Protein 8B61 (pdb70)

Nearest PDB structures (foldseek):
  8b61-assembly2_B  TM=1.005E+00  e=6.169E-44  Bacteroides fragilis NCTC 9343
  8b61-assembly1_A  TM=1.003E+00  e=6.469E-40  Bacteroides fragilis NCTC 9343
  8b6a-assembly1_A  TM=8.327E-01  e=2.611E-13  Bacteroides fragilis NCTC 9343
  3h8t-assembly1_A  TM=7.457E-01  e=1.281E-08  Porphyromonas gingivalis
  8b61-assembly1_A  TM=1.005E+00  e=3.392E-43  Bacteroides fragilis NCTC 9343

InterPro domains:
  IPR025921 HmuY protein [PF14064] (48-231)
  IPR025921 HmuY protein [cd12105] (38-236)

B-factor: mean 29.48, std 11.37, range [9.68, 98.59]

Foldseek 3Di:
DPADKQLDQFAQVLVAHPFKWFAQPVPRDIACSVHGCRGHHQVRAAEDQSTAWIDRQQFIAGQFDPRYDFQKFKFWPFAACLVVFAAPVPDDPPTDTFHWDQAQKTFHHQNNQVVVCVVVVHDCVPRPQQDPFQGGDIGTGTGHPNSSQQWDWDDRVTDTDGSNIWMWMQGRNRPWIWTKHWHDDVMTGIHIGTHHD/DVVFDKQLDDFAQVLVAHPQKWFAQQVPRDIDCSPHGCPGAHQPSQAADQRTAWIDRFQFIAGQFDPRYPFQKFKFFPFAAPQVVFAAPVPQDPPTDTFHWDQADKTFHHQNVQVVVCVVVVHDCVPRPQQDPFAGGDIGTGTGHPNSSQQWDWDDRNTDTDGSQTWMWMQGRNRPWIKTKHWDDADPHMTTIHIGTHHD

Sequence (397 aa):
FDGKTLPRKSGYTTGVTNDWIYFNLRTGEIFNALGVNRDIKEGGQMNRTDWDLAFCGYVMRTNSGTSGIGRGGAADLGYGNYENWTSVAQLPSDLKWVEDNQEVYVTMSQNDWNHYLIENGLDFNSNPWFDPNNGPQKTTTNANPVLAQAMSFAGPPPVYTPSYHTYVVRTADGKKHYFKIQIISWGRLSYYCDELQPPFDGKTTLPRKSGYTTGVTNDWIYFNLRTGEEIFNALGVNRDIKEGGQMNRTDWDLAFCGYVMRTNSGTSGIGRGGAADLGYGNYENWTSVAQLPSDLKWVEDNQQEVYVTMSQNDWNHYLIENGLDFNSNPWFDPNNGPQKTTTNANPVLAQAMSFAGPPPVYTPSYHTYVVRTADGKHYFKIQIISWYDGRLSYYCDELQP

Structure (mmCIF, N/CA/C/O backbone):
data_8B61
#
_entry.id   8B61
#
_cell.length_a   52.075
_cell.length_b   89.840
_cell.length_c   99.056
_cell.angle_alpha   90.00
_cell.angle_beta   90.00
_cell.angle_gamma   90.00
#
_symmetry.space_group_name_H-M   'P 2 21 21'
#
loop_
_entity.id
_entity.type
_entity.pdbx_description
1 polymer 'Conserved hypothetical lipoprotein'
2 non-polymer GLYCEROL
3 non-polymer 'pentane-1,3,5-tricarboxylic acid'
4 water water
#
loop_
_atom_site.group_PDB
_atom_site.id
_atom_site.type_symbol
_atom_site.label_atom_id
_atom_site.label_alt_id
_atom_site.label_comp_id
_atom_site.label_asym_id
_atom_site.label_entity_id
_atom_site.label_seq_id
_atom_site.pdbx_PDB_ins_code
_atom_site.Cartn_x
_atom_site.Cartn_y
_atom_site.Cartn_z
_atom_site.occupancy
_atom_site.B_iso_or_equiv
_atom_site.auth_seq_id
_atom_site.auth_comp_id
_atom_site.auth_asym_id
_atom_site.auth_atom_id
_atom_site.pdbx_PDB_model_num
ATOM 1 N N . PHE A 1 31 ? 31.886 -14.953 33.130 1.000 70.764 31 PHE A N 1
ATOM 2 C CA . PHE A 1 31 ? 31.224 -14.440 31.892 1.000 66.154 31 PHE A CA 1
ATOM 3 C C . PHE A 1 31 ? 31.688 -15.246 30.663 1.000 64.349 31 PHE A C 1
ATOM 4 O O . PHE A 1 31 ? 32.889 -15.241 30.343 1.000 65.672 31 PHE A O 1
ATOM 21 N N . ASP A 1 32 ? 30.743 -15.867 29.952 1.000 61.315 32 ASP A N 1
ATOM 22 C CA . ASP A 1 32 ? 30.979 -16.843 28.848 1.000 60.832 32 ASP A CA 1
ATOM 23 C C . ASP A 1 32 ? 31.130 -16.165 27.467 1.000 55.854 32 ASP A C 1
ATOM 24 O O . ASP A 1 32 ? 30.985 -16.875 26.436 1.000 57.399 32 ASP A O 1
ATOM 33 N N . GLY A 1 33 ? 31.376 -14.851 27.411 1.000 50.178 33 GLY A N 1
ATOM 34 C CA . GLY A 1 33 ? 31.379 -14.072 26.154 1.000 44.771 33 GLY A CA 1
ATOM 35 C C . GLY A 1 33 ? 32.752 -13.493 25.847 1.000 41.639 33 GLY A C 1
ATOM 36 O O . GLY A 1 33 ? 33.728 -14.008 26.368 1.000 41.578 33 GLY A O 1
ATOM 40 N N . LYS A 1 34 ? 32.807 -12.428 25.044 1.000 35.662 34 LYS A N 1
ATOM 41 C CA . LYS A 1 34 ? 34.054 -11.780 24.570 1.000 33.975 34 LYS A CA 1
ATOM 42 C C . LYS A 1 34 ? 34.347 -10.530 25.399 1.000 32.451 34 LYS A C 1
ATOM 43 O O . LYS A 1 34 ? 33.412 -9.893 25.844 1.000 32.044 34 LYS A O 1
ATOM 62 N N . THR A 1 35 ? 35.625 -10.247 25.583 1.000 32.458 35 THR A N 1
ATOM 63 C CA . THR A 1 35 ? 36.196 -9.003 26.161 1.000 33.919 35 THR A CA 1
ATOM 64 C C . THR A 1 35 ? 37.261 -8.511 25.205 1.000 32.879 35 THR A C 1
ATOM 65 O O . THR A 1 35 ? 37.759 -9.335 24.419 1.000 34.306 35 THR A O 1
ATOM 76 N N . LEU A 1 36 ? 37.572 -7.224 25.249 1.000 31.915 36 LEU A N 1
ATOM 77 C CA . LEU A 1 36 ? 38.708 -6.660 24.488 1.000 31.619 36 LEU A CA 1
ATOM 78 C C . LEU A 1 36 ? 40.010 -7.178 25.092 1.000 32.716 36 LEU A C 1
ATOM 79 O O . LEU A 1 36 ? 40.095 -7.427 26.281 1.000 32.628 36 LEU A O 1
ATOM 95 N N . PRO A 1 37 ? 41.078 -7.286 24.280 1.000 33.647 37 PRO A N 1
ATOM 96 C CA . PRO A 1 37 ? 42.347 -7.843 24.741 1.000 36.186 37 PRO A CA 1
ATOM 97 C C . PRO A 1 37 ? 43.120 -6.927 25.706 1.000 36.865 37 PRO A C 1
ATOM 98 O O . PRO A 1 37 ? 44.115 -7.383 26.236 1.000 37.876 37 PRO A O 1
ATOM 109 N N . ARG A 1 38 ? 42.680 -5.664 25.874 1.000 33.893 38 ARG A N 1
ATOM 110 C CA . ARG A 1 38 ? 43.431 -4.678 26.682 1.000 34.722 38 ARG A CA 1
ATOM 111 C C . ARG A 1 38 ? 42.562 -3.462 27.018 1.000 33.835 38 ARG A C 1
ATOM 112 O O . ARG A 1 38 ? 41.455 -3.281 26.473 1.000 32.137 38 ARG A O 1
ATOM 133 N N . LYS A 1 39 ? 43.087 -2.679 27.949 1.000 36.112 39 LYS A N 1
ATOM 134 C CA . LYS A 1 39 ? 42.561 -1.336 28.344 1.000 36.527 39 LYS A CA 1
ATOM 135 C C . LYS A 1 39 ? 42.504 -0.449 27.080 1.000 32.092 39 LYS A C 1
ATOM 136 O O . LYS A 1 39 ? 43.555 -0.316 26.381 1.000 34.130 39 LYS A O 1
ATOM 155 N N . SER A 1 40 ? 41.321 0.017 26.723 1.000 29.117 40 SER A N 1
ATOM 156 C CA . SER A 1 40 ? 41.014 0.710 25.436 1.000 26.846 40 SER A CA 1
ATOM 157 C C . SER A 1 40 ? 40.531 2.148 25.718 1.000 25.211 40 SER A C 1
ATOM 158 O O . SER A 1 40 ? 39.800 2.350 26.722 1.000 25.657 40 SER A O 1
ATOM 166 N N . GLY A 1 41 ? 40.906 3.106 24.874 1.000 23.407 41 GLY A N 1
ATOM 167 C CA . GLY A 1 41 ? 40.390 4.497 24.919 1.000 22.536 41 GLY A CA 1
ATOM 168 C C . GLY A 1 41 ? 41.232 5.504 25.733 1.000 21.822 41 GLY A C 1
ATOM 169 O O . GLY A 1 41 ? 42.465 5.383 25.809 1.000 22.833 41 GLY A O 1
ATOM 173 N N . TYR A 1 42 ? 40.584 6.571 26.169 1.000 20.994 42 TYR A N 1
ATOM 174 C CA . TYR A 1 42 ? 41.245 7.851 26.564 1.000 21.060 42 TYR A CA 1
ATOM 175 C C . TYR A 1 42 ? 42.229 7.663 27.724 1.000 21.725 42 TYR A C 1
ATOM 176 O O . TYR A 1 42 ? 43.287 8.365 27.715 1.000 21.635 42 TYR A O 1
ATOM 194 N N . THR A 1 43 ? 41.961 6.688 28.608 1.000 22.491 43 THR A N 1
ATOM 195 C CA . THR A 1 43 ? 42.846 6.335 29.769 1.000 24.535 43 THR A CA 1
ATOM 196 C C . THR A 1 43 ? 44.222 5.851 29.293 1.000 24.804 43 THR A C 1
ATOM 197 O O . THR A 1 43 ? 45.136 5.827 30.105 1.000 26.007 43 THR A O 1
ATOM 208 N N . THR A 1 44 ? 44.380 5.525 28.017 1.000 23.793 44 THR A N 1
ATOM 209 C CA . THR A 1 44 ? 45.691 5.188 27.418 1.000 25.121 44 THR A CA 1
ATOM 210 C C . THR A 1 44 ? 46.511 6.450 27.192 1.000 25.606 44 THR A C 1
ATOM 211 O O . THR A 1 44 ? 47.720 6.296 26.909 1.000 26.682 44 THR A O 1
ATOM 222 N N . GLY A 1 45 ? 45.852 7.613 27.256 1.000 24.732 45 GLY A N 1
ATOM 223 C CA . GLY A 1 45 ? 46.448 8.908 26.900 1.000 26.007 45 GLY A CA 1
ATOM 224 C C . GLY A 1 45 ? 46.191 9.305 25.462 1.000 25.212 45 GLY A C 1
ATOM 225 O O . GLY A 1 45 ? 46.540 10.454 25.085 1.000 25.250 45 GLY A O 1
ATOM 229 N N . VAL A 1 46 ? 45.570 8.417 24.680 1.000 24.932 46 VAL A N 1
ATOM 230 C CA . VAL A 1 46 ? 45.249 8.697 23.251 1.000 24.782 46 VAL A CA 1
ATOM 231 C C . VAL A 1 46 ? 43.729 8.688 23.117 1.000 23.216 46 VAL A C 1
ATOM 232 O O . VAL A 1 46 ? 43.073 7.699 23.665 1.000 24.321 46 VAL A O 1
ATOM 245 N N . THR A 1 47 ? 43.169 9.729 22.506 1.000 21.617 47 THR A N 1
ATOM 246 C CA . THR A 1 47 ? 41.700 9.857 22.296 1.000 20.937 47 THR A CA 1
ATOM 247 C C . THR A 1 47 ? 41.190 8.756 21.338 1.000 20.965 47 THR A C 1
ATOM 248 O O . THR A 1 47 ? 40.237 7.996 21.705 1.000 19.832 47 THR A O 1
ATOM 259 N N . ASN A 1 48 ? 41.808 8.674 20.163 1.000 22.374 48 ASN A N 1
ATOM 260 C CA . ASN A 1 48 ? 41.362 7.763 19.074 1.000 23.041 48 ASN A CA 1
ATOM 261 C C . ASN A 1 48 ? 42.150 6.461 19.186 1.000 23.838 48 ASN A C 1
ATOM 262 O O . ASN A 1 48 ? 42.968 6.164 18.279 1.000 25.593 48 ASN A O 1
ATOM 273 N N . ASP A 1 49 ? 41.938 5.746 20.293 1.000 23.438 49 ASP A N 1
ATOM 274 C CA . ASP A 1 49 ? 42.596 4.447 20.560 1.000 24.488 49 ASP A CA 1
ATOM 275 C C . ASP A 1 49 ? 41.571 3.380 20.173 1.000 23.585 49 ASP A C 1
ATOM 276 O O . ASP A 1 49 ? 40.587 3.166 20.954 1.000 21.717 49 ASP A O 1
ATOM 285 N N . TRP A 1 50 ? 41.795 2.782 18.997 1.000 23.902 50 TRP A N 1
ATOM 286 C CA . TRP A 1 50 ? 40.841 1.858 18.343 1.000 22.698 50 TRP A CA 1
ATOM 287 C C . TRP A 1 50 ? 41.479 0.473 18.313 1.000 23.267 50 TRP A C 1
ATOM 288 O O . TRP A 1 50 ? 42.695 0.400 17.926 1.000 23.086 50 TRP A O 1
ATOM 309 N N . ILE A 1 51 ? 40.719 -0.547 18.770 1.000 22.581 51 ILE A N 1
ATOM 310 C CA . ILE A 1 51 ? 41.069 -1.991 18.530 1.000 23.482 51 ILE A CA 1
ATOM 311 C C . ILE A 1 51 ? 40.177 -2.478 17.393 1.000 22.872 51 ILE A C 1
ATOM 312 O O . ILE A 1 51 ? 38.962 -2.374 17.537 1.000 22.100 51 ILE A O 1
ATOM 328 N N . TYR A 1 52 ? 40.796 -2.921 16.299 1.000 23.507 52 TYR A N 1
ATOM 329 C CA . TYR A 1 52 ? 40.167 -3.283 15.021 1.000 23.388 52 TYR A CA 1
ATOM 330 C C . TYR A 1 52 ? 40.030 -4.807 14.935 1.000 24.112 52 TYR A C 1
ATOM 331 O O . TYR A 1 52 ? 41.003 -5.517 15.236 1.000 25.875 52 TYR A O 1
ATOM 349 N N . PHE A 1 53 ? 38.826 -5.265 14.588 1.000 22.988 53 PHE A N 1
ATOM 350 C CA . PHE A 1 53 ? 38.514 -6.692 14.376 1.000 21.905 53 PHE A CA 1
ATOM 351 C C . PHE A 1 53 ? 38.159 -6.918 12.912 1.000 21.965 53 PHE A C 1
ATOM 352 O O . PHE A 1 53 ? 37.288 -6.262 12.395 1.000 21.514 53 PHE A O 1
ATOM 369 N N . ASN A 1 54 ? 38.856 -7.876 12.310 1.000 23.199 54 ASN A N 1
ATOM 370 C CA . ASN A 1 54 ? 38.423 -8.566 11.066 1.000 23.530 54 ASN A CA 1
ATOM 371 C C . ASN A 1 54 ? 37.547 -9.743 11.484 1.000 22.888 54 ASN A C 1
ATOM 372 O O . ASN A 1 54 ? 38.070 -10.778 11.845 1.000 24.213 54 ASN A O 1
ATOM 383 N N . LEU A 1 55 ? 36.239 -9.538 11.433 1.000 22.139 55 LEU A N 1
ATOM 384 C CA . LEU A 1 55 ? 35.238 -10.463 11.991 1.000 22.375 55 LEU A CA 1
ATOM 385 C C . LEU A 1 55 ? 35.253 -11.764 11.181 1.000 23.372 55 LEU A C 1
ATOM 386 O O . LEU A 1 55 ? 34.907 -12.777 11.747 1.000 23.045 55 LEU A O 1
ATOM 402 N N . ARG A 1 56 ? 35.673 -11.726 9.936 1.000 25.065 56 ARG A N 1
ATOM 403 C CA . ARG A 1 56 ? 35.644 -12.938 9.081 1.000 27.139 56 ARG A CA 1
ATOM 404 C C . ARG A 1 56 ? 36.931 -13.749 9.305 1.000 28.178 56 ARG A C 1
ATOM 405 O O . ARG A 1 56 ? 36.833 -15.017 9.270 1.000 29.036 56 ARG A O 1
ATOM 426 N N . THR A 1 57 ? 38.084 -13.102 9.503 1.000 27.951 57 THR A N 1
ATOM 427 C CA . THR A 1 57 ? 39.397 -13.789 9.538 1.000 29.431 57 THR A CA 1
ATOM 428 C C . THR A 1 57 ? 39.890 -14.011 10.966 1.000 29.524 57 THR A C 1
ATOM 429 O O . THR A 1 57 ? 40.892 -14.737 11.068 1.000 31.561 57 THR A O 1
ATOM 440 N N . GLY A 1 58 ? 39.316 -13.318 11.951 1.000 27.852 58 GLY A N 1
ATOM 441 C CA . GLY A 1 58 ? 39.693 -13.387 13.376 1.000 28.388 58 GLY A CA 1
ATOM 442 C C . GLY A 1 58 ? 40.870 -12.489 13.739 1.000 29.288 58 GLY A C 1
ATOM 443 O O . GLY A 1 58 ? 41.241 -12.464 14.941 1.000 28.977 58 GLY A O 1
ATOM 447 N N . GLU A 1 59 ? 41.417 -11.746 12.764 1.000 29.491 59 GLU A N 1
ATOM 448 C CA . GLU A 1 59 ? 42.585 -10.870 13.002 1.000 30.237 59 GLU A CA 1
ATOM 449 C C . GLU A 1 59 ? 42.137 -9.711 13.895 1.000 28.907 59 GLU A C 1
ATOM 450 O O . GLU A 1 59 ? 40.994 -9.188 13.722 1.000 24.962 59 GLU A O 1
ATOM 462 N N . ILE A 1 60 ? 43.040 -9.297 14.791 1.000 31.163 60 ILE A N 1
ATOM 463 C CA . ILE A 1 60 ? 42.839 -8.129 15.701 1.000 31.369 60 ILE A CA 1
ATOM 464 C C . ILE A 1 60 ? 44.047 -7.201 15.538 1.000 33.938 60 ILE A C 1
ATOM 465 O O . ILE A 1 60 ? 45.196 -7.707 15.620 1.000 36.963 60 ILE A O 1
ATOM 481 N N . PHE A 1 61 ? 43.825 -5.903 15.349 1.000 34.000 61 PHE A N 1
ATOM 482 C CA . PHE A 1 61 ? 44.911 -4.905 15.157 1.000 35.373 61 PHE A CA 1
ATOM 483 C C . PHE A 1 61 ? 44.905 -3.897 16.309 1.000 33.956 61 PHE A C 1
ATOM 484 O O . PHE A 1 61 ? 43.787 -3.569 16.734 1.000 31.216 61 PHE A O 1
ATOM 501 N N . ASN A 1 62 ? 46.096 -3.572 16.834 1.000 34.733 62 ASN A N 1
ATOM 502 C CA . ASN A 1 62 ? 46.327 -2.696 18.018 1.000 35.268 62 ASN A CA 1
ATOM 503 C C . ASN A 1 62 ? 45.893 -3.433 19.277 1.000 35.662 62 ASN A C 1
ATOM 504 O O . ASN A 1 62 ? 45.527 -2.767 20.235 1.000 35.676 62 ASN A O 1
ATOM 515 N N . ALA A 1 63 ? 45.899 -4.764 19.246 1.000 36.974 63 ALA A N 1
ATOM 516 C CA . ALA A 1 63 ? 45.498 -5.631 20.379 1.000 38.605 63 ALA A CA 1
ATOM 517 C C . ALA A 1 63 ? 46.522 -5.497 21.518 1.000 40.925 63 ALA A C 1
ATOM 518 O O . ALA A 1 63 ? 46.123 -5.560 22.720 1.000 43.019 63 ALA A O 1
ATOM 525 N N . LEU A 1 64 ? 47.781 -5.265 21.169 1.000 43.082 64 LEU A N 1
ATOM 526 C CA . LEU A 1 64 ? 48.910 -5.286 22.137 1.000 46.184 64 LEU A CA 1
ATOM 527 C C . LEU A 1 64 ? 48.991 -3.950 22.855 1.000 45.764 64 LEU A C 1
ATOM 528 O O . LEU A 1 64 ? 49.184 -3.990 24.103 1.000 46.823 64 LEU A O 1
ATOM 544 N N . GLY A 1 65 ? 48.811 -2.854 22.102 1.000 44.746 65 GLY A N 1
ATOM 545 C CA . GLY A 1 65 ? 48.810 -1.466 22.618 1.000 43.417 65 GLY A CA 1
ATOM 546 C C . GLY A 1 65 ? 48.363 -0.475 21.553 1.000 41.161 65 GLY A C 1
ATOM 547 O O . GLY A 1 65 ? 48.145 -0.858 20.377 1.000 38.092 65 GLY A O 1
ATOM 551 N N . VAL A 1 66 ? 48.275 0.799 21.948 1.000 38.895 66 VAL A N 1
ATOM 552 C CA . VAL A 1 66 ? 47.755 1.898 21.104 1.000 37.166 66 VAL A CA 1
ATOM 553 C C . VAL A 1 66 ? 48.624 2.104 19.874 1.000 38.986 66 VAL A C 1
ATOM 554 O O . VAL A 1 66 ? 49.845 2.043 19.977 1.000 40.768 66 VAL A O 1
ATOM 567 N N . ASN A 1 67 ? 47.978 2.328 18.742 1.000 41.334 67 ASN A N 1
ATOM 568 C CA . ASN A 1 67 ? 48.603 2.742 17.464 1.000 46.255 67 ASN A CA 1
ATOM 569 C C . ASN A 1 67 ? 49.767 1.789 17.145 1.000 50.198 67 ASN A C 1
ATOM 570 O O . ASN A 1 67 ? 50.601 2.116 16.303 1.000 56.083 67 ASN A O 1
ATOM 581 N N . ARG A 1 68 ? 49.770 0.606 17.756 1.000 49.445 68 ARG A N 1
ATOM 582 C CA . ARG A 1 68 ? 50.825 -0.416 17.624 1.000 52.392 68 ARG A CA 1
ATOM 583 C C . ARG A 1 68 ? 50.815 -1.027 16.211 1.000 51.520 68 ARG A C 1
ATOM 584 O O . ARG A 1 68 ? 51.908 -1.331 15.731 1.000 52.539 68 ARG A O 1
ATOM 605 N N . ASP A 1 69 ? 49.634 -1.198 15.580 1.000 49.041 69 ASP A N 1
ATOM 606 C CA . ASP A 1 69 ? 49.460 -1.760 14.200 1.000 47.591 69 ASP A CA 1
ATOM 607 C C . ASP A 1 69 ? 48.837 -0.703 13.267 1.000 44.892 69 ASP A C 1
ATOM 608 O O . ASP A 1 69 ? 49.112 -0.723 12.068 1.000 44.405 69 ASP A O 1
ATOM 617 N N . ILE A 1 70 ? 47.942 0.146 13.769 1.000 42.812 70 ILE A N 1
ATOM 618 C CA . ILE A 1 70 ? 47.143 1.095 12.933 1.000 40.292 70 ILE A CA 1
ATOM 619 C C . ILE A 1 70 ? 46.902 2.362 13.765 1.000 39.331 70 ILE A C 1
ATOM 620 O O . ILE A 1 70 ? 46.232 2.259 14.841 1.000 35.956 70 ILE A O 1
ATOM 636 N N . LYS A 1 71 ? 47.346 3.517 13.248 1.000 41.590 71 LYS A N 1
ATOM 637 C CA . LYS A 1 71 ? 47.161 4.820 13.945 1.000 39.518 71 LYS A CA 1
ATOM 638 C C . LYS A 1 71 ? 45.911 5.481 13.347 1.000 37.582 71 LYS A C 1
ATOM 639 O O . LYS A 1 71 ? 45.542 5.148 12.167 1.000 37.954 71 LYS A O 1
ATOM 658 N N . GLU A 1 72 ? 45.247 6.337 14.126 1.000 33.364 72 GLU A N 1
ATOM 659 C CA . GLU A 1 72 ? 44.011 7.023 13.687 1.000 31.787 72 GLU A CA 1
ATOM 660 C C . GLU A 1 72 ? 44.227 7.546 12.270 1.000 33.785 72 GLU A C 1
ATOM 661 O O . GLU A 1 72 ? 45.269 8.148 12.020 1.000 34.388 72 GLU A O 1
ATOM 673 N N . GLY A 1 73 ? 43.252 7.333 11.388 1.000 34.485 73 GLY A N 1
ATOM 674 C CA . GLY A 1 73 ? 43.327 7.782 9.984 1.000 38.271 73 GLY A CA 1
ATOM 675 C C . GLY A 1 73 ? 43.960 6.726 9.079 1.000 39.817 73 GLY A C 1
ATOM 676 O O . GLY A 1 73 ? 43.718 6.775 7.874 1.000 40.970 73 GLY A O 1
ATOM 680 N N . GLY A 1 74 ? 44.715 5.788 9.662 1.000 40.820 74 GLY A N 1
ATOM 681 C CA . GLY A 1 74 ? 45.419 4.697 8.951 1.000 41.585 74 GLY A CA 1
ATOM 682 C C . GLY A 1 74 ? 44.506 3.515 8.641 1.000 40.419 74 GLY A C 1
ATOM 683 O O . GLY A 1 74 ? 44.962 2.579 7.933 1.000 40.809 74 GLY A O 1
ATOM 687 N N . GLN A 1 75 ? 43.249 3.589 9.076 1.000 36.818 75 GLN A N 1
ATOM 688 C CA . GLN A 1 75 ? 42.230 2.562 8.821 1.000 36.480 75 GLN A CA 1
ATOM 689 C C . GLN A 1 75 ? 41.377 2.927 7.601 1.000 38.261 75 GLN A C 1
ATOM 690 O O . GLN A 1 75 ? 40.649 2.038 7.140 1.000 37.562 75 GLN A O 1
ATOM 704 N N . MET A 1 76 ? 41.415 4.157 7.102 1.000 39.687 76 MET A N 1
ATOM 705 C CA . MET A 1 76 ? 40.348 4.626 6.189 1.000 42.342 76 MET A CA 1
ATOM 706 C C . MET A 1 76 ? 40.428 3.833 4.880 1.000 45.410 76 MET A C 1
ATOM 707 O O . MET A 1 76 ? 39.348 3.644 4.296 1.000 46.058 76 MET A O 1
ATOM 721 N N . ASN A 1 77 ? 41.627 3.393 4.446 1.000 45.011 77 ASN A N 1
ATOM 722 C CA . ASN A 1 77 ? 41.823 2.801 3.101 1.000 47.715 77 ASN A CA 1
ATOM 723 C C . ASN A 1 77 ? 42.188 1.306 3.179 1.000 46.065 77 ASN A C 1
ATOM 724 O O . ASN A 1 77 ? 42.637 0.791 2.185 1.000 45.652 77 ASN A O 1
ATOM 735 N N . ARG A 1 78 ? 41.964 0.630 4.309 1.000 43.580 78 ARG A N 1
ATOM 736 C CA . ARG A 1 78 ? 42.089 -0.855 4.469 1.000 42.677 78 ARG A CA 1
ATOM 737 C C . ARG A 1 78 ? 40.682 -1.501 4.535 1.000 38.508 78 ARG A C 1
ATOM 738 O O . ARG A 1 78 ? 39.814 -0.925 5.234 1.000 35.201 78 ARG A O 1
ATOM 759 N N . THR A 1 79 ? 40.436 -2.659 3.902 1.000 38.925 79 THR A N 1
ATOM 760 C CA . THR A 1 79 ? 39.157 -3.410 4.069 1.000 37.625 79 THR A CA 1
ATOM 761 C C . THR A 1 79 ? 39.329 -4.700 4.887 1.000 35.621 79 THR A C 1
ATOM 762 O O . THR A 1 79 ? 38.357 -5.491 4.953 1.000 34.582 79 THR A O 1
ATOM 773 N N . ASP A 1 80 ? 40.487 -4.899 5.526 1.000 34.477 80 ASP A N 1
ATOM 774 C CA . ASP A 1 80 ? 40.829 -6.101 6.346 1.000 33.234 80 ASP A CA 1
ATOM 775 C C . ASP A 1 80 ? 40.355 -5.926 7.810 1.000 29.134 80 ASP A C 1
ATOM 776 O O . ASP A 1 80 ? 40.872 -6.574 8.719 1.000 28.478 80 ASP A O 1
ATOM 785 N N . TRP A 1 81 ? 39.403 -5.032 8.025 1.000 25.974 81 TRP A N 1
ATOM 786 C CA . TRP A 1 81 ? 38.730 -4.837 9.332 1.000 23.836 81 TRP A CA 1
ATOM 787 C C . TRP A 1 81 ? 37.241 -4.515 9.111 1.000 21.838 81 TRP A C 1
ATOM 788 O O . TRP A 1 81 ? 36.911 -3.998 8.013 1.000 22.749 81 TRP A O 1
ATOM 809 N N . ASP A 1 82 ? 36.409 -4.849 10.093 1.000 20.179 82 ASP A N 1
ATOM 810 C CA . ASP A 1 82 ? 34.930 -4.733 10.055 1.000 19.489 82 ASP A CA 1
ATOM 811 C C . ASP A 1 82 ? 34.422 -3.918 11.239 1.000 18.316 82 ASP A C 1
ATOM 812 O O . ASP A 1 82 ? 33.391 -3.267 11.101 1.000 18.900 82 ASP A O 1
ATOM 821 N N . LEU A 1 83 ? 35.071 -3.979 12.390 1.000 18.042 83 LEU A N 1
ATOM 822 C CA . LEU A 1 83 ? 34.486 -3.434 13.636 1.000 16.731 83 LEU A CA 1
ATOM 823 C C . LEU A 1 83 ? 35.650 -2.980 14.483 1.000 16.605 83 LEU A C 1
ATOM 824 O O . LEU A 1 83 ? 36.609 -3.684 14.519 1.000 17.560 83 LEU A O 1
ATOM 840 N N . ALA A 1 84 ? 35.586 -1.796 15.062 1.000 16.619 84 ALA A N 1
ATOM 841 C CA . ALA A 1 84 ? 36.641 -1.316 15.975 1.000 16.909 84 ALA A CA 1
ATOM 842 C C . ALA A 1 84 ? 35.979 -0.732 17.229 1.000 16.503 84 ALA A C 1
ATOM 843 O O . ALA A 1 84 ? 34.791 -0.300 17.158 1.000 15.559 84 ALA A O 1
ATOM 850 N N . PHE A 1 85 ? 36.672 -0.820 18.361 1.000 17.858 85 PHE A N 1
ATOM 851 C CA . PHE A 1 85 ? 36.203 -0.387 19.687 1.000 17.403 85 PHE A CA 1
ATOM 852 C C . PHE A 1 85 ? 37.194 0.600 20.276 1.000 19.041 85 PHE A C 1
ATOM 853 O O . PHE A 1 85 ? 38.445 0.374 20.236 1.000 19.907 85 PHE A O 1
ATOM 870 N N . CYS A 1 86 ? 36.640 1.693 20.796 1.000 18.504 86 CYS A N 1
ATOM 871 C CA . CYS A 1 86 ? 37.389 2.724 21.548 1.000 20.711 86 CYS A CA 1
ATOM 872 C C . CYS A 1 86 ? 36.609 2.883 22.832 1.000 20.762 86 CYS A C 1
ATOM 873 O O . CYS A 1 86 ? 35.547 3.503 22.814 1.000 19.970 86 CYS A O 1
ATOM 881 N N . GLY A 1 87 ? 37.046 2.149 23.852 1.000 22.800 87 GLY A N 1
ATOM 882 C CA . GLY A 1 87 ? 36.211 1.764 25.012 1.000 23.844 87 GLY A CA 1
ATOM 883 C C . GLY A 1 87 ? 35.009 1.014 24.515 1.000 22.938 87 GLY A C 1
ATOM 884 O O . GLY A 1 87 ? 35.205 0.064 23.712 1.000 24.937 87 GLY A O 1
ATOM 888 N N . TYR A 1 88 ? 33.807 1.505 24.791 1.000 21.921 88 TYR A N 1
ATOM 889 C CA . TYR A 1 88 ? 32.556 0.881 24.297 1.000 21.981 88 TYR A CA 1
ATOM 890 C C . TYR A 1 88 ? 32.129 1.492 22.968 1.000 19.313 88 TYR A C 1
ATOM 891 O O . TYR A 1 88 ? 31.144 1.005 22.369 1.000 18.955 88 TYR A O 1
ATOM 909 N N . VAL A 1 89 ? 32.792 2.551 22.520 1.000 17.758 89 VAL A N 1
ATOM 910 C CA . VAL A 1 89 ? 32.329 3.243 21.303 1.000 16.831 89 VAL A CA 1
ATOM 911 C C . VAL A 1 89 ? 32.800 2.441 20.080 1.000 16.514 89 VAL A C 1
ATOM 912 O O . VAL A 1 89 ? 33.966 2.014 20.047 1.000 16.764 89 VAL A O 1
ATOM 925 N N . MET A 1 90 ? 31.914 2.249 19.105 1.000 16.210 90 MET A N 1
ATOM 926 C CA . MET A 1 90 ? 32.206 1.378 17.967 1.000 15.508 90 MET A CA 1
ATOM 927 C C . MET A 1 90 ? 32.203 2.104 16.604 1.000 15.518 90 MET A C 1
ATOM 928 O O . MET A 1 90 ? 31.421 3.011 16.350 1.000 15.381 90 MET A O 1
ATOM 942 N N . ARG A 1 91 ? 33.064 1.611 15.743 1.000 16.014 91 ARG A N 1
ATOM 943 C CA . ARG A 1 91 ? 33.388 2.095 14.385 1.000 16.449 91 ARG A CA 1
ATOM 944 C C . ARG A 1 91 ? 33.220 0.898 13.437 1.000 17.046 91 ARG A C 1
ATOM 945 O O . ARG A 1 91 ? 33.643 -0.215 13.805 1.000 16.505 91 ARG A O 1
ATOM 966 N N . THR A 1 92 ? 32.636 1.132 12.273 1.000 17.430 92 THR A N 1
ATOM 967 C CA . THR A 1 92 ? 32.472 0.135 11.197 1.000 17.905 92 THR A CA 1
ATOM 968 C C . THR A 1 92 ? 33.191 0.609 9.943 1.000 19.673 92 THR A C 1
ATOM 969 O O . THR A 1 92 ? 33.490 1.818 9.885 1.000 19.293 92 THR A O 1
ATOM 980 N N . ASN A 1 93 ? 33.428 -0.309 8.991 1.000 19.906 93 ASN A N 1
ATOM 981 C CA . ASN A 1 93 ? 34.167 0.007 7.765 1.000 21.861 93 ASN A CA 1
ATOM 982 C C . ASN A 1 93 ? 33.157 0.604 6.811 1.000 22.615 93 ASN A C 1
ATOM 983 O O . ASN A 1 93 ? 32.650 -0.137 5.942 1.000 22.778 93 ASN A O 1
ATOM 994 N N . SER A 1 94 ? 32.829 1.876 6.982 1.000 21.629 94 SER A N 1
ATOM 995 C CA . SER A 1 94 ? 31.711 2.507 6.256 1.000 21.938 94 SER A CA 1
ATOM 996 C C . SER A 1 94 ? 31.821 4.023 6.432 1.000 22.613 94 SER A C 1
ATOM 997 O O . SER A 1 94 ? 32.624 4.465 7.309 1.000 21.687 94 SER A O 1
ATOM 1005 N N . GLY A 1 95 ? 31.031 4.748 5.651 1.000 24.149 95 GLY A N 1
ATOM 1006 C CA . GLY A 1 95 ? 30.810 6.202 5.804 1.000 25.094 95 GLY A CA 1
ATOM 1007 C C . GLY A 1 95 ? 32.123 6.890 5.953 1.000 25.615 95 GLY A C 1
ATOM 1008 O O . GLY A 1 95 ? 32.912 6.744 5.047 1.000 27.558 95 GLY A O 1
ATOM 1012 N N . THR A 1 96 ? 32.328 7.646 7.032 1.000 25.489 96 THR A N 1
ATOM 1013 C CA . THR A 1 96 ? 33.514 8.484 7.196 1.000 26.233 96 THR A CA 1
ATOM 1014 C C . THR A 1 96 ? 34.624 7.680 7.852 1.000 25.220 96 THR A C 1
ATOM 1015 O O . THR A 1 96 ? 35.711 8.266 7.990 1.000 26.226 96 THR A O 1
ATOM 1026 N N . SER A 1 97 ? 34.405 6.448 8.295 1.000 23.297 97 SER A N 1
ATOM 1027 C CA . SER A 1 97 ? 35.443 5.721 9.061 1.000 23.428 97 SER A CA 1
ATOM 1028 C C . SER A 1 97 ? 36.324 4.922 8.096 1.000 24.920 97 SER A C 1
ATOM 1029 O O . SER A 1 97 ? 37.461 4.520 8.471 1.000 25.820 97 SER A O 1
ATOM 1037 N N . GLY A 1 98 ? 35.777 4.595 6.939 1.000 26.730 98 GLY A N 1
ATOM 1038 C CA . GLY A 1 98 ? 36.470 3.734 5.981 1.000 27.681 98 GLY A CA 1
ATOM 1039 C C . GLY A 1 98 ? 35.696 3.571 4.695 1.000 28.625 98 GLY A C 1
ATOM 1040 O O . GLY A 1 98 ? 34.467 3.847 4.634 1.000 29.940 98 GLY A O 1
ATOM 1044 N N . ILE A 1 99 ? 36.435 3.013 3.729 1.000 29.544 99 ILE A N 1
ATOM 1045 C CA . ILE A 1 99 ? 36.097 2.896 2.283 1.000 31.463 99 ILE A CA 1
ATOM 1046 C C . ILE A 1 99 ? 35.134 1.732 2.008 1.000 30.359 99 ILE A C 1
ATOM 1047 O O . ILE A 1 99 ? 34.638 1.625 0.870 1.000 32.371 99 ILE A O 1
ATOM 1063 N N . GLY A 1 100 ? 34.903 0.857 2.985 1.000 27.475 100 GLY A N 1
ATOM 1064 C CA . GLY A 1 100 ? 34.197 -0.420 2.783 1.000 26.531 100 GLY A CA 1
ATOM 1065 C C . GLY A 1 100 ? 32.702 -0.206 2.725 1.000 25.815 100 GLY A C 1
ATOM 1066 O O . GLY A 1 100 ? 32.292 0.939 2.803 1.000 26.092 100 GLY A O 1
ATOM 1070 N N . ARG A 1 101 ? 31.951 -1.292 2.616 1.000 25.371 101 ARG A N 1
ATOM 1071 C CA . ARG A 1 101 ? 30.470 -1.418 2.398 1.000 25.711 101 ARG A CA 1
ATOM 1072 C C . ARG A 1 101 ? 29.783 -1.851 3.686 1.000 23.435 101 ARG A C 1
ATOM 1073 O O . ARG A 1 101 ? 28.784 -2.479 3.624 1.000 24.164 101 ARG A O 1
ATOM 1094 N N . GLY A 1 102 ? 30.327 -1.479 4.820 1.000 22.364 102 GLY A N 1
ATOM 1095 C CA . GLY A 1 102 ? 29.787 -1.948 6.103 1.000 20.835 102 GLY A CA 1
ATOM 1096 C C . GLY A 1 102 ? 28.621 -1.103 6.535 1.000 20.709 102 GLY A C 1
ATOM 1097 O O . GLY A 1 102 ? 28.038 -0.384 5.693 1.000 20.955 102 GLY A O 1
ATOM 1101 N N . GLY A 1 103 ? 28.377 -1.160 7.839 1.000 19.235 103 GLY A N 1
ATOM 1102 C CA . GLY A 1 103 ? 27.309 -0.402 8.505 1.000 18.906 103 GLY A CA 1
ATOM 1103 C C . GLY A 1 103 ? 26.782 -1.136 9.714 1.000 17.660 103 GLY A C 1
ATOM 1104 O O . GLY A 1 103 ? 27.261 -2.229 10.013 1.000 16.967 103 GLY A O 1
ATOM 1108 N N . ALA A 1 104 ? 25.773 -0.559 10.348 1.000 17.602 104 ALA A N 1
ATOM 1109 C CA . ALA A 1 104 ? 25.161 -1.097 11.580 1.000 16.507 104 ALA A CA 1
ATOM 1110 C C . ALA A 1 104 ? 23.670 -0.831 11.503 1.000 16.710 104 ALA A C 1
ATOM 1111 O O . ALA A 1 104 ? 23.259 0.144 10.830 1.000 16.963 104 ALA A O 1
ATOM 1118 N N . ALA A 1 105 ? 22.905 -1.670 12.147 1.000 15.836 105 ALA A N 1
ATOM 1119 C CA . ALA A 1 105 ? 21.454 -1.513 12.301 1.000 16.816 105 ALA A CA 1
ATOM 1120 C C . ALA A 1 105 ? 21.034 -2.058 13.664 1.000 16.648 105 ALA A C 1
ATOM 1121 O O . ALA A 1 105 ? 21.788 -2.871 14.274 1.000 15.854 105 ALA A O 1
ATOM 1128 N N . ASP A 1 106 ? 19.868 -1.615 14.127 1.000 18.229 106 ASP A N 1
ATOM 1129 C CA . ASP A 1 106 ? 19.378 -1.868 15.507 1.000 18.747 106 ASP A CA 1
ATOM 1130 C C . ASP A 1 106 ? 18.290 -2.938 15.436 1.000 19.727 106 ASP A C 1
ATOM 1131 O O . ASP A 1 106 ? 17.298 -2.697 14.791 1.000 20.790 106 ASP A O 1
ATOM 1140 N N . LEU A 1 107 ? 18.484 -4.102 16.053 1.000 19.829 107 LEU A N 1
ATOM 1141 C CA . LEU A 1 107 ? 17.457 -5.185 16.009 1.000 20.527 107 LEU A CA 1
ATOM 1142 C C . LEU A 1 107 ? 16.609 -5.145 17.275 1.000 21.451 107 LEU A C 1
ATOM 1143 O O . LEU A 1 107 ? 15.896 -6.128 17.523 1.000 23.020 107 LEU A O 1
ATOM 1159 N N . GLY A 1 108 ? 16.648 -4.061 18.040 1.000 21.584 108 GLY A N 1
ATOM 1160 C CA . GLY A 1 108 ? 15.756 -3.928 19.202 1.000 22.921 108 GLY A CA 1
ATOM 1161 C C . GLY A 1 108 ? 16.248 -4.627 20.463 1.000 22.808 108 GLY A C 1
ATOM 1162 O O . GLY A 1 108 ? 17.273 -5.287 20.414 1.000 22.677 108 GLY A O 1
ATOM 1166 N N . TYR A 1 109 ? 15.555 -4.415 21.578 1.000 24.393 109 TYR A N 1
ATOM 1167 C CA . TYR A 1 109 ? 15.982 -4.823 22.948 1.000 25.327 109 TYR A CA 1
ATOM 1168 C C . TYR A 1 109 ? 16.156 -6.354 23.010 1.000 25.435 109 TYR A C 1
ATOM 1169 O O . TYR A 1 109 ? 15.308 -7.058 22.530 1.000 26.060 109 TYR A O 1
ATOM 1187 N N . GLY A 1 110 ? 17.310 -6.814 23.492 1.000 24.845 110 GLY A N 1
ATOM 1188 C CA . GLY A 1 110 ? 17.495 -8.214 23.926 1.000 26.151 110 GLY A CA 1
ATOM 1189 C C . GLY A 1 110 ? 17.396 -9.231 22.809 1.000 26.161 110 GLY A C 1
ATOM 1190 O O . GLY A 1 110 ? 17.574 -8.903 21.639 1.000 24.465 110 GLY A O 1
ATOM 1194 N N . ASN A 1 111 ? 17.097 -10.484 23.169 1.000 28.876 111 ASN A N 1
ATOM 1195 C CA . ASN A 1 111 ? 16.842 -11.567 22.190 1.000 29.560 111 ASN A CA 1
ATOM 1196 C C . ASN A 1 111 ? 18.093 -11.832 21.359 1.000 27.477 111 ASN A C 1
ATOM 1197 O O . ASN A 1 111 ? 17.943 -12.200 20.191 1.000 27.209 111 ASN A O 1
ATOM 1208 N N . TYR A 1 112 ? 19.282 -11.653 21.934 1.000 25.631 112 TYR A N 1
ATOM 1209 C CA . TYR A 1 112 ? 20.566 -11.835 21.219 1.000 24.453 112 TYR A CA 1
ATOM 1210 C C . TYR A 1 112 ? 20.677 -13.262 20.666 1.000 25.732 112 TYR A C 1
ATOM 1211 O O . TYR A 1 112 ? 20.889 -13.418 19.461 1.000 23.415 112 TYR A O 1
ATOM 1229 N N . GLU A 1 113 ? 20.488 -14.263 21.543 1.000 27.663 113 GLU A N 1
ATOM 1230 C CA . GLU A 1 113 ? 20.611 -15.705 21.172 1.000 29.959 113 GLU A CA 1
ATOM 1231 C C . GLU A 1 113 ? 19.565 -16.065 20.104 1.000 29.806 113 GLU A C 1
ATOM 1232 O O . GLU A 1 113 ? 19.776 -17.032 19.360 1.000 31.434 113 GLU A O 1
ATOM 1244 N N . ASN A 1 114 ? 18.509 -15.273 19.978 1.000 30.307 114 ASN A N 1
ATOM 1245 C CA . ASN A 1 114 ? 17.347 -15.589 19.103 1.000 31.142 114 ASN A CA 1
ATOM 1246 C C . ASN A 1 114 ? 17.624 -15.188 17.641 1.000 30.133 114 ASN A C 1
ATOM 1247 O O . ASN A 1 114 ? 16.977 -15.763 16.736 1.000 31.146 114 ASN A O 1
ATOM 1258 N N . TRP A 1 115 ? 18.582 -14.293 17.386 1.000 27.248 115 TRP A N 1
ATOM 1259 C CA . TRP A 1 115 ? 18.961 -13.903 15.996 1.000 25.815 115 TRP A CA 1
ATOM 1260 C C . TRP A 1 115 ? 20.002 -14.876 15.463 1.000 25.816 115 TRP A C 1
ATOM 1261 O O . TRP A 1 115 ? 21.145 -14.934 16.011 1.000 25.449 115 TRP A O 1
ATOM 1282 N N . THR A 1 116 ? 19.647 -15.649 14.439 1.000 27.128 116 THR A N 1
ATOM 1283 C CA . THR A 1 116 ? 20.563 -16.696 13.915 1.000 27.608 116 THR A CA 1
ATOM 1284 C C . THR A 1 116 ? 20.775 -16.497 12.421 1.000 27.553 116 THR A C 1
ATOM 1285 O O . THR A 1 116 ? 21.821 -16.987 11.913 1.000 29.388 116 THR A O 1
ATOM 1296 N N . SER A 1 117 ? 19.835 -15.861 11.738 1.000 27.085 117 SER A N 1
ATOM 1297 C CA . SER A 1 117 ? 19.801 -15.897 10.261 1.000 28.312 117 SER A CA 1
ATOM 1298 C C . SER A 1 117 ? 19.500 -14.533 9.656 1.000 28.465 117 SER A C 1
ATOM 1299 O O . SER A 1 117 ? 18.643 -13.826 10.173 1.000 28.244 117 SER A O 1
ATOM 1307 N N . VAL A 1 118 ? 20.189 -14.210 8.553 1.000 28.580 118 VAL A N 1
ATOM 1308 C CA . VAL A 1 118 ? 19.954 -13.000 7.718 1.000 29.841 118 VAL A CA 1
ATOM 1309 C C . VAL A 1 118 ? 18.499 -12.966 7.214 1.000 31.404 118 VAL A C 1
ATOM 1310 O O . VAL A 1 118 ? 17.940 -11.861 7.048 1.000 33.779 118 VAL A O 1
ATOM 1323 N N . ALA A 1 119 ? 17.881 -14.129 7.024 1.000 33.147 119 ALA A N 1
ATOM 1324 C CA . ALA A 1 119 ? 16.464 -14.261 6.613 1.000 34.091 119 ALA A CA 1
ATOM 1325 C C . ALA A 1 119 ? 15.546 -13.670 7.696 1.000 34.328 119 ALA A C 1
ATOM 1326 O O . ALA A 1 119 ? 14.429 -13.228 7.373 1.000 34.827 119 ALA A O 1
ATOM 1333 N N . GLN A 1 120 ? 15.985 -13.629 8.946 1.000 33.749 120 GLN A N 1
ATOM 1334 C CA . GLN A 1 120 ? 15.154 -13.106 10.056 1.000 34.825 120 GLN A CA 1
ATOM 1335 C C . GLN A 1 120 ? 15.130 -11.577 10.030 1.000 36.002 120 GLN A C 1
ATOM 1336 O O . GLN A 1 120 ? 14.227 -11.005 10.613 1.000 36.186 120 GLN A O 1
ATOM 1350 N N . LEU A 1 121 ? 16.104 -10.933 9.374 1.000 36.525 121 LEU A N 1
ATOM 1351 C CA . LEU A 1 121 ? 16.243 -9.463 9.429 1.000 34.970 121 LEU A CA 1
ATOM 1352 C C . LEU A 1 121 ? 14.992 -8.886 8.799 1.000 37.412 121 LEU A C 1
ATOM 1353 O O . LEU A 1 121 ? 14.516 -9.403 7.793 1.000 40.744 121 LEU A O 1
ATOM 1369 N N . PRO A 1 122 ? 14.419 -7.833 9.407 1.000 38.157 122 PRO A N 1
ATOM 1370 C CA . PRO A 1 122 ? 13.310 -7.110 8.804 1.000 39.796 122 PRO A CA 1
ATOM 1371 C C . PRO A 1 122 ? 13.696 -6.646 7.408 1.000 40.182 122 PRO A C 1
ATOM 1372 O O . PRO A 1 122 ? 14.761 -6.145 7.233 1.000 39.450 122 PRO A O 1
ATOM 1383 N N . SER A 1 123 ? 12.747 -6.763 6.502 1.000 44.437 123 SER A N 1
ATOM 1384 C CA . SER A 1 123 ? 12.784 -6.249 5.114 1.000 46.787 123 SER A CA 1
ATOM 1385 C C . SER A 1 123 ? 13.192 -4.774 5.082 1.000 45.864 123 SER A C 1
ATOM 1386 O O . SER A 1 123 ? 14.005 -4.415 4.229 1.000 47.045 123 SER A O 1
ATOM 1394 N N . ASP A 1 124 ? 12.609 -3.957 5.960 1.000 44.706 124 ASP A N 1
ATOM 1395 C CA . ASP A 1 124 ? 12.769 -2.476 5.991 1.000 44.584 124 ASP A CA 1
ATOM 1396 C C . ASP A 1 124 ? 13.870 -2.051 6.967 1.000 40.089 124 ASP A C 1
ATOM 1397 O O . ASP A 1 124 ? 13.854 -0.908 7.403 1.000 39.815 124 ASP A O 1
ATOM 1406 N N . LEU A 1 125 ? 14.806 -2.926 7.316 1.000 36.624 125 LEU A N 1
ATOM 1407 C CA . LEU A 1 125 ? 15.858 -2.586 8.317 1.000 32.657 125 LEU A CA 1
ATOM 1408 C C . LEU A 1 125 ? 16.659 -1.354 7.849 1.000 32.255 125 LEU A C 1
ATOM 1409 O O . LEU A 1 125 ? 17.187 -1.330 6.719 1.000 31.997 125 LEU A O 1
ATOM 1425 N N . LYS A 1 126 ? 16.790 -0.368 8.733 1.000 30.819 126 LYS A N 1
ATOM 1426 C CA . LYS A 1 126 ? 17.551 0.877 8.517 1.000 30.765 126 LYS A CA 1
ATOM 1427 C C . LYS A 1 126 ? 19.045 0.623 8.749 1.000 27.509 126 LYS A C 1
ATOM 1428 O O . LYS A 1 126 ? 19.460 0.417 9.903 1.000 25.475 126 LYS A O 1
ATOM 1447 N N . TRP A 1 127 ? 19.833 0.662 7.676 1.000 26.554 127 TRP A N 1
ATOM 1448 C CA . TRP A 1 127 ? 21.310 0.514 7.740 1.000 24.955 127 TRP A CA 1
ATOM 1449 C C . TRP A 1 127 ? 21.945 1.890 7.880 1.000 24.228 127 TRP A C 1
ATOM 1450 O O . TRP A 1 127 ? 21.571 2.776 7.107 1.000 25.841 127 TRP A O 1
ATOM 1471 N N . VAL A 1 128 ? 22.870 2.066 8.826 1.000 22.098 128 VAL A N 1
ATOM 1472 C CA . VAL A 1 128 ? 23.492 3.401 9.064 1.000 22.401 128 VAL A CA 1
ATOM 1473 C C . VAL A 1 128 ? 25.000 3.240 8.986 1.000 20.820 128 VAL A C 1
ATOM 1474 O O . VAL A 1 128 ? 25.579 2.335 9.664 1.000 19.489 128 VAL A O 1
ATOM 1487 N N . GLU A 1 129 ? 25.612 4.071 8.147 1.000 21.023 129 GLU A N 1
ATOM 1488 C CA . GLU A 1 129 ? 27.081 4.127 8.002 1.000 21.141 129 GLU A CA 1
ATOM 1489 C C . GLU A 1 129 ? 27.668 5.112 9.009 1.000 19.777 129 GLU A C 1
ATOM 1490 O O . GLU A 1 129 ? 26.942 5.870 9.577 1.000 19.589 129 GLU A O 1
ATOM 1502 N N . ASP A 1 130 ? 28.948 4.989 9.262 1.000 19.665 130 ASP A N 1
ATOM 1503 C CA . ASP A 1 130 ? 29.679 5.812 10.250 1.000 19.073 130 ASP A CA 1
ATOM 1504 C C . ASP A 1 130 ? 29.668 7.263 9.761 1.000 20.654 130 ASP A C 1
ATOM 1505 O O . ASP A 1 130 ? 29.654 7.494 8.508 1.000 21.398 130 ASP A O 1
ATOM 1514 N N . ASN A 1 131 ? 29.600 8.175 10.722 1.000 21.399 131 ASN A N 1
ATOM 1515 C CA . ASN A 1 131 ? 29.687 9.630 10.457 1.000 23.650 131 ASN A CA 1
ATOM 1516 C C . ASN A 1 131 ? 30.658 10.224 11.474 1.000 23.555 131 ASN A C 1
ATOM 1517 O O . ASN A 1 131 ? 31.270 9.485 12.228 1.000 20.858 131 ASN A O 1
ATOM 1528 N N . GLN A 1 132 ? 30.868 11.550 11.418 1.000 26.869 132 GLN A N 1
ATOM 1529 C CA . GLN A 1 132 ? 31.867 12.231 12.277 1.000 28.689 132 GLN A CA 1
ATOM 1530 C C . GLN A 1 132 ? 31.132 12.967 13.395 1.000 29.883 132 GLN A C 1
ATOM 1531 O O . GLN A 1 132 ? 31.696 13.929 13.921 1.000 31.068 132 GLN A O 1
ATOM 1545 N N . GLU A 1 133 ? 29.942 12.510 13.791 1.000 30.051 133 GLU A N 1
ATOM 1546 C CA . GLU A 1 133 ? 29.122 13.187 14.827 1.000 32.650 133 GLU A CA 1
ATOM 1547 C C 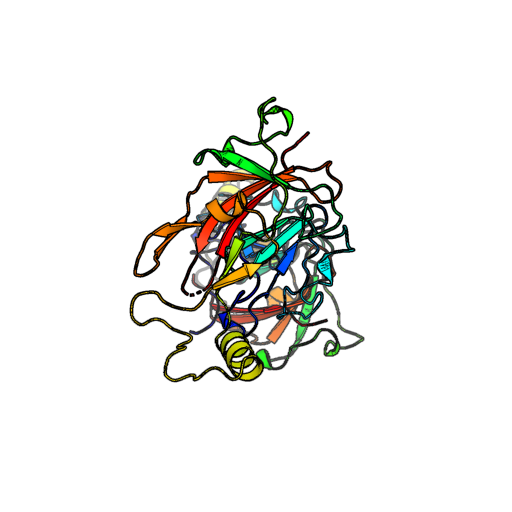. GLU A 1 133 ? 29.125 12.404 16.151 1.000 29.029 133 GLU A C 1
ATOM 1548 O O . GLU A 1 133 ? 28.420 12.821 17.058 1.000 30.643 133 GLU A O 1
ATOM 1560 N N . VAL A 1 134 ? 29.840 11.275 16.258 1.000 25.848 134 VAL A N 1
ATOM 1561 C CA . VAL A 1 134 ? 29.815 10.460 17.509 1.000 22.849 134 VAL A CA 1
ATOM 1562 C C . VAL A 1 134 ? 30.888 10.987 18.447 1.000 21.124 134 VAL A C 1
ATOM 1563 O O . VAL A 1 134 ? 32.009 11.240 17.965 1.000 21.363 134 VAL A O 1
ATOM 1576 N N . TYR A 1 135 ? 30.569 11.099 19.728 1.000 20.972 135 TYR A N 1
ATOM 1577 C CA . TYR A 1 135 ? 31.541 11.577 20.742 1.000 21.804 135 TYR A CA 1
ATOM 1578 C C . TYR A 1 135 ? 32.308 10.438 21.413 1.000 20.933 135 TYR A C 1
ATOM 1579 O O . TYR A 1 135 ? 31.707 9.413 21.829 1.000 20.702 135 TYR A O 1
ATOM 1597 N N . VAL A 1 136 ? 33.619 10.681 21.558 1.000 19.415 136 VAL A N 1
ATOM 1598 C CA . VAL A 1 136 ? 34.546 9.964 22.462 1.000 18.611 136 VAL A CA 1
ATOM 1599 C C . VAL A 1 136 ? 35.153 10.958 23.444 1.000 19.092 136 VAL A C 1
ATOM 1600 O O . VAL A 1 136 ? 35.214 12.178 23.139 1.000 19.771 136 VAL A O 1
ATOM 1613 N N . THR A 1 137 ? 35.519 10.449 24.605 1.000 18.107 137 THR A N 1
ATOM 1614 C CA . THR A 1 137 ? 36.219 11.182 25.673 1.000 19.363 137 THR A CA 1
ATOM 1615 C C . THR A 1 137 ? 37.618 11.517 25.163 1.000 19.128 137 THR A C 1
ATOM 1616 O O . THR A 1 137 ? 38.323 10.617 24.637 1.000 17.885 137 THR A O 1
ATOM 1627 N N . MET A 1 138 ? 38.019 12.780 25.275 1.000 19.044 138 MET A N 1
ATOM 1628 C CA . MET A 1 138 ? 39.396 13.227 24.929 1.000 19.702 138 MET A CA 1
ATOM 1629 C C . MET A 1 138 ? 40.335 12.823 26.069 1.000 18.765 138 MET A C 1
ATOM 1630 O O . MET A 1 138 ? 39.950 12.966 27.243 1.000 18.818 138 MET A O 1
ATOM 1644 N N . SER A 1 139 ? 41.512 12.314 25.714 1.000 18.004 139 SER A N 1
ATOM 1645 C CA . SER A 1 139 ? 42.559 12.040 26.725 1.000 18.879 139 SER A CA 1
ATOM 1646 C C . SER A 1 139 ? 42.944 13.404 27.313 1.000 18.735 139 SER A C 1
ATOM 1647 O O . SER A 1 139 ? 42.830 14.438 26.603 1.000 17.961 139 SER A O 1
ATOM 1655 N N . GLN A 1 140 ? 43.372 13.413 28.564 1.000 19.236 140 GLN A N 1
ATOM 1656 C CA . GLN A 1 140 ? 43.867 14.632 29.249 1.000 19.763 140 GLN A CA 1
ATOM 1657 C C . GLN A 1 140 ? 45.030 15.207 28.457 1.000 20.638 140 GLN A C 1
ATOM 1658 O O . GLN A 1 140 ? 45.072 16.428 28.275 1.000 20.703 140 GLN A O 1
ATOM 1672 N N . ASN A 1 141 ? 45.887 14.341 27.896 1.000 21.284 141 ASN A N 1
ATOM 1673 C CA . ASN A 1 141 ? 47.082 14.754 27.134 1.000 22.583 141 ASN A CA 1
ATOM 1674 C C . ASN A 1 141 ? 46.651 15.393 25.804 1.000 22.175 141 ASN A C 1
ATOM 1675 O O . ASN A 1 141 ? 47.208 16.451 25.462 1.000 22.771 141 ASN A O 1
ATOM 1686 N N . ASP A 1 142 ? 45.641 14.857 25.119 1.000 21.351 142 ASP A N 1
ATOM 1687 C CA . ASP A 1 142 ? 45.195 15.473 23.836 1.000 21.479 142 ASP A CA 1
ATOM 1688 C C . ASP A 1 142 ? 44.528 16.831 24.119 1.000 21.388 142 ASP A C 1
ATOM 1689 O O . ASP A 1 142 ? 44.714 17.749 23.344 1.000 21.591 142 ASP A O 1
ATOM 1698 N N . TRP A 1 143 ? 43.814 16.944 25.218 1.000 21.229 143 TRP A N 1
ATOM 1699 C CA . TRP A 1 143 ? 43.153 18.208 25.599 1.000 21.786 143 TRP A CA 1
ATOM 1700 C C . TRP A 1 143 ? 44.223 19.257 25.786 1.000 22.729 143 TRP A C 1
ATOM 1701 O O . TRP A 1 143 ? 44.090 20.371 25.283 1.000 23.110 143 TRP A O 1
ATOM 1722 N N . ASN A 1 144 ? 45.256 18.909 26.531 1.000 23.767 144 ASN A N 1
ATOM 1723 C CA . ASN A 1 144 ? 46.365 19.830 26.835 1.000 25.689 144 ASN A CA 1
ATOM 1724 C C . ASN A 1 144 ? 47.018 20.271 25.521 1.000 27.095 144 ASN A C 1
ATOM 1725 O O . ASN A 1 144 ? 47.267 21.501 25.384 1.000 26.618 144 ASN A O 1
ATOM 1736 N N . HIS A 1 145 ? 47.308 19.341 24.603 1.000 27.699 145 HIS A N 1
ATOM 1737 C CA . HIS A 1 145 ? 47.948 19.723 23.317 1.000 30.506 145 HIS A CA 1
ATOM 1738 C C . HIS A 1 145 ? 47.026 20.688 22.562 1.000 29.306 145 HIS A C 1
ATOM 1739 O O . HIS A 1 145 ? 47.527 21.664 21.979 1.000 30.884 145 HIS A O 1
ATOM 1754 N N . TYR A 1 146 ? 45.732 20.440 22.624 1.000 27.515 146 TYR A N 1
ATOM 1755 C CA . TYR A 1 146 ? 44.700 21.249 21.943 1.000 27.185 146 TYR A CA 1
ATOM 1756 C C . TYR A 1 146 ? 44.752 22.681 22.495 1.000 27.587 146 TYR A C 1
ATOM 1757 O O . TYR A 1 146 ? 44.696 23.631 21.713 1.000 28.335 146 TYR A O 1
ATOM 1775 N N . LEU A 1 147 ? 44.940 22.852 23.805 1.000 26.238 147 LEU A N 1
ATOM 1776 C CA . LEU A 1 147 ? 45.110 24.196 24.391 1.000 27.092 147 LEU A CA 1
ATOM 1777 C C . LEU A 1 147 ? 46.399 24.827 23.874 1.000 28.855 147 LEU A C 1
ATOM 1778 O O . LEU A 1 147 ? 46.403 26.058 23.552 1.000 29.431 147 LEU A O 1
ATOM 1794 N N . ILE A 1 148 ? 47.506 24.093 23.947 1.000 29.734 148 ILE A N 1
ATOM 1795 C CA . ILE A 1 148 ? 48.819 24.657 23.544 1.000 32.849 148 ILE A CA 1
ATOM 1796 C C . ILE A 1 148 ? 48.689 25.102 22.078 1.000 34.409 148 ILE A C 1
ATOM 1797 O O . ILE A 1 148 ? 48.987 26.242 21.800 1.000 35.654 148 ILE A O 1
ATOM 1813 N N . GLU A 1 149 ? 48.198 24.226 21.208 1.000 35.133 149 GLU A N 1
ATOM 1814 C CA . GLU A 1 149 ? 48.086 24.475 19.742 1.000 38.001 149 GLU A CA 1
ATOM 1815 C C . GLU A 1 149 ? 47.227 25.706 19.405 1.000 37.794 149 GLU A C 1
ATOM 1816 O O . GLU A 1 149 ? 47.484 26.304 18.366 1.000 39.041 149 GLU A O 1
ATOM 1828 N N . ASN A 1 150 ? 46.282 26.078 20.265 1.000 35.839 150 ASN A N 1
ATOM 1829 C CA . ASN A 1 150 ? 45.302 27.177 20.066 1.000 35.655 150 ASN A CA 1
ATOM 1830 C C . ASN A 1 150 ? 45.566 28.346 21.009 1.000 35.589 150 ASN A C 1
ATOM 1831 O O . ASN A 1 150 ? 44.718 29.247 21.062 1.000 36.231 150 ASN A O 1
ATOM 1842 N N . GLY A 1 151 ? 46.728 28.377 21.664 1.000 34.544 151 GLY A N 1
ATOM 1843 C CA . GLY A 1 151 ? 47.094 29.419 22.628 1.000 35.436 151 GLY A CA 1
ATOM 1844 C C . GLY A 1 151 ? 45.999 29.659 23.651 1.000 33.750 151 GLY A C 1
ATOM 1845 O O . GLY A 1 151 ? 45.800 30.788 23.943 1.000 34.300 151 GLY A O 1
ATOM 1849 N N . LEU A 1 152 ? 45.305 28.620 24.130 1.000 31.827 152 LEU A N 1
ATOM 1850 C CA . LEU A 1 152 ? 44.211 28.774 25.119 1.000 31.688 152 LEU A CA 1
ATOM 1851 C C . LEU A 1 152 ? 44.775 28.596 26.535 1.000 32.074 152 LEU A C 1
ATOM 1852 O O . LEU A 1 152 ? 45.648 27.743 26.716 1.000 31.915 152 LEU A O 1
ATOM 1868 N N . ASP A 1 153 ? 44.294 29.396 27.472 1.000 32.840 153 ASP A N 1
ATOM 1869 C CA . ASP A 1 153 ? 44.721 29.434 28.902 1.000 33.675 153 ASP A CA 1
ATOM 1870 C C . ASP A 1 153 ? 44.134 28.179 29.554 1.000 31.869 153 ASP A C 1
ATOM 1871 O O . ASP A 1 153 ? 42.880 27.922 29.421 1.000 32.023 153 ASP A O 1
ATOM 1880 N N . PHE A 1 154 ? 45.017 27.392 30.193 1.000 31.236 154 PHE A N 1
ATOM 1881 C CA . PHE A 1 154 ? 44.597 26.190 30.962 1.000 30.402 154 PHE A CA 1
ATOM 1882 C C . PHE A 1 154 ? 43.683 26.644 32.106 1.000 30.738 154 PHE A C 1
ATOM 1883 O O . PHE A 1 154 ? 42.721 25.973 32.442 1.000 29.663 154 PHE A O 1
ATOM 1900 N N . ASN A 1 155 ? 43.923 27.812 32.711 1.000 32.598 155 ASN A N 1
ATOM 1901 C CA . ASN A 1 155 ? 43.164 28.224 33.924 1.000 33.631 155 ASN A CA 1
ATOM 1902 C C . ASN A 1 155 ? 41.646 28.291 33.645 1.000 33.074 155 ASN A C 1
ATOM 1903 O O . ASN A 1 155 ? 40.847 28.055 34.574 1.000 33.729 155 ASN A O 1
ATOM 1914 N N . SER A 1 156 ? 41.247 28.625 32.414 1.000 32.943 156 SER A N 1
ATOM 1915 C CA . SER A 1 156 ? 39.829 28.785 31.967 1.000 32.843 156 SER A CA 1
ATOM 1916 C C . SER A 1 156 ? 39.413 27.636 31.027 1.000 30.089 156 SER A C 1
ATOM 1917 O O . SER A 1 156 ? 38.308 27.677 30.498 1.000 30.748 156 SER A O 1
ATOM 1925 N N . ASN A 1 157 ? 40.216 26.591 30.929 1.000 28.156 157 ASN A N 1
ATOM 1926 C CA . ASN A 1 157 ? 39.948 25.423 30.056 1.000 26.324 157 ASN A CA 1
ATOM 1927 C C . ASN A 1 157 ? 40.300 24.110 30.743 1.000 24.866 157 ASN A C 1
ATOM 1928 O O . ASN A 1 157 ? 40.991 23.266 30.175 1.000 23.778 157 ASN A O 1
ATOM 1939 N N . PRO A 1 158 ? 39.639 23.803 31.869 1.000 24.640 158 PRO A N 1
ATOM 1940 C CA . PRO A 1 158 ? 39.833 22.502 32.518 1.000 24.052 158 PRO A CA 1
ATOM 1941 C C . PRO A 1 158 ? 39.428 21.302 31.652 1.000 22.675 158 PRO A C 1
ATOM 1942 O O . PRO A 1 158 ? 38.429 21.338 30.894 1.000 21.502 158 PRO A O 1
ATOM 1953 N N . TRP A 1 159 ? 40.227 20.234 31.762 1.000 22.872 159 TRP A N 1
ATOM 1954 C CA . TRP A 1 159 ? 39.958 18.963 31.041 1.000 22.049 159 TRP A CA 1
ATOM 1955 C C . TRP A 1 159 ? 38.711 18.317 31.649 1.000 22.861 159 TRP A C 1
ATOM 1956 O O . TRP A 1 159 ? 37.832 17.887 30.931 1.000 21.423 159 TRP A O 1
ATOM 1977 N N . PHE A 1 160 ? 38.674 18.284 32.972 1.000 25.427 160 PHE A N 1
ATOM 1978 C CA . PHE A 1 160 ? 37.707 17.522 33.782 1.000 27.330 160 PHE A CA 1
ATOM 1979 C C . PHE A 1 160 ? 36.785 18.501 34.495 1.000 29.613 160 PHE A C 1
ATOM 1980 O O . PHE A 1 160 ? 37.299 19.365 35.268 1.000 28.606 160 PHE A O 1
ATOM 1997 N N . ASP A 1 161 ? 35.492 18.423 34.181 1.000 31.553 161 ASP A N 1
ATOM 1998 C CA . ASP A 1 161 ? 34.450 19.166 34.945 1.000 36.409 161 ASP A CA 1
ATOM 1999 C C . ASP A 1 161 ? 34.123 18.366 36.207 1.000 39.556 161 ASP A C 1
ATOM 2000 O O . ASP A 1 161 ? 33.705 17.202 36.110 1.000 38.546 161 ASP A O 1
ATOM 2009 N N . PRO A 1 162 ? 34.276 18.939 37.424 1.000 45.263 162 PRO A N 1
ATOM 2010 C CA . PRO A 1 162 ? 34.002 18.199 38.660 1.000 49.031 162 PRO A CA 1
ATOM 2011 C C . PRO A 1 162 ? 32.593 17.579 38.735 1.000 51.154 162 PRO A C 1
ATOM 2012 O O . PRO A 1 162 ? 32.476 16.596 39.441 1.000 54.950 162 PRO A O 1
ATOM 2023 N N . ASN A 1 163 ? 31.603 18.104 37.998 1.000 49.505 163 ASN A N 1
ATOM 2024 C CA . ASN A 1 163 ? 30.202 17.592 38.019 1.000 50.509 163 ASN A CA 1
ATOM 2025 C C . ASN A 1 163 ? 29.784 17.054 36.652 1.000 50.120 163 ASN A C 1
ATOM 2026 O O . ASN A 1 163 ? 28.616 16.642 36.514 1.000 55.551 163 ASN A O 1
ATOM 2037 N N . ASN A 1 164 ? 30.636 17.128 35.634 1.000 47.550 164 ASN A N 1
ATOM 2038 C CA . ASN A 1 164 ? 30.263 16.732 34.246 1.000 43.334 164 ASN A CA 1
ATOM 2039 C C . ASN A 1 164 ? 31.336 15.823 33.613 1.000 39.064 164 ASN A C 1
ATOM 2040 O O . ASN A 1 164 ? 31.093 15.299 32.487 1.000 35.824 164 ASN A O 1
ATOM 2051 N N . GLY A 1 165 ? 32.471 15.619 34.290 1.000 36.283 165 GLY A N 1
ATOM 2052 C CA . GLY A 1 165 ? 33.526 14.697 33.818 1.000 33.520 165 GLY A CA 1
ATOM 2053 C C . GLY A 1 165 ? 34.280 15.235 32.604 1.000 30.499 165 GLY A C 1
ATOM 2054 O O . GLY A 1 165 ? 34.130 16.375 32.205 1.000 28.180 165 GLY A O 1
ATOM 2058 N N . PRO A 1 166 ? 35.110 14.399 31.964 1.000 28.652 166 PRO A N 1
ATOM 2059 C CA . PRO A 1 166 ? 36.085 14.885 31.014 1.000 26.582 166 PRO A CA 1
ATOM 2060 C C . PRO A 1 166 ? 35.486 15.411 29.702 1.000 24.938 166 PRO A C 1
ATOM 2061 O O . PRO A 1 166 ? 34.422 15.009 29.297 1.000 24.348 166 PRO A O 1
ATOM 2072 N N . GLN A 1 167 ? 36.228 16.295 29.055 1.000 24.239 167 GLN A N 1
ATOM 2073 C CA . GLN A 1 167 ? 35.908 16.861 27.726 1.000 23.838 167 GLN A CA 1
ATOM 2074 C C . GLN A 1 167 ? 35.743 15.712 26.712 1.000 24.203 167 GLN A C 1
ATOM 2075 O O . GLN A 1 167 ? 36.435 14.689 26.798 1.000 22.273 167 GLN A O 1
ATOM 2089 N N . LYS A 1 168 ? 34.833 15.885 25.779 1.000 24.673 168 LYS A N 1
ATOM 2090 C CA . LYS A 1 168 ? 34.589 14.928 24.691 1.000 25.041 168 LYS A CA 1
ATOM 2091 C C . LYS A 1 168 ? 34.854 15.647 23.374 1.000 24.306 168 LYS A C 1
ATOM 2092 O O . LYS A 1 168 ? 34.819 16.892 23.345 1.000 24.179 168 LYS A O 1
ATOM 2111 N N . THR A 1 169 ? 35.026 14.890 22.305 1.000 21.789 169 THR A N 1
ATOM 2112 C CA . THR A 1 169 ? 35.186 15.425 20.949 1.000 22.814 169 THR A CA 1
ATOM 2113 C C . THR A 1 169 ? 34.567 14.437 19.968 1.000 21.827 169 THR A C 1
ATOM 2114 O O . THR A 1 169 ? 34.382 13.271 20.353 1.000 21.502 169 THR A O 1
ATOM 2125 N N . THR A 1 170 ? 34.276 14.898 18.775 1.000 22.281 170 THR A N 1
ATOM 2126 C CA . THR A 1 170 ? 33.647 14.020 17.754 1.000 22.085 170 THR A CA 1
ATOM 2127 C C . THR A 1 170 ? 34.746 13.183 17.116 1.000 21.073 170 THR A C 1
ATOM 2128 O O . THR A 1 170 ? 35.921 13.626 17.041 1.000 21.263 170 THR A O 1
ATOM 2139 N N . THR A 1 171 ? 34.355 12.027 16.576 1.000 19.757 171 THR A N 1
ATOM 2140 C CA . THR A 1 171 ? 35.259 11.193 15.751 1.000 19.251 171 THR A CA 1
ATOM 2141 C C . THR A 1 171 ? 34.395 10.432 14.759 1.000 18.425 171 THR A C 1
ATOM 2142 O O . THR A 1 171 ? 33.160 10.563 14.815 1.000 17.678 171 THR A O 1
ATOM 2153 N N . ASN A 1 172 ? 35.070 9.702 13.886 1.000 18.020 172 ASN A N 1
ATOM 2154 C CA . ASN A 1 172 ? 34.454 8.799 12.875 1.000 18.135 172 ASN A CA 1
ATOM 2155 C C . ASN A 1 172 ? 34.037 7.546 13.641 1.000 16.915 172 ASN A C 1
ATOM 2156 O O . ASN A 1 172 ? 34.947 6.859 14.196 1.000 16.984 172 ASN A O 1
ATOM 2167 N N . ALA A 1 173 ? 32.742 7.323 13.750 1.000 16.038 173 ALA A N 1
ATOM 2168 C CA . ALA A 1 173 ? 32.198 6.150 14.466 1.000 15.749 173 ALA A CA 1
ATOM 2169 C C . ALA A 1 173 ? 30.748 5.963 14.039 1.000 16.161 173 ALA A C 1
ATOM 2170 O O . ALA A 1 173 ? 30.259 6.775 13.229 1.000 17.478 173 ALA A O 1
ATOM 2177 N N . ASN A 1 174 ? 30.103 4.912 14.559 1.000 15.847 174 ASN A N 1
ATOM 2178 C CA . ASN A 1 174 ? 28.745 4.531 14.123 1.000 16.208 174 ASN A CA 1
ATOM 2179 C C . ASN A 1 174 ? 27.700 5.040 15.106 1.000 16.521 174 ASN A C 1
ATOM 2180 O O . ASN A 1 174 ? 27.700 4.602 16.265 1.000 16.055 174 ASN A O 1
ATOM 2191 N N . PRO A 1 175 ? 26.819 5.974 14.685 1.000 18.134 175 PRO A N 1
ATOM 2192 C CA . PRO A 1 175 ? 25.813 6.547 15.580 1.000 18.789 175 PRO A CA 1
ATOM 2193 C C . PRO A 1 175 ? 24.760 5.552 16.102 1.000 18.139 175 PRO A C 1
ATOM 2194 O O . PRO A 1 175 ? 24.198 5.769 17.158 1.000 18.133 175 PRO A O 1
ATOM 2205 N N . VAL A 1 176 ? 24.535 4.467 15.389 1.000 17.510 176 VAL A N 1
ATOM 2206 C CA . VAL A 1 176 ? 23.598 3.389 15.817 1.000 17.831 176 VAL A CA 1
ATOM 2207 C C . VAL A 1 176 ? 24.282 2.590 16.912 1.000 16.506 176 VAL A C 1
ATOM 2208 O O . VAL A 1 176 ? 23.667 2.459 17.938 1.000 15.538 176 VAL A O 1
ATOM 2221 N N . LEU A 1 177 ? 25.524 2.125 16.697 1.000 16.309 177 LEU A N 1
ATOM 2222 C CA . LEU A 1 177 ? 26.253 1.314 17.715 1.000 15.686 177 LEU A CA 1
ATOM 2223 C C . LEU A 1 177 ? 26.584 2.182 18.934 1.000 15.691 177 LEU A C 1
ATOM 2224 O O . LEU A 1 177 ? 26.719 1.600 20.018 1.000 14.846 177 LEU A O 1
ATOM 2240 N N . ALA A 1 178 ? 26.630 3.531 18.789 1.000 15.808 178 ALA A N 1
ATOM 2241 C CA . ALA A 1 178 ? 26.907 4.417 19.945 1.000 15.669 178 ALA A CA 1
ATOM 2242 C C . ALA A 1 178 ? 25.775 4.271 20.952 1.000 16.186 178 ALA A C 1
ATOM 2243 O O . ALA A 1 178 ? 26.002 4.564 22.144 1.000 16.890 178 ALA A O 1
ATOM 2250 N N . GLN A 1 179 ? 24.579 3.882 20.512 1.000 16.579 179 GLN A N 1
ATOM 2251 C CA . GLN A 1 179 ? 23.414 3.684 21.423 1.000 17.892 179 GLN A CA 1
ATOM 2252 C C . GLN A 1 179 ? 23.586 2.467 22.355 1.000 17.440 179 GLN A C 1
ATOM 2253 O O . GLN A 1 179 ? 22.740 2.282 23.240 1.000 18.466 179 GLN A O 1
ATOM 2267 N N . ALA A 1 180 ? 24.619 1.650 22.167 1.000 16.999 180 ALA A N 1
ATOM 2268 C CA . ALA A 1 180 ? 24.814 0.374 22.922 1.000 17.357 180 ALA A CA 1
ATOM 2269 C C . ALA A 1 180 ? 25.021 0.720 24.398 1.000 18.345 180 ALA A C 1
ATOM 2270 O O . ALA A 1 180 ? 24.728 -0.138 25.244 1.000 18.144 180 ALA A O 1
ATOM 2277 N N . MET A 1 181 ? 25.481 1.962 24.666 1.000 19.410 181 MET A N 1
ATOM 2278 C CA . MET A 1 181 ? 25.642 2.500 26.041 1.000 20.589 181 MET A CA 1
ATOM 2279 C C . MET A 1 181 ? 24.867 3.813 26.105 1.000 21.398 181 MET A C 1
ATOM 2280 O O . MET A 1 181 ? 25.256 4.735 25.379 1.000 20.357 181 MET A O 1
ATOM 2294 N N . SER A 1 182 ? 23.759 3.849 26.859 1.000 22.568 182 SER A N 1
ATOM 2295 C CA . SER A 1 182 ? 22.862 5.014 27.023 1.000 24.373 182 SER A CA 1
ATOM 2296 C C . SER A 1 182 ? 23.510 5.998 27.977 1.000 26.314 182 SER A C 1
ATOM 2297 O O . SER A 1 182 ? 23.949 5.556 29.046 1.000 27.072 182 SER A O 1
ATOM 2305 N N . PHE A 1 183 ? 23.416 7.287 27.660 1.000 27.208 183 PHE A N 1
ATOM 2306 C CA . PHE A 1 183 ? 23.950 8.399 28.474 1.000 29.034 183 PHE A CA 1
ATOM 2307 C C . PHE A 1 183 ? 22.789 8.940 29.275 1.000 28.822 183 PHE A C 1
ATOM 2308 O O . PHE A 1 183 ? 21.717 9.027 28.764 1.000 31.087 183 PHE A O 1
ATOM 2325 N N . ALA A 1 184 ? 23.018 9.227 30.537 1.000 28.989 184 ALA A N 1
ATOM 2326 C CA . ALA A 1 184 ? 22.160 10.062 31.397 1.000 30.945 184 ALA A CA 1
ATOM 2327 C C . ALA A 1 184 ? 23.082 10.944 32.235 1.000 31.147 184 ALA A C 1
ATOM 2328 O O . ALA A 1 184 ? 24.237 10.526 32.536 1.000 30.241 184 ALA A O 1
ATOM 2335 N N . GLY A 1 185 ? 22.638 12.146 32.554 1.000 32.326 185 GLY A N 1
ATOM 2336 C CA . GLY A 1 185 ? 23.471 13.089 33.321 1.000 34.093 185 GLY A CA 1
ATOM 2337 C C . GLY A 1 185 ? 22.897 14.488 33.201 1.000 36.256 185 GLY A C 1
ATOM 2338 O O . GLY A 1 185 ? 21.757 14.615 32.777 1.000 38.036 185 GLY A O 1
ATOM 2342 N N . PRO A 1 186 ? 23.624 15.527 33.653 1.000 36.696 186 PRO A N 1
ATOM 2343 C CA . PRO A 1 186 ? 24.870 15.341 34.397 1.000 35.348 186 PRO A CA 1
ATOM 2344 C C . PRO A 1 186 ? 24.579 14.956 35.840 1.000 35.951 186 PRO A C 1
ATOM 2345 O O . PRO A 1 186 ? 23.449 15.073 36.287 1.000 38.222 186 PRO A O 1
ATOM 2356 N N . PRO A 1 187 ? 25.547 14.411 36.600 1.000 35.319 187 PRO A N 1
ATOM 2357 C CA . PRO A 1 187 ? 26.824 13.943 36.043 1.000 33.449 187 PRO A CA 1
ATOM 2358 C C . PRO A 1 187 ? 26.649 12.702 35.153 1.000 32.168 187 PRO A C 1
ATOM 2359 O O . PRO A 1 187 ? 25.704 11.958 35.344 1.000 31.834 187 PRO A O 1
ATOM 2370 N N . PRO A 1 188 ? 27.492 12.487 34.125 1.000 30.444 188 PRO A N 1
ATOM 2371 C CA . PRO A 1 188 ? 27.277 11.413 33.162 1.000 29.101 188 PRO A CA 1
ATOM 2372 C C . PRO A 1 188 ? 27.263 10.037 33.828 1.000 29.540 188 PRO A C 1
ATOM 2373 O O . PRO A 1 188 ? 28.094 9.769 34.665 1.000 29.864 188 PRO A O 1
ATOM 2384 N N . VAL A 1 189 ? 26.275 9.229 33.488 1.000 29.283 189 VAL A N 1
ATOM 2385 C CA . VAL A 1 189 ? 26.244 7.785 33.851 1.000 29.828 189 VAL A CA 1
ATOM 2386 C C . VAL A 1 189 ? 25.804 7.040 32.598 1.000 27.682 189 VAL A C 1
ATOM 2387 O O . VAL A 1 189 ? 24.922 7.549 31.891 1.000 26.307 189 VAL A O 1
ATOM 2400 N N . TYR A 1 190 ? 26.445 5.895 32.377 1.000 26.776 190 TYR A N 1
ATOM 2401 C CA . TYR A 1 190 ? 26.341 5.051 31.164 1.000 25.296 190 TYR A CA 1
ATOM 2402 C C . TYR A 1 190 ? 25.772 3.698 31.568 1.000 24.967 190 TYR A C 1
ATOM 2403 O O . TYR A 1 190 ? 26.191 3.123 32.601 1.000 25.444 190 TYR A O 1
ATOM 2421 N N . THR A 1 191 ? 24.781 3.255 30.812 1.000 22.806 191 THR A N 1
ATOM 2422 C CA . THR A 1 191 ? 24.046 2.010 31.103 1.000 22.929 191 THR A CA 1
ATOM 2423 C C . THR A 1 191 ? 23.848 1.281 29.795 1.000 20.925 191 THR A C 1
ATOM 2424 O O . THR A 1 191 ? 23.458 1.900 28.821 1.000 19.152 191 THR A O 1
ATOM 2435 N N . PRO A 1 192 ? 24.079 -0.040 29.733 1.000 20.358 192 PRO A N 1
ATOM 2436 C CA . PRO A 1 192 ? 23.806 -0.759 28.497 1.000 19.325 192 PRO A CA 1
ATOM 2437 C C . PRO A 1 192 ? 22.351 -0.597 28.039 1.000 19.610 192 PRO A C 1
ATOM 2438 O O . PRO A 1 192 ? 21.432 -0.726 28.839 1.000 21.340 192 PRO A O 1
ATOM 2449 N N . SER A 1 193 ? 22.138 -0.368 26.745 1.000 18.556 193 SER A N 1
ATOM 2450 C CA . SER A 1 193 ? 20.773 -0.442 26.169 1.000 19.226 193 SER A CA 1
ATOM 2451 C C . SER A 1 193 ? 20.317 -1.911 26.174 1.000 19.935 193 SER A C 1
ATOM 2452 O O . SER A 1 193 ? 19.130 -2.149 26.233 1.000 21.358 193 SER A O 1
ATOM 2460 N N . TYR A 1 194 ? 21.269 -2.842 26.080 1.000 19.110 194 TYR A N 1
ATOM 2461 C CA . TYR A 1 194 ? 21.085 -4.312 25.891 1.000 19.892 194 TYR A CA 1
ATOM 2462 C C . TYR A 1 194 ? 20.406 -4.672 24.558 1.000 19.285 194 TYR A C 1
ATOM 2463 O O . TYR A 1 194 ? 19.943 -5.843 24.422 1.000 19.515 194 TYR A O 1
ATOM 2481 N N . HIS A 1 195 ? 20.400 -3.760 23.599 1.000 18.407 195 HIS A N 1
ATOM 2482 C CA . HIS A 1 195 ? 19.907 -4.012 22.225 1.000 18.198 195 HIS A CA 1
ATOM 2483 C C . HIS A 1 195 ? 20.820 -5.044 21.556 1.000 17.481 195 HIS A C 1
ATOM 2484 O O . HIS A 1 195 ? 21.999 -5.149 21.867 1.000 16.468 195 HIS A O 1
ATOM 2499 N N . THR A 1 196 ? 20.243 -5.830 20.657 1.000 17.739 196 THR A N 1
ATOM 2500 C CA . THR A 1 196 ? 21.042 -6.527 19.660 1.000 17.146 196 THR A CA 1
ATOM 2501 C C . THR A 1 196 ? 21.207 -5.598 18.447 1.000 16.328 196 THR A C 1
ATOM 2502 O O . THR A 1 196 ? 20.205 -5.088 17.917 1.000 16.275 196 THR A O 1
ATOM 2513 N N . TYR A 1 197 ? 22.442 -5.374 18.055 1.000 15.820 197 TYR A N 1
ATOM 2514 C CA . TYR A 1 197 ? 22.785 -4.625 16.826 1.000 16.173 197 TYR A CA 1
ATOM 2515 C C . TYR A 1 197 ? 23.333 -5.650 15.851 1.000 16.393 197 TYR A C 1
ATOM 2516 O O . TYR A 1 197 ? 23.624 -6.818 16.249 1.000 16.671 197 TYR A O 1
ATOM 2534 N N . VAL A 1 198 ? 23.420 -5.240 14.597 1.000 16.285 198 VAL A N 1
ATOM 2535 C CA . VAL A 1 198 ? 23.973 -6.074 13.522 1.000 16.823 198 VAL A CA 1
ATOM 2536 C C . VAL A 1 198 ? 24.920 -5.199 12.720 1.000 17.227 198 VAL A C 1
ATOM 2537 O O . VAL A 1 198 ? 24.583 -4.006 12.448 1.000 16.924 198 VAL A O 1
ATOM 2550 N N . VAL A 1 199 ? 26.113 -5.737 12.512 1.000 16.732 199 VAL A N 1
ATOM 2551 C CA . VAL A 1 199 ? 27.237 -5.070 11.835 1.000 16.077 199 VAL A CA 1
ATOM 2552 C C . VAL A 1 199 ? 27.389 -5.766 10.491 1.000 16.962 199 VAL A C 1
ATOM 2553 O O . VAL A 1 199 ? 27.526 -7.006 10.484 1.000 16.733 199 VAL A O 1
ATOM 2566 N N . ARG A 1 200 ? 27.371 -5.001 9.421 1.000 16.523 200 ARG A N 1
ATOM 2567 C CA . ARG A 1 200 ? 27.672 -5.509 8.067 1.000 17.381 200 ARG A CA 1
ATOM 2568 C C . ARG A 1 200 ? 29.183 -5.353 7.864 1.000 17.281 200 ARG A C 1
ATOM 2569 O O . ARG A 1 200 ? 29.730 -4.265 8.199 1.000 16.675 200 ARG A O 1
ATOM 2590 N N . THR A 1 201 ? 29.871 -6.403 7.412 1.000 17.603 201 THR A N 1
ATOM 2591 C CA . THR A 1 201 ? 31.340 -6.380 7.207 1.000 18.877 201 THR A CA 1
ATOM 2592 C C . THR A 1 201 ? 31.715 -5.499 5.986 1.000 20.116 201 THR A C 1
ATOM 2593 O O . THR A 1 201 ? 30.874 -5.298 5.092 1.000 21.126 201 THR A O 1
ATOM 2604 N N . ALA A 1 202 ? 32.994 -5.153 5.903 1.000 20.930 202 ALA A N 1
ATOM 2605 C CA . ALA A 1 202 ? 33.627 -4.246 4.926 1.000 22.567 202 ALA A CA 1
ATOM 2606 C C . ALA A 1 202 ? 33.289 -4.709 3.512 1.000 24.824 202 ALA A C 1
ATOM 2607 O O . ALA A 1 202 ? 33.283 -3.881 2.613 1.000 26.355 202 ALA A O 1
ATOM 2614 N N . ASP A 1 203 ? 33.096 -6.007 3.274 1.000 25.357 203 ASP A N 1
ATOM 2615 C CA . ASP A 1 203 ? 32.822 -6.515 1.912 1.000 27.306 203 ASP A CA 1
ATOM 2616 C C . ASP A 1 203 ? 31.318 -6.400 1.632 1.000 26.985 203 ASP A C 1
ATOM 2617 O O . ASP A 1 203 ? 30.879 -6.728 0.442 1.000 28.079 203 ASP A O 1
ATOM 2626 N N . GLY A 1 204 ? 30.534 -6.084 2.663 1.000 25.699 204 GLY A N 1
ATOM 2627 C CA . GLY A 1 204 ? 29.081 -5.827 2.550 1.000 26.217 204 GLY A CA 1
ATOM 2628 C C . GLY A 1 204 ? 28.205 -7.104 2.454 1.000 26.955 204 GLY A C 1
ATOM 2629 O O . GLY A 1 204 ? 26.952 -6.974 2.150 1.000 27.765 204 GLY A O 1
ATOM 2633 N N . LYS A 1 205 ? 28.776 -8.301 2.622 1.000 27.519 205 LYS A N 1
ATOM 2634 C CA A LYS A 1 205 ? 28.054 -9.585 2.364 0.500 28.399 205 LYS A CA 1
ATOM 2635 C CA B LYS A 1 205 ? 28.060 -9.584 2.355 0.500 28.409 205 LYS A CA 1
ATOM 2636 C C . LYS A 1 205 ? 28.033 -10.480 3.616 1.000 27.165 205 LYS A C 1
ATOM 2637 O O . LYS A 1 205 ? 27.503 -11.610 3.517 1.000 26.319 205 LYS A O 1
ATOM 2673 N N . HIS A 1 206 ? 28.546 -10.009 4.759 1.000 25.016 206 HIS A N 1
ATOM 2674 C CA . HIS A 1 206 ? 28.508 -10.791 6.028 1.000 24.345 206 HIS A CA 1
ATOM 2675 C C . HIS A 1 206 ? 27.872 -9.950 7.116 1.000 22.428 206 HIS A C 1
ATOM 2676 O O . HIS A 1 206 ? 28.096 -8.701 7.102 1.000 20.664 206 HIS A O 1
ATOM 2691 N N . TYR A 1 207 ? 27.158 -10.620 8.036 1.000 21.067 207 TYR A N 1
ATOM 2692 C CA . TYR A 1 207 ? 26.300 -9.983 9.051 1.000 20.781 207 TYR A CA 1
ATOM 2693 C C . TYR A 1 207 ? 26.624 -10.560 10.441 1.000 20.207 207 TYR A C 1
ATOM 2694 O O . TYR A 1 207 ? 26.472 -11.768 10.629 1.000 22.012 207 TYR A O 1
ATOM 2712 N N . PHE A 1 208 ? 27.084 -9.719 11.360 1.000 18.964 208 PHE A N 1
ATOM 2713 C CA . PHE A 1 208 ? 27.480 -10.111 12.741 1.000 18.276 208 PHE A CA 1
ATOM 2714 C C . PHE A 1 208 ? 26.570 -9.415 13.732 1.000 18.046 208 PHE A C 1
ATOM 2715 O O . PHE A 1 208 ? 26.542 -8.162 13.749 1.000 17.673 208 PHE A O 1
ATOM 2732 N N . LYS A 1 209 ? 25.819 -10.210 14.525 1.000 17.880 209 LYS A N 1
ATOM 2733 C CA . LYS A 1 209 ? 25.007 -9.634 15.620 1.000 17.885 209 LYS A CA 1
ATOM 2734 C C . LYS A 1 209 ? 26.002 -9.258 16.703 1.000 17.000 209 LYS A C 1
ATOM 2735 O O . LYS A 1 209 ? 27.042 -9.917 16.787 1.000 16.673 209 LYS A O 1
ATOM 2754 N N . ILE A 1 210 ? 25.686 -8.220 17.465 1.000 16.545 210 ILE A N 1
ATOM 2755 C CA . ILE A 1 210 ? 26.573 -7.759 18.545 1.000 17.303 210 ILE A CA 1
ATOM 2756 C C . ILE A 1 210 ? 25.695 -7.233 19.686 1.000 16.919 210 ILE A C 1
ATOM 2757 O O . ILE A 1 210 ? 24.661 -6.566 19.435 1.000 16.429 210 ILE A O 1
ATOM 2773 N N . GLN A 1 211 ? 26.152 -7.455 20.903 1.000 17.185 211 GLN A N 1
ATOM 2774 C CA . GLN A 1 211 ? 25.427 -6.959 22.084 1.000 18.233 211 GLN A CA 1
ATOM 2775 C C . GLN A 1 211 ? 26.477 -6.612 23.131 1.000 18.648 211 GLN A C 1
ATOM 2776 O O . GLN A 1 211 ? 27.303 -7.471 23.431 1.000 18.716 211 GLN A O 1
ATOM 2790 N N . ILE A 1 212 ? 26.405 -5.401 23.683 1.000 18.631 212 ILE A N 1
ATOM 2791 C CA . ILE A 1 212 ? 27.372 -4.923 24.702 1.000 19.391 212 ILE A CA 1
ATOM 2792 C C . ILE A 1 212 ? 26.693 -5.223 26.034 1.000 20.713 212 ILE A C 1
ATOM 2793 O O . ILE A 1 212 ? 25.564 -4.752 26.237 1.000 20.755 212 ILE A O 1
ATOM 2809 N N . ILE A 1 213 ? 27.315 -6.052 26.885 1.000 22.944 213 ILE A N 1
ATOM 2810 C CA . ILE A 1 213 ? 26.725 -6.500 28.183 1.000 25.151 213 ILE A CA 1
ATOM 2811 C C . ILE A 1 213 ? 27.161 -5.567 29.314 1.000 25.675 213 ILE A C 1
ATOM 2812 O O . ILE A 1 213 ? 26.332 -5.275 30.184 1.000 25.974 213 ILE A O 1
ATOM 2828 N N . SER A 1 214 ? 28.404 -5.104 29.324 1.000 26.338 214 SER A N 1
ATOM 2829 C CA . SER A 1 214 ? 28.910 -4.246 30.419 1.000 28.660 214 SER A CA 1
ATOM 2830 C C . SER A 1 214 ? 30.191 -3.520 30.009 1.000 29.376 214 SER A C 1
ATOM 2831 O O . SER A 1 214 ? 30.934 -4.049 29.138 1.000 27.810 214 SER A O 1
ATOM 2839 N N . TRP A 1 215 ? 30.453 -2.367 30.621 1.000 31.516 215 TRP A N 1
ATOM 2840 C CA . TRP A 1 215 ? 31.727 -1.607 30.492 1.000 36.226 215 TRP A CA 1
ATOM 2841 C C . TRP A 1 215 ? 32.171 -1.092 31.868 1.000 38.163 215 TRP A C 1
ATOM 2842 O O . TRP A 1 215 ? 31.473 -0.186 32.316 1.000 42.273 215 TRP A O 1
ATOM 2863 N N . GLY A 1 227 ? 38.874 -0.091 32.677 1.000 65.472 227 GLY A N 1
ATOM 2864 C CA . GLY A 1 227 ? 38.174 0.037 31.388 1.000 63.327 227 GLY A CA 1
ATOM 2865 C C . GLY A 1 227 ? 38.114 -1.291 30.644 1.000 62.794 227 GLY A C 1
ATOM 2866 O O . GLY A 1 227 ? 38.868 -1.429 29.623 1.000 62.473 227 GLY A O 1
ATOM 2870 N N . ARG A 1 228 ? 37.228 -2.192 31.109 1.000 60.437 228 ARG A N 1
ATOM 2871 C CA . ARG A 1 228 ? 36.995 -3.566 30.575 1.000 58.219 228 ARG A CA 1
ATOM 2872 C C . ARG A 1 228 ? 35.578 -3.673 29.995 1.000 49.582 228 ARG A C 1
ATOM 2873 O O . ARG A 1 228 ? 34.580 -3.343 30.712 1.000 46.672 228 ARG A O 1
ATOM 2894 N N . LEU A 1 229 ? 35.482 -4.226 28.786 1.000 40.208 229 LEU A N 1
ATOM 2895 C CA . LEU A 1 229 ? 34.237 -4.334 27.976 1.000 34.543 229 LEU A CA 1
ATOM 2896 C C . LEU A 1 229 ? 33.896 -5.807 27.771 1.000 31.920 229 LEU A C 1
ATOM 2897 O O . LEU A 1 229 ? 34.762 -6.517 27.285 1.000 32.307 229 LEU A O 1
ATOM 2913 N N . SER A 1 230 ? 32.654 -6.189 28.060 1.000 29.299 230 SER A N 1
ATOM 2914 C CA . SER A 1 230 ? 32.085 -7.540 27.895 1.000 28.880 230 SER A CA 1
ATOM 2915 C C . SER A 1 230 ? 30.954 -7.499 26.868 1.000 26.414 230 SER A C 1
ATOM 2916 O O . SER A 1 230 ? 30.054 -6.649 27.007 1.000 24.047 230 SER A O 1
ATOM 2924 N N . TYR A 1 231 ? 30.996 -8.388 25.874 1.000 24.170 231 TYR A N 1
ATOM 2925 C CA . TYR A 1 231 ? 30.029 -8.385 24.765 1.000 23.124 231 TYR A CA 1
ATOM 2926 C C . TYR A 1 231 ? 29.936 -9.728 24.052 1.000 23.580 231 TYR A C 1
ATOM 2927 O O . TYR A 1 231 ? 30.784 -10.633 24.265 1.000 23.007 231 TYR A O 1
ATOM 2945 N N . TYR A 1 232 ? 28.921 -9.831 23.212 1.000 22.428 232 TYR A N 1
ATOM 2946 C CA . TYR A 1 232 ? 28.686 -11.015 22.363 1.000 23.482 232 TYR A CA 1
ATOM 2947 C C . TYR A 1 232 ? 28.779 -10.569 20.912 1.000 21.806 232 TYR A C 1
ATOM 2948 O O . TYR A 1 232 ? 28.228 -9.501 20.607 1.000 20.380 232 TYR A O 1
ATOM 2966 N N . CYS A 1 233 ? 29.397 -11.381 20.058 1.000 21.734 233 CYS A N 1
ATOM 2967 C CA . CYS A 1 233 ? 29.469 -11.071 18.624 1.000 20.763 233 CYS A CA 1
ATOM 2968 C C . CYS A 1 233 ? 29.542 -12.380 17.840 1.000 21.672 233 CYS A C 1
ATOM 2969 O O . CYS A 1 233 ? 30.497 -13.106 18.047 1.000 23.403 233 CYS A O 1
ATOM 2977 N N . ASP A 1 234 ? 28.592 -12.639 16.956 1.000 20.935 234 ASP A N 1
ATOM 2978 C CA . ASP A 1 234 ? 28.515 -13.967 16.257 1.000 22.602 234 ASP A CA 1
ATOM 2979 C C . ASP A 1 234 ? 27.963 -13.740 14.863 1.000 21.990 234 ASP A C 1
ATOM 2980 O O . ASP A 1 234 ? 27.141 -12.813 14.685 1.000 19.253 234 ASP A O 1
ATOM 2989 N N . GLU A 1 235 ? 28.363 -14.584 13.903 1.000 22.940 235 GLU A N 1
ATOM 2990 C CA . GLU A 1 235 ? 27.875 -14.392 12.513 1.000 23.284 235 GLU A CA 1
ATOM 2991 C C . GLU A 1 235 ? 26.456 -14.947 12.384 1.000 23.925 235 GLU A C 1
ATOM 2992 O O . GLU A 1 235 ? 26.178 -15.986 12.935 1.000 24.623 235 GLU A O 1
ATOM 3004 N N . LEU A 1 236 ? 25.598 -14.237 11.659 1.000 24.710 236 LEU A N 1
ATOM 3005 C CA . LEU A 1 236 ? 24.253 -14.706 11.234 1.000 26.158 236 LEU A CA 1
ATOM 3006 C C . LEU A 1 236 ? 24.419 -15.630 10.012 1.000 28.777 236 LEU A C 1
ATOM 3007 O O . LEU A 1 236 ? 25.307 -15.338 9.161 1.000 27.656 236 LEU A O 1
ATOM 3023 N N . GLN A 1 237 ? 23.550 -16.634 9.868 1.000 31.665 237 GLN A N 1
ATOM 3024 C CA . GLN A 1 237 ? 23.547 -17.544 8.701 1.000 36.936 237 GLN A CA 1
ATOM 3025 C C . GLN A 1 237 ? 22.873 -16.790 7.549 1.000 41.324 237 GLN A C 1
ATOM 3026 O O . GLN A 1 237 ? 21.933 -16.049 7.781 1.000 40.267 237 GLN A O 1
ATOM 3040 N N . PRO A 1 238 ? 23.323 -16.901 6.270 1.000 47.523 238 PRO A N 1
ATOM 3041 C CA . PRO A 1 238 ? 22.486 -16.497 5.127 1.000 49.535 238 PRO A CA 1
ATOM 3042 C C . PRO A 1 238 ? 21.234 -17.381 5.002 1.000 49.621 238 PRO A C 1
ATOM 3043 O O . PRO A 1 238 ? 20.398 -17.376 5.940 1.000 51.361 238 PRO A O 1
ATOM 3054 N N . PRO B 1 30 ? 48.474 -15.873 19.345 1.000 51.663 30 PRO B N 1
ATOM 3055 C CA . PRO B 1 30 ? 48.594 -14.403 19.171 1.000 51.625 30 PRO B CA 1
ATOM 3056 C C . PRO B 1 30 ? 47.310 -13.802 18.598 1.000 48.057 30 PRO B C 1
ATOM 3057 O O . PRO B 1 30 ? 46.800 -14.352 17.627 1.000 47.555 30 PRO B O 1
ATOM 3069 N N . PHE B 1 31 ? 46.922 -12.646 19.124 1.000 46.647 31 PHE B N 1
ATOM 3070 C CA . PHE B 1 31 ? 45.668 -11.938 18.793 1.000 45.154 31 PHE B CA 1
ATOM 3071 C C . PHE B 1 31 ? 45.735 -11.515 17.326 1.000 42.293 31 PHE B C 1
ATOM 3072 O O . PHE B 1 31 ? 44.737 -11.576 16.567 1.000 43.900 31 PHE B O 1
ATOM 3089 N N . ASP B 1 32 ? 46.905 -11.137 16.863 1.000 38.796 32 ASP B N 1
ATOM 3090 C CA . ASP B 1 32 ? 46.927 -10.337 15.622 1.000 39.749 32 ASP B CA 1
ATOM 3091 C C . ASP B 1 32 ? 46.528 -11.260 14.484 1.000 36.828 32 ASP B C 1
ATOM 3092 O O . ASP B 1 32 ? 46.002 -10.718 13.495 1.000 44.092 32 ASP B O 1
ATOM 3101 N N . GLY B 1 33 ? 46.787 -12.570 14.634 1.000 30.274 33 GLY B N 1
ATOM 3102 C CA . GLY B 1 33 ? 46.764 -13.533 13.541 1.000 27.956 33 GLY B CA 1
ATOM 3103 C C . GLY B 1 33 ? 45.358 -13.919 13.102 1.000 24.762 33 GLY B C 1
ATOM 3104 O O . GLY B 1 33 ? 44.356 -13.524 13.721 1.000 24.452 33 GLY B O 1
ATOM 3108 N N . LYS B 1 34 ? 45.319 -14.589 11.960 1.000 21.686 34 LYS B N 1
ATOM 3109 C CA . LYS B 1 34 ? 44.108 -15.254 11.459 1.000 21.140 34 LYS B CA 1
ATOM 3110 C C . LYS B 1 34 ? 43.819 -16.493 12.323 1.000 20.910 34 LYS B C 1
ATOM 3111 O O . LYS B 1 34 ? 44.744 -17.134 12.818 1.000 20.818 34 LYS B O 1
ATOM 3130 N N . THR B 1 35 ? 42.538 -16.778 12.445 1.000 21.283 35 THR B N 1
ATOM 3131 C CA A THR B 1 35 ? 41.997 -18.000 13.068 0.500 21.527 35 THR B CA 1
ATOM 3132 C CA B THR B 1 35 ? 42.026 -18.034 13.045 0.500 21.790 35 THR B CA 1
ATOM 3133 C C . THR B 1 35 ? 40.993 -18.636 12.097 1.000 21.108 35 THR B C 1
ATOM 3134 O O . THR B 1 35 ? 40.507 -17.933 11.212 1.000 21.103 35 THR B O 1
ATOM 3154 N N . LEU B 1 36 ? 40.663 -19.880 12.330 1.000 21.648 36 LEU B N 1
ATOM 3155 C CA . LEU B 1 36 ? 39.508 -20.526 11.659 1.000 21.970 36 LEU B CA 1
ATOM 3156 C C . LEU B 1 36 ? 38.233 -20.007 12.328 1.000 22.287 36 LEU B C 1
ATOM 3157 O O . LEU B 1 36 ? 38.174 -19.819 13.526 1.000 21.563 36 LEU B O 1
ATOM 3173 N N . PRO B 1 37 ? 37.147 -19.805 11.555 1.000 22.533 37 PRO B N 1
ATOM 3174 C CA . PRO B 1 37 ? 35.908 -19.233 12.080 1.000 24.368 37 PRO B CA 1
ATOM 3175 C C . PRO B 1 37 ? 35.124 -20.093 13.071 1.000 25.164 37 PRO B C 1
ATOM 3176 O O . PRO B 1 37 ? 34.219 -19.620 13.660 1.000 26.425 37 PRO B O 1
ATOM 3187 N N . ARG B 1 38 ? 35.454 -21.368 13.172 1.000 24.523 38 ARG B N 1
ATOM 3188 C CA . ARG B 1 38 ? 34.666 -22.304 13.994 1.000 25.515 38 ARG B CA 1
ATOM 3189 C C . ARG B 1 38 ? 35.554 -23.482 14.376 1.000 24.737 38 ARG B C 1
ATOM 3190 O O . ARG B 1 38 ? 36.595 -23.675 13.778 1.000 23.943 38 ARG B O 1
ATOM 3211 N N . LYS B 1 39 ? 35.068 -24.252 15.310 1.000 27.778 39 LYS B N 1
ATOM 3212 C CA . LYS B 1 39 ? 35.607 -25.608 15.587 1.000 29.102 39 LYS B CA 1
ATOM 3213 C C . LYS B 1 39 ? 35.547 -26.404 14.280 1.000 25.123 39 LYS B C 1
ATOM 3214 O O . LYS B 1 39 ? 34.482 -26.474 13.705 1.000 24.415 39 LYS B O 1
ATOM 3233 N N . SER B 1 40 ? 36.669 -27.014 13.938 1.000 23.865 40 SER B N 1
ATOM 3234 C CA . SER B 1 40 ? 37.076 -27.635 12.663 1.000 22.659 40 SER B CA 1
ATOM 3235 C C . SER B 1 40 ? 37.600 -29.053 12.952 1.000 22.808 40 SER B C 1
ATOM 3236 O O . SER B 1 40 ? 38.219 -29.228 14.018 1.000 22.068 40 SER B O 1
ATOM 3244 N N . GLY B 1 41 ? 37.364 -29.988 12.035 1.000 21.289 41 GLY B N 1
ATOM 3245 C CA . GLY B 1 41 ? 37.893 -31.361 12.050 1.000 21.802 41 GLY B CA 1
ATOM 3246 C C . GLY B 1 41 ? 37.030 -32.404 12.758 1.000 21.860 41 GLY B C 1
ATOM 3247 O O . GLY B 1 41 ? 35.810 -32.281 12.812 1.000 23.090 41 GLY B O 1
ATOM 3251 N N . TYR B 1 42 ? 37.677 -33.455 13.237 1.000 21.171 42 TYR B N 1
ATOM 3252 C CA . TYR B 1 42 ? 37.025 -34.746 13.560 1.000 20.903 42 TYR B CA 1
ATOM 3253 C C . TYR B 1 42 ? 36.046 -34.557 14.721 1.000 21.066 42 TYR B C 1
ATOM 3254 O O . TYR B 1 42 ? 35.075 -35.322 14.750 1.000 21.162 42 TYR B O 1
ATOM 3272 N N . THR B 1 43 ? 36.233 -33.547 15.590 1.000 21.225 43 THR B N 1
ATOM 3273 C CA . THR B 1 43 ? 35.326 -33.313 16.741 1.000 22.820 43 THR B CA 1
ATOM 3274 C C . THR B 1 43 ? 33.952 -32.799 16.294 1.000 22.584 43 THR B C 1
ATOM 3275 O O . THR B 1 43 ? 33.021 -32.822 17.116 1.000 23.303 43 THR B O 1
ATOM 3286 N N . THR B 1 44 ? 33.761 -32.502 15.007 1.000 21.664 44 THR B N 1
ATOM 3287 C CA . THR B 1 44 ? 32.428 -32.131 14.457 1.000 22.013 44 THR B CA 1
ATOM 3288 C C . THR B 1 44 ? 31.619 -33.365 14.104 1.000 22.340 44 THR B C 1
ATOM 3289 O O . THR B 1 44 ? 30.436 -33.200 13.702 1.000 22.422 44 THR B O 1
ATOM 3300 N N . GLY B 1 45 ? 32.274 -34.530 14.157 1.000 21.781 45 GLY B N 1
ATOM 3301 C CA . GLY B 1 45 ? 31.663 -35.812 13.767 1.000 22.848 45 GLY B CA 1
ATOM 3302 C C . GLY B 1 45 ? 31.942 -36.145 12.331 1.000 21.765 45 GLY B C 1
ATOM 3303 O O . GLY B 1 45 ? 31.616 -37.253 11.919 1.000 21.829 45 GLY B O 1
ATOM 3307 N N . VAL B 1 46 ? 32.582 -35.243 11.595 1.000 22.082 46 VAL B N 1
ATOM 3308 C CA . VAL B 1 46 ? 32.937 -35.506 10.169 1.000 22.161 46 VAL B CA 1
ATOM 3309 C C . VAL B 1 46 ? 34.461 -35.515 10.060 1.000 21.624 46 VAL B C 1
ATOM 3310 O O . VAL B 1 46 ? 35.100 -34.500 10.507 1.000 20.951 46 VAL B O 1
ATOM 3323 N N . THR B 1 47 ? 35.018 -36.562 9.435 1.000 20.796 47 THR B N 1
ATOM 3324 C CA . THR B 1 47 ? 36.483 -36.704 9.191 1.000 20.016 47 THR B CA 1
ATOM 3325 C C . THR B 1 47 ? 36.991 -35.603 8.237 1.000 20.109 47 THR B C 1
ATOM 3326 O O . THR B 1 47 ? 37.976 -34.859 8.592 1.000 19.886 47 THR B O 1
ATOM 3337 N N . ASN B 1 48 ? 36.360 -35.515 7.072 1.000 19.758 48 ASN B N 1
ATOM 3338 C CA . ASN B 1 48 ? 36.802 -34.605 5.990 1.000 20.041 48 ASN B CA 1
ATOM 3339 C C . ASN B 1 48 ? 36.008 -33.311 6.142 1.000 20.250 48 ASN B C 1
ATOM 3340 O O . ASN B 1 48 ? 35.206 -32.998 5.277 1.000 22.026 48 ASN B O 1
ATOM 3351 N N . ASP B 1 49 ? 36.213 -32.635 7.269 1.000 20.509 49 ASP B N 1
ATOM 3352 C CA . ASP B 1 49 ? 35.571 -31.338 7.586 1.000 20.345 49 ASP B CA 1
ATOM 3353 C C . ASP B 1 49 ? 36.541 -30.239 7.121 1.000 19.254 49 ASP B C 1
ATOM 3354 O O . ASP B 1 49 ? 37.512 -29.968 7.838 1.000 19.046 49 ASP B O 1
ATOM 3363 N N . TRP B 1 50 ? 36.338 -29.685 5.916 1.000 18.366 50 TRP B N 1
ATOM 3364 C CA . TRP B 1 50 ? 37.302 -28.755 5.300 1.000 17.085 50 TRP B CA 1
ATOM 3365 C C . TRP B 1 50 ? 36.708 -27.358 5.254 1.000 16.613 50 TRP B C 1
ATOM 3366 O O . TRP B 1 50 ? 35.572 -27.229 4.782 1.000 17.591 50 TRP B O 1
ATOM 3387 N N . ILE B 1 51 ? 37.480 -26.346 5.653 1.000 15.960 51 ILE B N 1
ATOM 3388 C CA . ILE B 1 51 ? 37.067 -24.921 5.515 1.000 16.366 51 ILE B CA 1
ATOM 3389 C C . ILE B 1 51 ? 37.941 -24.367 4.403 1.000 16.062 51 ILE B C 1
ATOM 3390 O O . ILE B 1 51 ? 39.154 -24.466 4.540 1.000 15.424 51 ILE B O 1
ATOM 3406 N N . TYR B 1 52 ? 37.300 -23.884 3.348 1.000 17.406 52 TYR B N 1
ATOM 3407 C CA . TYR B 1 52 ? 37.906 -23.440 2.060 1.000 17.759 52 TYR B CA 1
ATOM 3408 C C . TYR B 1 52 ? 38.037 -21.908 2.043 1.000 17.647 52 TYR B C 1
ATOM 3409 O O . TYR B 1 52 ? 37.118 -21.193 2.376 1.000 18.931 52 TYR B O 1
ATOM 3427 N N . PHE B 1 53 ? 39.200 -21.433 1.677 1.000 17.730 53 PHE B N 1
ATOM 3428 C CA . PHE B 1 53 ? 39.483 -20.010 1.449 1.000 18.415 53 PHE B CA 1
ATOM 3429 C C . PHE B 1 53 ? 39.870 -19.776 -0.001 1.000 18.621 53 PHE B C 1
ATOM 3430 O O . PHE B 1 53 ? 40.757 -20.422 -0.490 1.000 17.803 53 PHE B O 1
ATOM 3447 N N . ASN B 1 54 ? 39.298 -18.725 -0.580 1.000 19.954 54 ASN B N 1
ATOM 3448 C CA . ASN B 1 54 ? 39.843 -18.078 -1.800 1.000 20.455 54 ASN B CA 1
ATOM 3449 C C . ASN B 1 54 ? 40.773 -16.988 -1.278 1.000 20.119 54 ASN B C 1
ATOM 3450 O O . ASN B 1 54 ? 40.270 -16.043 -0.657 1.000 20.464 54 ASN B O 1
ATOM 3461 N N . LEU B 1 55 ? 42.071 -17.113 -1.514 1.000 19.417 55 LEU B N 1
ATOM 3462 C CA . LEU B 1 55 ? 43.082 -16.243 -0.879 1.000 19.946 55 LEU B CA 1
ATOM 3463 C C . LEU B 1 55 ? 43.088 -14.868 -1.538 1.000 22.110 55 LEU B C 1
ATOM 3464 O O . LEU B 1 55 ? 43.387 -13.903 -0.844 1.000 21.554 55 LEU B O 1
ATOM 3480 N N . ARG B 1 56 ? 42.649 -14.819 -2.787 1.000 25.039 56 ARG B N 1
ATOM 3481 C CA . ARG B 1 56 ? 42.659 -13.618 -3.639 1.000 27.748 56 ARG B CA 1
ATOM 3482 C C . ARG B 1 56 ? 41.421 -12.776 -3.288 1.000 28.780 56 ARG B C 1
ATOM 3483 O O . ARG B 1 56 ? 41.576 -11.545 -3.155 1.000 30.918 56 ARG B O 1
ATOM 3504 N N . THR B 1 57 ? 40.245 -13.396 -3.146 1.000 28.397 57 THR B N 1
ATOM 3505 C CA . THR B 1 57 ? 38.931 -12.715 -3.078 1.000 30.077 57 THR B CA 1
ATOM 3506 C C . THR B 1 57 ? 38.433 -12.567 -1.627 1.000 30.063 57 THR B C 1
ATOM 3507 O O . THR B 1 57 ? 37.449 -11.810 -1.425 1.000 30.921 57 THR B O 1
ATOM 3518 N N . GLY B 1 58 ? 38.957 -13.360 -0.700 1.000 28.655 58 GLY B N 1
ATOM 3519 C CA . GLY B 1 58 ? 38.480 -13.396 0.708 1.000 28.363 58 GLY B CA 1
ATOM 3520 C C . GLY B 1 58 ? 37.198 -14.207 0.872 1.000 28.574 58 GLY B C 1
ATOM 3521 O O . GLY B 1 58 ? 36.590 -14.160 1.992 1.000 28.625 58 GLY B O 1
ATOM 3525 N N . GLU B 1 59 ? 36.765 -14.945 -0.169 1.000 27.360 59 GLU B N 1
ATOM 3526 C CA A GLU B 1 59 ? 35.614 -15.879 -0.047 0.500 26.902 59 GLU B CA 1
ATOM 3527 C CA B GLU B 1 59 ? 35.606 -15.867 -0.038 0.500 26.750 59 GLU B CA 1
ATOM 3528 C C . GLU B 1 59 ? 36.026 -17.032 0.880 1.000 24.336 59 GLU B C 1
ATOM 3529 O O . GLU B 1 59 ? 37.172 -17.534 0.724 1.000 22.250 59 GLU B O 1
ATOM 3551 N N . ILE B 1 60 ? 35.127 -17.457 1.756 1.000 24.587 60 ILE B N 1
ATOM 3552 C CA . ILE B 1 60 ? 35.259 -18.656 2.642 1.000 23.307 60 ILE B CA 1
ATOM 3553 C C . ILE B 1 60 ? 34.063 -19.569 2.423 1.000 23.781 60 ILE B C 1
ATOM 3554 O O . ILE B 1 60 ? 32.915 -19.061 2.369 1.000 25.968 60 ILE B O 1
ATOM 3570 N N . PHE B 1 61 ? 34.325 -20.876 2.280 1.000 22.316 61 PHE B N 1
ATOM 3571 C CA . PHE B 1 61 ? 33.284 -21.917 2.128 1.000 22.575 61 PHE B CA 1
ATOM 3572 C C . PHE B 1 61 ? 33.323 -22.849 3.354 1.000 20.773 61 PHE B C 1
ATOM 3573 O O . PHE B 1 61 ? 34.435 -23.269 3.724 1.000 19.178 61 PHE B O 1
ATOM 3590 N N . ASN B 1 62 ? 32.150 -23.143 3.911 1.000 21.352 62 ASN B N 1
ATOM 3591 C CA . ASN B 1 62 ? 31.892 -24.005 5.115 1.000 21.186 62 ASN B CA 1
ATOM 3592 C C . ASN B 1 62 ? 32.340 -23.268 6.382 1.000 21.330 62 ASN B C 1
ATOM 3593 O O 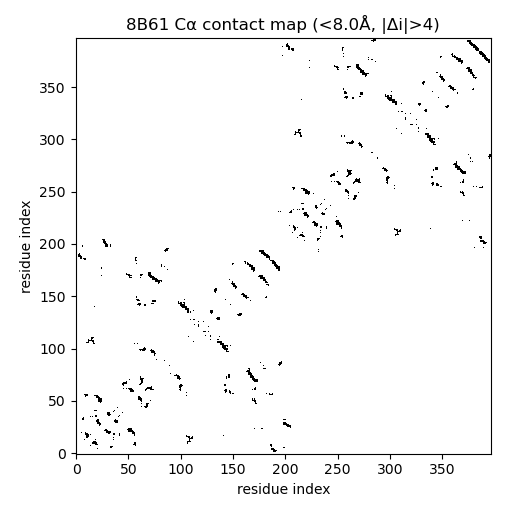. ASN B 1 62 ? 32.697 -23.932 7.374 1.000 19.857 62 ASN B O 1
ATOM 3604 N N . ALA B 1 63 ? 32.395 -21.930 6.328 1.000 21.816 63 ALA B N 1
ATOM 3605 C CA . ALA B 1 63 ? 32.810 -21.116 7.497 1.000 22.316 63 ALA B CA 1
ATOM 3606 C C . ALA B 1 63 ? 31.902 -21.439 8.686 1.000 23.361 63 ALA B C 1
ATOM 3607 O O . ALA B 1 63 ? 32.423 -21.472 9.776 1.000 22.855 63 ALA B O 1
ATOM 3614 N N . LEU B 1 64 ? 30.595 -21.560 8.451 1.000 25.082 64 LEU B N 1
ATOM 3615 C CA . LEU B 1 64 ? 29.548 -21.527 9.504 1.000 28.136 64 LEU B CA 1
ATOM 3616 C C . LEU B 1 64 ? 29.174 -22.929 10.001 1.000 28.449 64 LEU B C 1
ATOM 3617 O O . LEU B 1 64 ? 28.613 -23.019 11.065 1.000 28.932 64 LEU B O 1
ATOM 3633 N N . GLY B 1 65 ? 29.452 -23.949 9.214 1.000 27.947 65 GLY B N 1
ATOM 3634 C CA . GLY B 1 65 ? 29.088 -25.342 9.545 1.000 28.930 65 GLY B CA 1
ATOM 3635 C C . GLY B 1 65 ? 29.725 -26.344 8.576 1.000 28.040 65 GLY B C 1
ATOM 3636 O O . GLY B 1 65 ? 29.947 -26.047 7.357 1.000 25.750 65 GLY B O 1
ATOM 3640 N N . VAL B 1 66 ? 30.026 -27.525 9.107 1.000 27.936 66 VAL B N 1
ATOM 3641 C CA . VAL B 1 66 ? 30.539 -28.665 8.303 1.000 27.411 66 VAL B CA 1
ATOM 3642 C C . VAL B 1 66 ? 29.653 -28.834 7.080 1.000 29.756 66 VAL B C 1
ATOM 3643 O O . VAL B 1 66 ? 28.404 -28.911 7.255 1.000 32.165 66 VAL B O 1
ATOM 3656 N N . ASN B 1 67 ? 30.279 -28.902 5.906 1.000 29.941 67 ASN B N 1
ATOM 3657 C CA . ASN B 1 67 ? 29.626 -29.247 4.619 1.000 32.537 67 ASN B CA 1
ATOM 3658 C C . ASN B 1 67 ? 28.450 -28.291 4.338 1.000 34.048 67 ASN B C 1
ATOM 3659 O O . ASN B 1 67 ? 27.589 -28.620 3.508 1.000 37.890 67 ASN B O 1
ATOM 3670 N N . ARG B 1 68 ? 28.426 -27.095 4.927 1.000 33.304 68 ARG B N 1
ATOM 3671 C CA . ARG B 1 68 ? 27.358 -26.098 4.668 1.000 34.559 68 ARG B 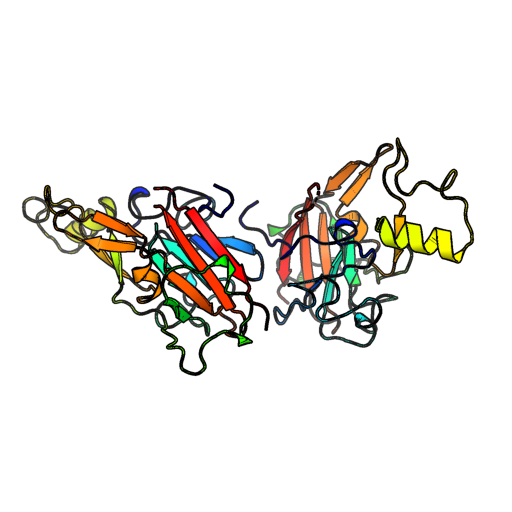CA 1
ATOM 3672 C C . ARG B 1 68 ? 27.407 -25.641 3.199 1.000 34.715 68 ARG B C 1
ATOM 3673 O O . ARG B 1 68 ? 26.308 -25.459 2.651 1.000 35.162 68 ARG B O 1
ATOM 3694 N N . ASP B 1 69 ? 28.601 -25.511 2.578 1.000 31.402 69 ASP B N 1
ATOM 3695 C CA . ASP B 1 69 ? 28.747 -25.014 1.182 1.000 32.310 69 ASP B CA 1
ATOM 3696 C C . ASP B 1 69 ? 29.338 -26.099 0.280 1.000 32.269 69 ASP B C 1
ATOM 3697 O O . ASP B 1 69 ? 28.827 -26.250 -0.895 1.000 34.330 69 ASP B O 1
ATOM 3706 N N . ILE B 1 70 ? 30.335 -26.831 0.759 1.000 30.061 70 ILE B N 1
ATOM 3707 C CA . ILE B 1 70 ? 31.090 -27.807 -0.094 1.000 29.931 70 ILE B CA 1
ATOM 3708 C C . ILE B 1 70 ? 31.278 -29.072 0.738 1.000 30.253 70 ILE B C 1
ATOM 3709 O O . ILE B 1 70 ? 31.928 -28.969 1.803 1.000 29.124 70 ILE B O 1
ATOM 3725 N N . LYS B 1 71 ? 30.740 -30.216 0.301 1.000 31.843 71 LYS B N 1
ATOM 3726 C CA . LYS B 1 71 ? 31.017 -31.533 0.965 1.000 32.775 71 LYS B CA 1
ATOM 3727 C C . LYS B 1 71 ? 32.276 -32.147 0.343 1.000 29.977 71 LYS B C 1
ATOM 3728 O O . LYS B 1 71 ? 32.708 -31.654 -0.725 1.000 30.516 71 LYS B O 1
ATOM 3747 N N . GLU B 1 72 ? 32.882 -33.134 0.988 1.000 26.946 72 GLU B N 1
ATOM 3748 C CA . GLU B 1 72 ? 34.135 -33.754 0.501 1.000 24.939 72 GLU B CA 1
ATOM 3749 C C . GLU B 1 72 ? 33.945 -34.231 -0.945 1.000 26.333 72 GLU B C 1
ATOM 3750 O O . GLU B 1 72 ? 32.963 -34.908 -1.212 1.000 24.944 72 GLU B O 1
ATOM 3762 N N . GLY B 1 73 ? 34.868 -33.891 -1.832 1.000 26.227 73 GLY B N 1
ATOM 3763 C CA . GLY B 1 73 ? 34.763 -34.246 -3.257 1.000 28.023 73 GLY B CA 1
ATOM 3764 C C . GLY B 1 73 ? 34.157 -33.150 -4.133 1.000 29.195 73 GLY B C 1
ATOM 3765 O O . GLY B 1 73 ? 34.482 -33.129 -5.331 1.000 31.940 73 GLY B O 1
ATOM 3769 N N . GLY B 1 74 ? 33.199 -32.392 -3.611 1.000 29.131 74 GLY B N 1
ATOM 3770 C CA . GLY B 1 74 ? 32.609 -31.196 -4.249 1.000 30.700 74 GLY B CA 1
ATOM 3771 C C . GLY B 1 74 ? 33.603 -30.049 -4.492 1.000 29.833 74 GLY B C 1
ATOM 3772 O O . GLY B 1 74 ? 33.237 -29.084 -5.219 1.000 31.972 74 GLY B O 1
ATOM 3776 N N . GLN B 1 75 ? 34.792 -30.093 -3.883 1.000 28.296 75 GLN B N 1
ATOM 3777 C CA . GLN B 1 75 ? 35.899 -29.098 -4.097 1.000 27.351 75 GLN B CA 1
ATOM 3778 C C . GLN B 1 75 ? 36.618 -29.342 -5.431 1.000 28.383 75 GLN B C 1
ATOM 3779 O O . GLN B 1 75 ? 37.285 -28.458 -5.941 1.000 27.754 75 GLN B O 1
ATOM 3793 N N . MET B 1 76 ? 36.566 -30.561 -5.933 1.000 28.838 76 MET B N 1
ATOM 3794 C CA . MET B 1 76 ? 37.618 -31.063 -6.844 1.000 30.126 76 MET B CA 1
ATOM 3795 C C . MET B 1 76 ? 37.502 -30.393 -8.230 1.000 31.171 76 MET B C 1
ATOM 3796 O O . MET B 1 76 ? 38.555 -30.074 -8.824 1.000 31.946 76 MET B O 1
ATOM 3810 N N . ASN B 1 77 ? 36.295 -30.071 -8.682 1.000 31.714 77 ASN B N 1
ATOM 3811 C CA . ASN B 1 77 ? 36.093 -29.460 -10.027 1.000 34.560 77 ASN B CA 1
ATOM 3812 C C . ASN B 1 77 ? 35.881 -27.928 -9.974 1.000 33.939 77 ASN B C 1
ATOM 3813 O O . ASN B 1 77 ? 35.224 -27.437 -10.839 1.000 34.227 77 ASN B O 1
ATOM 3824 N N . ARG B 1 78 ? 36.409 -27.242 -8.967 1.000 32.080 78 ARG B N 1
ATOM 3825 C CA . ARG B 1 78 ? 36.278 -25.783 -8.710 1.000 32.027 78 ARG B CA 1
ATOM 3826 C C . ARG B 1 78 ? 37.679 -25.157 -8.654 1.000 30.073 78 ARG B C 1
ATOM 3827 O O . ARG B 1 78 ? 38.576 -25.759 -8.025 1.000 28.389 78 ARG B O 1
ATOM 3848 N N . THR B 1 79 ? 37.813 -23.920 -9.143 1.000 30.160 79 THR B N 1
ATOM 3849 C CA . THR B 1 79 ? 39.076 -23.152 -9.133 1.000 29.205 79 THR B CA 1
ATOM 3850 C C . THR B 1 79 ? 38.888 -21.888 -8.287 1.000 28.006 79 THR B C 1
ATOM 3851 O O . THR B 1 79 ? 39.772 -21.079 -8.336 1.000 26.032 79 THR B O 1
ATOM 3862 N N . ASP B 1 80 ? 37.791 -21.802 -7.524 1.000 27.270 80 ASP B N 1
ATOM 3863 C CA . ASP B 1 80 ? 37.422 -20.619 -6.708 1.000 27.058 80 ASP B CA 1
ATOM 3864 C C . ASP B 1 80 ? 37.864 -20.815 -5.246 1.000 24.590 80 ASP B C 1
ATOM 3865 O O . ASP B 1 80 ? 37.381 -20.067 -4.408 1.000 24.607 80 ASP B O 1
ATOM 3874 N N . TRP B 1 81 ? 38.761 -21.738 -4.953 1.000 22.820 81 TRP B N 1
ATOM 3875 C CA . TRP B 1 81 ? 39.383 -21.883 -3.609 1.000 21.633 81 TRP B CA 1
ATOM 3876 C C . TRP B 1 81 ? 40.876 -22.177 -3.782 1.000 20.655 81 TRP B C 1
ATOM 3877 O O . TRP B 1 81 ? 41.221 -22.685 -4.896 1.000 21.131 81 TRP B O 1
ATOM 3898 N N . ASP B 1 82 ? 41.735 -21.747 -2.844 1.000 18.671 82 ASP B N 1
ATOM 3899 C CA . ASP B 1 82 ? 43.194 -21.999 -2.954 1.000 18.911 82 ASP B CA 1
ATOM 3900 C C . ASP B 1 82 ? 43.729 -22.858 -1.792 1.000 17.844 82 ASP B C 1
ATOM 3901 O O . ASP B 1 82 ? 44.756 -23.545 -1.952 1.000 18.219 82 ASP B O 1
ATOM 3910 N N . LEU B 1 83 ? 43.111 -22.761 -0.632 1.000 18.093 83 LEU B N 1
ATOM 3911 C CA . LEU B 1 83 ? 43.661 -23.331 0.600 1.000 17.595 83 LEU B CA 1
ATOM 3912 C C . LEU B 1 83 ? 42.501 -23.732 1.474 1.000 17.417 83 LEU B C 1
ATOM 3913 O O . LEU B 1 83 ? 41.531 -22.985 1.566 1.000 17.549 83 LEU B O 1
ATOM 3929 N N . ALA B 1 84 ? 42.589 -24.935 2.055 1.000 16.873 84 ALA B N 1
ATOM 3930 C CA . ALA B 1 84 ? 41.551 -25.474 2.925 1.000 16.385 84 ALA B CA 1
ATOM 3931 C C . ALA B 1 84 ? 42.234 -26.090 4.154 1.000 15.345 84 ALA B C 1
ATOM 3932 O O . ALA B 1 84 ? 43.350 -26.591 4.057 1.000 14.139 84 ALA B O 1
ATOM 3939 N N . PHE B 1 85 ? 41.502 -26.005 5.259 1.000 15.907 85 PHE B N 1
ATOM 3940 C CA . PHE B 1 85 ? 41.942 -26.479 6.585 1.000 15.706 85 PHE B CA 1
ATOM 3941 C C . PHE B 1 85 ? 40.957 -27.525 7.082 1.000 15.909 85 PHE B C 1
ATOM 3942 O O . PHE B 1 85 ? 39.732 -27.335 7.070 1.000 16.778 85 PHE B O 1
ATOM 3959 N N . CYS B 1 86 ? 41.536 -28.532 7.683 1.000 16.409 86 CYS B N 1
ATOM 3960 C CA . CYS B 1 86 ? 40.792 -29.534 8.471 1.000 17.128 86 CYS B CA 1
ATOM 3961 C C . CYS B 1 86 ? 41.550 -29.668 9.778 1.000 17.271 86 CYS B C 1
ATOM 3962 O O . CYS B 1 86 ? 42.617 -30.339 9.797 1.000 17.445 86 CYS B O 1
ATOM 3970 N N . GLY B 1 87 ? 41.132 -28.917 10.780 1.000 18.255 87 GLY B N 1
ATOM 3971 C CA . GLY B 1 87 ? 42.037 -28.522 11.881 1.000 18.980 87 GLY B CA 1
ATOM 3972 C C . GLY B 1 87 ? 43.283 -27.893 11.332 1.000 18.153 87 GLY B C 1
ATOM 3973 O O . GLY B 1 87 ? 43.195 -26.940 10.493 1.000 19.372 87 GLY B O 1
ATOM 3977 N N . TYR B 1 88 ? 44.443 -28.427 11.674 1.000 17.990 88 TYR B N 1
ATOM 3978 C CA . TYR B 1 88 ? 45.694 -27.805 11.232 1.000 17.881 88 TYR B CA 1
ATOM 3979 C C . TYR B 1 88 ? 46.112 -28.406 9.891 1.000 17.952 88 TYR B C 1
ATOM 3980 O O . TYR B 1 88 ? 47.140 -27.888 9.375 1.000 18.204 88 TYR B O 1
ATOM 3998 N N . VAL B 1 89 ? 45.427 -29.470 9.395 1.000 16.834 89 VAL B N 1
ATOM 3999 C CA . VAL B 1 89 ? 45.869 -30.131 8.146 1.000 16.148 89 VAL B CA 1
ATOM 4000 C C . VAL B 1 89 ? 45.411 -29.251 6.985 1.000 16.262 89 VAL B C 1
ATOM 4001 O O . VAL B 1 89 ? 44.261 -28.765 6.991 1.000 16.969 89 VAL B O 1
ATOM 4014 N N . MET B 1 90 ? 46.259 -29.105 5.965 1.000 16.153 90 MET B N 1
ATOM 4015 C CA . MET B 1 90 ? 45.980 -28.153 4.878 1.000 15.176 90 MET B CA 1
ATOM 4016 C C . MET B 1 90 ? 45.912 -28.866 3.542 1.000 15.141 90 MET B C 1
ATOM 4017 O O . MET B 1 90 ? 46.732 -29.747 3.296 1.000 15.362 90 MET B O 1
ATOM 4031 N N . ARG B 1 91 ? 45.017 -28.398 2.711 1.000 15.393 91 ARG B N 1
ATOM 4032 C CA . ARG B 1 91 ? 44.776 -28.878 1.309 1.000 15.802 91 ARG B CA 1
ATOM 4033 C C . ARG B 1 91 ? 44.971 -27.688 0.364 1.000 16.575 91 ARG B C 1
ATOM 4034 O O . ARG B 1 91 ? 44.514 -26.541 0.701 1.000 15.866 91 ARG B O 1
ATOM 4055 N N . THR B 1 92 ? 45.572 -27.926 -0.808 1.000 17.171 92 THR B N 1
ATOM 4056 C CA . THR B 1 92 ? 45.716 -26.903 -1.851 1.000 17.341 92 THR B CA 1
ATOM 4057 C C . THR B 1 92 ? 44.942 -27.333 -3.082 1.000 18.242 92 THR B C 1
ATOM 4058 O O . THR B 1 92 ? 44.502 -28.479 -3.106 1.000 18.640 92 THR B O 1
ATOM 4069 N N . ASN B 1 93 ? 44.721 -26.397 -3.999 1.000 18.673 93 ASN B N 1
ATOM 4070 C CA . ASN B 1 93 ? 43.920 -26.687 -5.197 1.000 20.515 93 ASN B CA 1
ATOM 4071 C C . ASN B 1 93 ? 44.898 -27.231 -6.231 1.000 21.657 93 ASN B C 1
ATOM 4072 O O . ASN B 1 93 ? 45.257 -26.496 -7.195 1.000 22.517 93 ASN B O 1
ATOM 4083 N N . SER B 1 94 ? 45.206 -28.522 -6.135 1.000 21.513 94 SER B N 1
ATOM 4084 C CA . SER B 1 94 ? 46.287 -29.140 -6.958 1.000 22.263 94 SER B CA 1
ATOM 4085 C C . SER B 1 94 ? 46.242 -30.648 -6.766 1.000 22.604 94 SER B C 1
ATOM 4086 O O . SER B 1 94 ? 45.559 -31.121 -5.791 1.000 21.670 94 SER B O 1
ATOM 4094 N N . GLY B 1 95 ? 47.036 -31.347 -7.562 1.000 24.634 95 GLY B N 1
ATOM 4095 C CA . GLY B 1 95 ? 47.218 -32.813 -7.495 1.000 25.328 95 GLY B CA 1
ATOM 4096 C C . GLY B 1 95 ? 45.917 -33.540 -7.302 1.000 25.714 95 GLY B C 1
ATOM 4097 O O . GLY B 1 95 ? 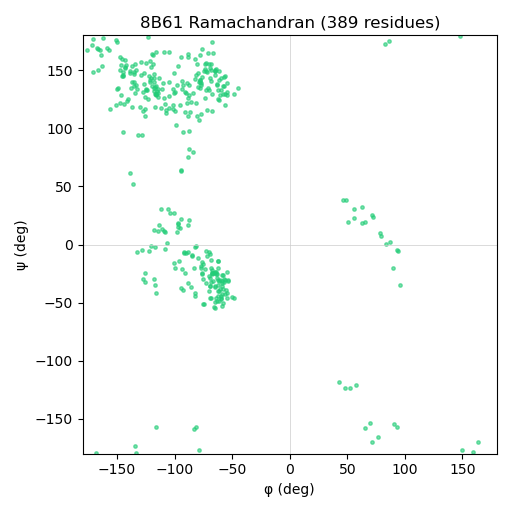45.066 -33.406 -8.135 1.000 27.120 95 GLY B O 1
ATOM 4101 N N . THR B 1 96 ? 45.739 -34.277 -6.203 1.000 25.341 96 THR B N 1
ATOM 4102 C CA . THR B 1 96 ? 44.579 -35.186 -6.037 1.000 24.744 96 THR B CA 1
ATOM 4103 C C . THR B 1 96 ? 43.429 -34.461 -5.336 1.000 23.241 96 THR B C 1
ATOM 4104 O O . THR B 1 96 ? 42.353 -35.064 -5.252 1.000 23.536 96 THR B O 1
ATOM 4115 N N . SER B 1 97 ? 43.628 -33.222 -4.863 1.000 21.859 97 SER B N 1
ATOM 4116 C CA . SER B 1 97 ? 42.615 -32.429 -4.116 1.000 21.148 97 SER B CA 1
ATOM 4117 C C . SER B 1 97 ? 41.711 -31.605 -5.064 1.000 21.764 97 SER B C 1
ATOM 4118 O O . SER B 1 97 ? 40.593 -31.248 -4.659 1.000 21.039 97 SER B O 1
ATOM 4126 N N . GLY B 1 98 ? 42.256 -31.132 -6.181 1.000 23.364 98 GLY B N 1
ATOM 4127 C CA . GLY B 1 98 ? 41.495 -30.335 -7.159 1.000 24.267 98 GLY B CA 1
ATOM 4128 C C . GLY B 1 98 ? 42.249 -30.195 -8.454 1.000 25.936 98 GLY B C 1
ATOM 4129 O O . GLY B 1 98 ? 43.476 -30.448 -8.438 1.000 27.005 98 GLY B O 1
ATOM 4133 N N . ILE B 1 99 ? 41.519 -29.673 -9.455 1.000 27.256 99 ILE B N 1
ATOM 4134 C CA . ILE B 1 99 ? 41.921 -29.475 -10.884 1.000 29.001 99 ILE B CA 1
ATOM 4135 C C . ILE B 1 99 ? 42.741 -28.201 -11.022 1.000 28.714 99 ILE B C 1
ATOM 4136 O O . ILE B 1 99 ? 43.178 -27.907 -12.128 1.000 29.322 99 ILE B O 1
ATOM 4152 N N . GLY B 1 100 ? 42.953 -27.457 -9.936 1.000 26.639 100 GLY B N 1
ATOM 4153 C CA . GLY B 1 100 ? 43.778 -26.230 -9.942 1.000 27.117 100 GLY B CA 1
ATOM 4154 C C . GLY B 1 100 ? 45.257 -26.512 -10.180 1.000 27.622 100 GLY B C 1
ATOM 4155 O O . GLY B 1 100 ? 45.629 -27.711 -10.215 1.000 28.117 100 GLY B O 1
ATOM 4159 N N . ARG B 1 101 ? 46.033 -25.436 -10.322 1.000 28.523 101 ARG B N 1
ATOM 4160 C CA . ARG B 1 101 ? 47.499 -25.364 -10.605 1.000 29.834 101 ARG B CA 1
ATOM 4161 C C . ARG B 1 101 ? 48.205 -24.805 -9.373 1.000 26.683 101 ARG B C 1
ATOM 4162 O O . ARG B 1 101 ? 49.214 -24.151 -9.519 1.000 27.748 101 ARG B O 1
ATOM 4183 N N . GLY B 1 102 ? 47.669 -25.057 -8.186 1.000 24.917 102 GLY B N 1
ATOM 4184 C CA . GLY B 1 102 ? 48.264 -24.599 -6.926 1.000 22.518 102 GLY B CA 1
ATOM 4185 C C . GLY B 1 102 ? 49.375 -25.535 -6.499 1.000 22.590 102 GLY B C 1
ATOM 4186 O O . GLY B 1 102 ? 49.909 -26.287 -7.340 1.000 22.444 102 GLY B O 1
ATOM 4190 N N . GLY B 1 103 ? 49.683 -25.534 -5.209 1.000 20.646 103 GLY B N 1
ATOM 4191 C CA . GLY B 1 103 ? 50.825 -26.286 -4.651 1.000 20.451 103 GLY B CA 1
ATOM 4192 C C . GLY B 1 103 ? 51.379 -25.531 -3.456 1.000 19.298 103 GLY B C 1
ATOM 4193 O O . GLY B 1 103 ? 50.837 -24.432 -3.114 1.000 19.184 103 GLY B O 1
ATOM 4197 N N . ALA B 1 104 ? 52.408 -26.102 -2.858 1.000 20.235 104 ALA B N 1
ATOM 4198 C CA . ALA B 1 104 ? 53.007 -25.638 -1.600 1.000 19.305 104 ALA B CA 1
ATOM 4199 C C . ALA B 1 104 ? 54.509 -25.868 -1.666 1.000 19.733 104 ALA B C 1
ATOM 4200 O O . ALA B 1 104 ? 54.938 -26.862 -2.288 1.000 21.494 104 ALA B O 1
ATOM 4207 N N . ALA B 1 105 ? 55.269 -25.001 -0.997 1.000 19.454 105 ALA B N 1
ATOM 4208 C CA . ALA B 1 105 ? 56.735 -25.106 -0.852 1.000 20.240 105 ALA B CA 1
ATOM 4209 C C . ALA B 1 105 ? 57.152 -24.639 0.539 1.000 19.808 105 ALA B C 1
ATOM 4210 O O . ALA B 1 105 ? 56.409 -23.901 1.177 1.000 20.252 105 ALA B O 1
ATOM 4217 N N . ASP B 1 106 ? 58.329 -25.057 0.977 1.000 20.752 106 ASP B N 1
ATOM 4218 C CA . ASP B 1 106 ? 58.863 -24.825 2.340 1.000 20.302 106 ASP B CA 1
ATOM 4219 C C . ASP B 1 106 ? 59.971 -23.783 2.251 1.000 20.947 106 ASP B C 1
ATOM 4220 O O . ASP B 1 106 ? 60.950 -24.056 1.571 1.000 22.501 106 ASP B O 1
ATOM 4229 N N . LEU B 1 107 ? 59.791 -22.618 2.863 1.000 20.050 107 LEU B N 1
ATOM 4230 C CA . LEU B 1 107 ? 60.816 -21.544 2.863 1.000 20.533 107 LEU B CA 1
ATOM 4231 C C . LEU B 1 107 ? 61.659 -21.608 4.120 1.000 21.127 107 LEU B C 1
ATOM 4232 O O . LEU B 1 107 ? 62.378 -20.671 4.351 1.000 22.448 107 LEU B O 1
ATOM 4248 N N . GLY B 1 108 ? 61.608 -22.694 4.890 1.000 20.986 108 GLY B N 1
ATOM 4249 C CA . GLY B 1 108 ? 62.497 -22.847 6.051 1.000 21.577 108 GLY B CA 1
ATOM 4250 C C . GLY B 1 108 ? 61.949 -22.196 7.325 1.000 20.898 108 GLY B C 1
ATOM 4251 O O . GLY B 1 108 ? 60.886 -21.483 7.264 1.000 19.578 108 GLY B O 1
ATOM 4255 N N . TYR B 1 109 ? 62.674 -22.393 8.432 1.000 21.894 109 TYR B N 1
ATOM 4256 C CA . TYR B 1 109 ? 62.244 -21.951 9.795 1.000 21.922 109 TYR B CA 1
ATOM 4257 C C . TYR B 1 109 ? 62.074 -20.423 9.866 1.000 21.545 109 TYR B C 1
ATOM 4258 O O . TYR B 1 109 ? 62.998 -19.675 9.565 1.000 21.513 109 TYR B O 1
ATOM 4276 N N . GLY B 1 110 ? 60.886 -19.978 10.281 1.000 20.535 110 GLY B N 1
ATOM 4277 C CA . GLY B 1 110 ? 60.755 -18.596 10.783 1.000 21.095 110 GLY B CA 1
ATOM 4278 C C . GLY B 1 110 ? 60.920 -17.576 9.669 1.000 21.058 110 GLY B C 1
ATOM 4279 O O . GLY B 1 110 ? 60.530 -17.897 8.473 1.000 20.108 110 GLY B O 1
ATOM 4283 N N . ASN B 1 111 ? 61.360 -16.393 10.086 1.000 22.440 111 ASN B N 1
ATOM 4284 C CA . ASN B 1 111 ? 61.677 -15.197 9.259 1.000 23.503 111 ASN B CA 1
ATOM 4285 C C . ASN B 1 111 ? 60.470 -14.812 8.424 1.000 21.968 111 ASN B C 1
ATOM 4286 O O . ASN B 1 111 ? 60.682 -14.129 7.384 1.000 22.626 111 ASN B O 1
ATOM 4297 N N . TYR B 1 112 ? 59.275 -15.088 8.935 1.000 21.156 112 TYR B N 1
ATOM 4298 C CA . TYR B 1 112 ? 58.003 -14.824 8.218 1.000 21.112 112 TYR B CA 1
ATOM 4299 C C . TYR B 1 112 ? 58.000 -13.396 7.650 1.000 22.331 112 TYR B C 1
ATOM 4300 O O . TYR B 1 112 ? 57.627 -13.233 6.476 1.000 20.715 112 TYR B O 1
ATOM 4318 N N . GLU B 1 113 ? 58.403 -12.410 8.477 1.000 24.367 113 GLU B N 1
ATOM 4319 C CA . GLU B 1 113 ? 58.288 -10.967 8.138 1.000 27.480 113 GLU B CA 1
ATOM 4320 C C . GLU B 1 113 ? 59.233 -10.620 6.980 1.000 26.398 113 GLU B C 1
ATOM 4321 O O . GLU B 1 113 ? 58.919 -9.706 6.233 1.000 26.407 113 GLU B O 1
ATOM 4333 N N . ASN B 1 114 ? 60.300 -11.370 6.785 1.000 25.764 114 ASN B N 1
ATOM 4334 C CA . ASN B 1 114 ? 61.323 -11.098 5.742 1.000 26.422 114 ASN B CA 1
ATOM 4335 C C . ASN B 1 114 ? 60.872 -11.494 4.335 1.000 25.474 114 ASN B C 1
ATOM 4336 O O . ASN B 1 114 ? 61.496 -11.037 3.388 1.000 26.525 114 ASN B O 1
ATOM 4347 N N . TRP B 1 115 ? 59.863 -12.341 4.200 1.000 24.573 115 TRP B N 1
ATOM 4348 C CA . TRP B 1 115 ? 59.336 -12.795 2.885 1.000 24.235 115 TRP B CA 1
ATOM 4349 C C . TRP B 1 115 ? 58.270 -11.784 2.448 1.000 24.661 115 TRP B C 1
ATOM 4350 O O . TRP B 1 115 ? 57.191 -11.702 3.115 1.000 22.758 115 TRP B O 1
ATOM 4371 N N . THR B 1 116 ? 58.551 -11.001 1.400 1.000 25.690 116 THR B N 1
ATOM 4372 C CA . THR B 1 116 ? 57.605 -9.963 0.938 1.000 27.545 116 THR B CA 1
ATOM 4373 C C . THR B 1 116 ? 57.309 -10.090 -0.560 1.000 28.393 116 THR B C 1
ATOM 4374 O O . THR B 1 116 ? 56.239 -9.591 -0.979 1.000 31.007 116 THR B O 1
ATOM 4385 N N . SER B 1 117 ? 58.215 -10.589 -1.392 1.000 28.891 117 SER B N 1
ATOM 4386 C CA . SER B 1 117 ? 57.943 -10.594 -2.855 1.000 29.660 117 SER B CA 1
ATOM 4387 C C . SER B 1 117 ? 58.283 -11.940 -3.489 1.000 30.022 117 SER B C 1
ATOM 4388 O O . SER B 1 117 ? 59.105 -12.700 -2.941 1.000 28.564 117 SER B O 1
ATOM 4396 N N . VAL B 1 118 ? 57.629 -12.219 -4.611 1.000 30.606 118 VAL B N 1
ATOM 4397 C CA . VAL B 1 118 ? 57.797 -13.472 -5.393 1.000 31.484 118 VAL B CA 1
ATOM 4398 C C . VAL B 1 118 ? 59.248 -13.543 -5.859 1.000 32.623 118 VAL B C 1
ATOM 4399 O O . VAL B 1 118 ? 59.767 -14.673 -5.945 1.000 33.804 118 VAL B O 1
ATOM 4412 N N . ALA B 1 119 ? 59.880 -12.390 -6.107 1.000 33.385 119 ALA B N 1
ATOM 4413 C CA . ALA B 1 119 ? 61.293 -12.249 -6.549 1.000 35.545 119 ALA B CA 1
ATOM 4414 C C . ALA B 1 119 ? 62.225 -12.941 -5.562 1.000 35.185 119 ALA B C 1
ATOM 4415 O O . ALA B 1 119 ? 63.267 -13.512 -5.983 1.000 35.752 119 ALA B O 1
ATOM 4422 N N . GLN B 1 120 ? 61.837 -12.972 -4.292 1.000 34.475 120 GLN B N 1
ATOM 4423 C CA . GLN B 1 120 ? 62.684 -13.562 -3.231 1.000 34.864 120 GLN B CA 1
ATOM 4424 C C . GLN B 1 120 ? 62.683 -15.091 -3.331 1.000 34.280 120 GLN B C 1
ATOM 4425 O O . GLN B 1 120 ? 63.621 -15.691 -2.837 1.000 35.079 120 GLN B O 1
ATOM 4439 N N . LEU B 1 121 ? 61.697 -15.711 -3.966 1.000 33.485 121 LEU B N 1
ATOM 4440 C CA . LEU B 1 121 ? 61.588 -17.186 -3.940 1.000 33.442 121 LEU B CA 1
ATOM 4441 C C . LEU B 1 121 ? 62.822 -17.769 -4.609 1.000 36.069 121 LEU B C 1
ATOM 4442 O O . LEU B 1 121 ? 63.236 -17.244 -5.637 1.000 36.734 121 LEU B O 1
ATOM 4458 N N . PRO B 1 122 ? 63.499 -18.786 -4.011 1.000 37.548 122 PRO B N 1
ATOM 4459 C CA . PRO B 1 122 ? 64.659 -19.403 -4.643 1.000 40.526 122 PRO B CA 1
ATOM 4460 C C . PRO B 1 122 ? 64.303 -19.945 -6.034 1.000 41.580 122 PRO B C 1
ATOM 4461 O O . PRO B 1 122 ? 63.188 -20.402 -6.220 1.000 38.613 122 PRO B O 1
ATOM 4472 N N . SER B 1 123 ? 65.248 -19.857 -6.977 1.000 45.087 123 SER B N 1
ATOM 4473 C CA . SER B 1 123 ? 65.109 -20.368 -8.370 1.000 47.583 123 SER B CA 1
ATOM 4474 C C . SER B 1 123 ? 64.909 -21.893 -8.348 1.000 47.267 123 SER B C 1
ATOM 4475 O O . SER B 1 123 ? 64.248 -22.438 -9.260 1.000 47.930 123 SER B O 1
ATOM 4483 N N . ASP B 1 124 ? 65.471 -22.572 -7.347 1.000 46.890 124 ASP B N 1
ATOM 4484 C CA . ASP B 1 124 ? 65.405 -24.054 -7.246 1.000 48.107 124 ASP B CA 1
ATOM 4485 C C . ASP B 1 124 ? 64.265 -24.470 -6.300 1.000 43.679 124 ASP B C 1
ATOM 4486 O O . ASP B 1 124 ? 64.280 -25.591 -5.843 1.000 43.213 124 ASP B O 1
ATOM 4495 N N . LEU B 1 125 ? 63.292 -23.612 -5.998 1.000 40.986 125 LEU B N 1
ATOM 4496 C CA . LEU B 1 125 ? 62.276 -23.955 -4.967 1.000 36.906 125 LEU B CA 1
ATOM 4497 C C . LEU B 1 125 ? 61.466 -25.184 -5.397 1.000 36.508 125 LEU B C 1
ATOM 4498 O O . LEU B 1 125 ? 60.863 -25.153 -6.482 1.000 36.424 125 LEU B O 1
ATOM 4514 N N . LYS B 1 126 ? 61.424 -26.217 -4.559 1.000 35.306 126 LYS B N 1
ATOM 4515 C CA . LYS B 1 126 ? 60.646 -27.458 -4.805 1.000 35.588 126 LYS B CA 1
ATOM 4516 C C . LYS B 1 126 ? 59.158 -27.237 -4.488 1.000 31.922 126 LYS B C 1
ATOM 4517 O O . LYS B 1 126 ? 58.806 -27.182 -3.290 1.000 30.085 126 LYS B O 1
ATOM 4536 N N . TRP B 1 127 ? 58.317 -27.157 -5.519 1.000 30.343 127 TRP B N 1
ATOM 4537 C CA . TRP B 1 127 ? 56.835 -27.062 -5.448 1.000 28.997 127 TRP B CA 1
ATOM 4538 C C . TRP B 1 127 ? 56.217 -28.460 -5.307 1.000 28.812 127 TRP B C 1
ATOM 4539 O O . TRP B 1 127 ? 56.547 -29.353 -6.107 1.000 30.805 127 TRP B O 1
ATOM 4560 N N . VAL B 1 128 ? 55.316 -28.661 -4.362 1.000 26.750 128 VAL B N 1
ATOM 4561 C CA . VAL B 1 128 ? 54.700 -29.995 -4.150 1.000 25.324 128 VAL B CA 1
ATOM 4562 C C . VAL B 1 128 ? 53.183 -29.878 -4.248 1.000 23.966 128 VAL B C 1
ATOM 4563 O O . VAL B 1 128 ? 52.576 -28.943 -3.593 1.000 22.793 128 VAL B O 1
ATOM 4576 N N . GLU B 1 129 ? 52.584 -30.805 -5.013 1.000 23.739 129 GLU B N 1
ATOM 4577 C CA . GLU B 1 129 ? 51.132 -30.844 -5.253 1.000 23.822 129 GLU B CA 1
ATOM 4578 C C . GLU B 1 129 ? 50.507 -31.781 -4.241 1.000 22.393 129 GLU B C 1
ATOM 4579 O O . GLU B 1 129 ? 51.223 -32.558 -3.661 1.000 21.856 129 GLU B O 1
ATOM 4591 N N . ASP B 1 130 ? 49.204 -31.684 -4.034 1.000 21.976 130 ASP B N 1
ATOM 4592 C CA . ASP B 1 130 ? 48.505 -32.541 -3.052 1.000 21.169 130 ASP B CA 1
ATOM 4593 C C . ASP B 1 130 ? 48.581 -34.009 -3.515 1.000 23.033 130 ASP B C 1
ATOM 4594 O O . ASP B 1 130 ? 48.649 -34.277 -4.754 1.000 23.295 130 ASP B O 1
ATOM 4603 N N . ASN B 1 131 ? 48.599 -34.935 -2.565 1.000 23.174 131 ASN B N 1
ATOM 4604 C CA . ASN B 1 131 ? 48.500 -36.377 -2.832 1.000 24.981 131 ASN B CA 1
ATOM 4605 C C . ASN B 1 131 ? 47.495 -36.951 -1.824 1.000 25.588 131 ASN B C 1
ATOM 4606 O O . ASN B 1 131 ? 46.840 -36.180 -1.102 1.000 22.474 131 ASN B O 1
ATOM 4617 N N . GLN B 1 132 ? 47.355 -38.266 -1.808 1.000 26.647 132 GLN B N 1
ATOM 4618 C CA A GLN B 1 132 ? 46.407 -39.017 -0.950 0.500 27.868 132 GLN B CA 1
ATOM 4619 C CA B GLN B 1 132 ? 46.391 -38.924 -0.885 0.500 27.945 132 GLN B CA 1
ATOM 4620 C C . GLN B 1 132 ? 47.180 -39.668 0.202 1.000 28.109 132 GLN B C 1
ATOM 4621 O O . GLN B 1 132 ? 46.722 -40.685 0.689 1.000 27.552 132 GLN B O 1
ATOM 4647 N N . GLU B 1 133 ? 48.305 -39.095 0.611 1.000 28.817 133 GLU B N 1
ATOM 4648 C CA . GLU B 1 133 ? 49.207 -39.779 1.571 1.000 31.400 133 GLU B CA 1
ATOM 4649 C C . GLU B 1 133 ? 49.133 -39.085 2.926 1.000 28.855 133 GLU B C 1
ATOM 4650 O O . GLU B 1 133 ? 49.749 -39.574 3.814 1.000 28.280 133 GLU B O 1
ATOM 4662 N N . VAL B 1 134 ? 48.376 -37.976 3.045 1.000 26.356 134 VAL B N 1
ATOM 4663 C CA . VAL B 1 134 ? 48.332 -37.179 4.296 1.000 24.460 134 VAL B CA 1
ATOM 4664 C C . VAL B 1 134 ? 47.226 -37.754 5.183 1.000 22.923 134 VAL B C 1
ATOM 4665 O O . VAL B 1 134 ? 46.163 -38.123 4.670 1.000 22.203 134 VAL B O 1
ATOM 4678 N N . TYR B 1 135 ? 47.513 -37.845 6.477 1.000 23.187 135 TYR B N 1
ATOM 4679 C CA . TYR B 1 135 ? 46.596 -38.395 7.514 1.000 23.405 135 TYR B CA 1
ATOM 4680 C C . TYR B 1 135 ? 45.791 -37.301 8.175 1.000 22.217 135 TYR B C 1
ATOM 4681 O O . TYR B 1 135 ? 46.364 -36.259 8.605 1.000 21.415 135 TYR B O 1
ATOM 4699 N N . VAL B 1 136 ? 44.498 -37.567 8.299 1.000 21.808 136 VAL B N 1
ATOM 4700 C CA . VAL B 1 136 ? 43.586 -36.813 9.199 1.000 21.015 136 VAL B CA 1
ATOM 4701 C C . VAL B 1 136 ? 43.022 -37.809 10.218 1.000 20.927 136 VAL B C 1
ATOM 4702 O O . VAL B 1 136 ? 42.955 -39.045 9.936 1.000 20.413 136 VAL B O 1
ATOM 4715 N N . THR B 1 137 ? 42.627 -37.276 11.354 1.000 19.148 137 THR B N 1
ATOM 4716 C CA . THR B 1 137 ? 41.964 -38.034 12.419 1.000 20.038 137 THR B CA 1
ATOM 4717 C C . THR B 1 137 ? 40.570 -38.389 11.932 1.000 18.723 137 THR B C 1
ATOM 4718 O O . THR B 1 137 ? 39.866 -37.516 11.507 1.000 17.233 137 THR B O 1
ATOM 4729 N N . MET B 1 138 ? 40.182 -39.643 12.108 1.000 18.648 138 MET B N 1
ATOM 4730 C CA . MET B 1 138 ? 38.795 -40.066 11.807 1.000 19.013 138 MET B CA 1
ATOM 4731 C C . MET B 1 138 ? 37.863 -39.638 12.943 1.000 18.397 138 MET B C 1
ATOM 4732 O O . MET B 1 138 ? 38.221 -39.779 14.166 1.000 19.393 138 MET B O 1
ATOM 4746 N N . SER B 1 139 ? 36.657 -39.198 12.604 1.000 17.594 139 SER B N 1
ATOM 4747 C CA . SER B 1 139 ? 35.596 -39.002 13.621 1.000 18.216 139 SER B CA 1
ATOM 4748 C C . SER B 1 139 ? 35.218 -40.350 14.229 1.000 18.753 139 SER B C 1
ATOM 4749 O O . SER B 1 139 ? 35.254 -41.377 13.510 1.000 18.952 139 SER B O 1
ATOM 4757 N N . GLN B 1 140 ? 34.796 -40.362 15.490 1.000 19.784 140 GLN B N 1
ATOM 4758 C CA . GLN B 1 140 ? 34.283 -41.585 16.162 1.000 20.711 140 GLN B CA 1
ATOM 4759 C C . GLN B 1 140 ? 33.137 -42.156 15.324 1.000 20.845 140 GLN B C 1
ATOM 4760 O O . GLN B 1 140 ? 33.088 -43.372 15.075 1.000 20.725 140 GLN B O 1
ATOM 4774 N N . ASN B 1 141 ? 32.305 -41.277 14.781 1.000 21.048 141 ASN B N 1
ATOM 4775 C CA . ASN B 1 141 ? 31.128 -41.723 13.999 1.000 21.885 141 ASN B CA 1
ATOM 4776 C C . ASN B 1 141 ? 31.569 -42.391 12.687 1.000 20.997 141 ASN B C 1
ATOM 4777 O O . ASN B 1 141 ? 31.041 -43.467 12.388 1.000 20.604 141 ASN B O 1
ATOM 4788 N N . ASP B 1 142 ? 32.497 -41.790 11.956 1.000 20.467 142 ASP B N 1
ATOM 4789 C CA . ASP B 1 142 ? 33.004 -42.391 10.707 1.000 20.924 142 ASP B CA 1
ATOM 4790 C C . ASP B 1 142 ? 33.682 -43.730 11.020 1.000 21.379 142 ASP B C 1
ATOM 4791 O O . ASP B 1 142 ? 33.496 -44.651 10.202 1.000 21.546 142 ASP B O 1
ATOM 4800 N N . TRP B 1 143 ? 34.452 -43.829 12.128 1.000 20.640 143 TRP B N 1
ATOM 4801 C CA . TRP B 1 143 ? 35.083 -45.108 12.545 1.000 21.537 143 TRP B CA 1
ATOM 4802 C C . TRP B 1 143 ? 34.003 -46.155 12.781 1.000 22.910 143 TRP B C 1
ATOM 4803 O O . TRP B 1 143 ? 34.136 -47.306 12.341 1.000 22.255 143 TRP B O 1
ATOM 4824 N N . ASN B 1 144 ? 32.950 -45.764 13.490 1.000 24.016 144 ASN B N 1
ATOM 4825 C CA . ASN B 1 144 ? 31.841 -46.699 13.767 1.000 25.742 144 ASN B CA 1
ATOM 4826 C C . ASN B 1 144 ? 31.235 -47.201 12.436 1.000 26.369 144 ASN B C 1
ATOM 4827 O O . ASN B 1 144 ? 30.925 -48.409 12.350 1.000 25.542 144 ASN B O 1
ATOM 4838 N N . HIS B 1 145 ? 31.035 -46.321 11.452 1.000 26.560 145 HIS B N 1
ATOM 4839 C CA . HIS B 1 145 ? 30.487 -46.672 10.101 1.000 28.747 145 HIS B CA 1
ATOM 4840 C C . HIS B 1 145 ? 31.445 -47.661 9.390 1.000 27.386 145 HIS B C 1
ATOM 4841 O O . HIS B 1 145 ? 30.986 -48.683 8.902 1.000 28.214 145 HIS B O 1
ATOM 4856 N N . TYR B 1 146 ? 32.742 -47.408 9.441 1.000 25.896 146 TYR B N 1
ATOM 4857 C CA . TYR B 1 146 ? 33.779 -48.325 8.926 1.000 26.362 146 TYR B CA 1
ATOM 4858 C C . TYR B 1 146 ? 33.628 -49.723 9.542 1.000 26.842 146 TYR B C 1
ATOM 4859 O O . TYR B 1 146 ? 33.608 -50.739 8.832 1.000 26.532 146 TYR B O 1
ATOM 4877 N N . LEU B 1 147 ? 33.436 -49.793 10.856 1.000 26.294 147 LEU B N 1
ATOM 4878 C CA . LEU B 1 147 ? 33.320 -51.100 11.548 1.000 27.871 147 LEU B CA 1
ATOM 4879 C C . LEU B 1 147 ? 32.085 -51.782 11.006 1.000 29.397 147 LEU B C 1
ATOM 4880 O O . LEU B 1 147 ? 32.171 -52.958 10.685 1.000 29.324 147 LEU B O 1
ATOM 4896 N N . ILE B 1 148 ? 30.967 -51.065 10.954 1.000 30.534 148 ILE B N 1
ATOM 4897 C CA . ILE B 1 148 ? 29.669 -51.672 10.582 1.000 33.132 148 ILE B CA 1
ATOM 4898 C C . ILE B 1 148 ? 29.783 -52.146 9.131 1.000 34.443 148 ILE B C 1
ATOM 4899 O O . ILE B 1 148 ? 29.382 -53.268 8.837 1.000 35.096 148 ILE B O 1
ATOM 4915 N N . GLU B 1 149 ? 30.322 -51.308 8.250 1.000 34.896 149 GLU B N 1
ATOM 4916 C CA . GLU B 1 149 ? 30.473 -51.665 6.818 1.000 37.473 149 GLU B CA 1
ATOM 4917 C C . GLU B 1 149 ? 31.228 -52.981 6.659 1.000 35.867 149 GLU B C 1
ATOM 4918 O O . GLU B 1 149 ? 30.828 -53.745 5.807 1.000 37.889 149 GLU B O 1
ATOM 4930 N N . ASN B 1 150 ? 32.291 -53.195 7.432 1.000 33.658 150 ASN B N 1
ATOM 4931 C CA . ASN B 1 150 ? 33.277 -54.308 7.307 1.000 33.687 150 ASN B CA 1
ATOM 4932 C C . ASN B 1 150 ? 32.952 -55.443 8.290 1.000 34.171 150 ASN B C 1
ATOM 4933 O O . ASN B 1 150 ? 33.758 -56.409 8.390 1.000 35.416 150 ASN B O 1
ATOM 4944 N N . GLY B 1 151 ? 31.773 -55.395 8.918 1.000 33.424 151 GLY B N 1
ATOM 4945 C CA . GLY B 1 151 ? 31.311 -56.345 9.942 1.000 33.988 151 GLY B CA 1
ATOM 4946 C C . GLY B 1 151 ? 32.400 -56.603 10.959 1.000 33.545 151 GLY B C 1
ATOM 4947 O O . GLY B 1 151 ? 32.544 -57.724 11.352 1.000 34.939 151 GLY B O 1
ATOM 4951 N N . LEU B 1 152 ? 33.165 -55.579 11.338 1.000 31.951 152 LEU B N 1
ATOM 4952 C CA . LEU B 1 152 ? 34.276 -55.705 12.311 1.000 32.208 152 LEU B CA 1
ATOM 4953 C C . LEU B 1 152 ? 33.719 -55.665 13.737 1.000 32.820 152 LEU B C 1
ATOM 4954 O O . LEU B 1 152 ? 32.775 -54.934 13.974 1.000 32.751 152 LEU B O 1
ATOM 4970 N N . ASP B 1 153 ? 34.293 -56.466 14.615 1.000 34.198 153 ASP B N 1
ATOM 4971 C CA . ASP B 1 153 ? 34.098 -56.465 16.095 1.000 35.092 153 ASP B CA 1
ATOM 4972 C C . ASP B 1 153 ? 34.689 -55.166 16.647 1.000 32.858 153 ASP B C 1
ATOM 4973 O O . ASP B 1 153 ? 35.948 -54.999 16.654 1.000 32.374 153 ASP B O 1
ATOM 4982 N N . PHE B 1 154 ? 33.787 -54.336 17.187 1.000 31.992 154 PHE B N 1
ATOM 4983 C CA . PHE B 1 154 ? 34.122 -53.132 17.981 1.000 31.458 154 PHE B CA 1
ATOM 4984 C C . PHE B 1 154 ? 35.049 -53.550 19.111 1.000 33.029 154 PHE B C 1
ATOM 4985 O O . PHE B 1 154 ? 35.906 -52.775 19.446 1.000 32.573 154 PHE B O 1
ATOM 5002 N N . ASN B 1 155 ? 34.931 -54.766 19.642 1.000 35.456 155 ASN B N 1
ATOM 5003 C CA . ASN B 1 155 ? 35.667 -55.179 20.866 1.000 38.006 155 ASN B CA 1
ATOM 5004 C C . ASN B 1 155 ? 37.191 -55.069 20.692 1.000 38.218 155 ASN B C 1
ATOM 5005 O O . ASN B 1 155 ? 37.919 -54.697 21.688 1.000 39.554 155 ASN B O 1
ATOM 5016 N N . SER B 1 156 ? 37.663 -55.371 19.475 1.000 37.377 156 SER B N 1
ATOM 5017 C CA . SER B 1 156 ? 39.082 -55.466 19.065 1.000 37.535 156 SER B CA 1
ATOM 5018 C C . SER B 1 156 ? 39.409 -54.369 18.052 1.000 35.477 156 SER B C 1
ATOM 5019 O O . SER B 1 156 ? 40.543 -54.398 17.529 1.000 35.618 156 SER B O 1
ATOM 5027 N N . ASN B 1 157 ? 38.518 -53.390 17.876 1.000 33.020 157 ASN B N 1
ATOM 5028 C CA . ASN B 1 157 ? 38.672 -52.278 16.896 1.000 30.919 157 ASN B CA 1
ATOM 5029 C C . ASN B 1 157 ? 38.281 -50.937 17.546 1.000 29.129 157 ASN B C 1
ATOM 5030 O O . ASN B 1 157 ? 37.520 -50.154 16.994 1.000 28.109 157 ASN B O 1
ATOM 5041 N N . PRO B 1 158 ? 38.863 -50.595 18.723 1.000 29.843 158 PRO B N 1
ATOM 5042 C CA . PRO B 1 158 ? 38.584 -49.316 19.375 1.000 29.292 158 PRO B CA 1
ATOM 5043 C C . PRO B 1 158 ? 38.923 -48.102 18.484 1.000 27.352 158 PRO B C 1
ATOM 5044 O O . PRO B 1 158 ? 39.903 -48.090 17.785 1.000 27.240 158 PRO B O 1
ATOM 5055 N N . TRP B 1 159 ? 38.029 -47.130 18.477 1.000 26.514 159 TRP B N 1
ATOM 5056 C CA . TRP B 1 159 ? 38.274 -45.812 17.838 1.000 25.454 159 TRP B CA 1
ATOM 5057 C C . TRP B 1 159 ? 39.481 -45.116 18.474 1.000 26.792 159 TRP B C 1
ATOM 5058 O O . TRP B 1 159 ? 40.357 -44.609 17.771 1.000 25.383 159 TRP B O 1
ATOM 5079 N N . PHE B 1 160 ? 39.524 -45.152 19.800 1.000 30.937 160 PHE B N 1
ATOM 5080 C CA . PHE B 1 160 ? 40.525 -44.465 20.651 1.000 33.436 160 PHE B CA 1
ATOM 5081 C C . PHE B 1 160 ? 41.479 -45.526 21.226 1.000 36.564 160 PHE B C 1
ATOM 5082 O O . PHE B 1 160 ? 41.021 -46.412 21.960 1.000 38.022 160 PHE B O 1
ATOM 5099 N N . ASP B 1 161 ? 42.740 -45.497 20.814 1.000 38.999 161 ASP B N 1
ATOM 5100 C CA . ASP B 1 161 ? 43.824 -46.312 21.409 1.000 44.674 161 ASP B CA 1
ATOM 5101 C C . ASP B 1 161 ? 44.157 -45.717 22.769 1.000 48.846 161 ASP B C 1
ATOM 5102 O O . ASP B 1 161 ? 44.313 -44.498 22.914 1.000 48.806 161 ASP B O 1
ATOM 5111 N N . PRO B 1 162 ? 44.278 -46.560 23.825 1.000 54.333 162 PRO B N 1
ATOM 5112 C CA . PRO B 1 162 ? 44.576 -46.048 25.161 1.000 55.638 162 PRO B CA 1
ATOM 5113 C C . PRO B 1 162 ? 45.880 -45.229 25.208 1.000 54.796 162 PRO B C 1
ATOM 5114 O O . PRO B 1 162 ? 45.961 -44.296 25.986 1.000 56.078 162 PRO B O 1
ATOM 5125 N N . ASN B 1 163 ? 46.861 -45.572 24.378 0.500 53.181 163 ASN B N 1
ATOM 5126 C CA . ASN B 1 163 ? 48.200 -44.935 24.435 0.500 52.672 163 ASN B CA 1
ATOM 5127 C C . ASN B 1 163 ? 48.547 -44.265 23.118 0.500 49.383 163 ASN B C 1
ATOM 5128 O O . ASN B 1 163 ? 49.641 -43.731 23.018 0.500 49.857 163 ASN B O 1
ATOM 5139 N N . ASN B 1 164 ? 47.678 -44.345 22.135 1.000 47.779 164 ASN B N 1
ATOM 5140 C CA . ASN B 1 164 ? 48.003 -43.822 20.781 1.000 46.761 164 ASN B CA 1
ATOM 5141 C C . ASN B 1 164 ? 46.937 -42.867 20.234 1.000 42.655 164 ASN B C 1
ATOM 5142 O O . ASN B 1 164 ? 47.163 -42.333 19.102 1.000 41.481 164 ASN B O 1
ATOM 5153 N N . GLY B 1 165 ? 45.825 -42.681 20.954 1.000 39.803 165 GLY B N 1
ATOM 5154 C CA . GLY B 1 165 ? 44.785 -41.696 20.579 1.000 37.019 165 GLY B CA 1
ATOM 5155 C C . GLY B 1 165 ? 43.922 -42.204 19.428 1.000 33.480 165 GLY B C 1
ATOM 5156 O O . GLY B 1 165 ? 43.951 -43.385 19.098 1.000 33.941 165 GLY B O 1
ATOM 5160 N N . PRO B 1 166 ? 43.137 -41.335 18.770 1.000 29.678 166 PRO B N 1
ATOM 5161 C CA . PRO B 1 166 ? 42.157 -41.784 17.780 1.000 27.670 166 PRO B CA 1
ATOM 5162 C C . PRO B 1 166 ? 42.718 -42.260 16.430 1.000 26.425 166 PRO B C 1
ATOM 5163 O O . PRO B 1 166 ? 43.759 -41.841 15.970 1.000 26.126 166 PRO B O 1
ATOM 5174 N N . GLN B 1 167 ? 41.937 -43.095 15.777 1.000 26.225 167 GLN B N 1
ATOM 5175 C CA . GLN B 1 167 ? 42.269 -43.670 14.461 1.000 25.894 167 GLN B CA 1
ATOM 5176 C C . GLN B 1 167 ? 42.413 -42.503 13.460 1.000 25.026 167 GLN B C 1
ATOM 5177 O O . GLN B 1 167 ? 41.719 -41.517 13.583 1.000 22.512 167 GLN B O 1
ATOM 5191 N N . LYS B 1 168 ? 43.272 -42.717 12.483 1.000 25.838 168 LYS B N 1
ATOM 5192 C CA . LYS B 1 168 ? 43.593 -41.783 11.406 1.000 26.244 168 LYS B CA 1
ATOM 5193 C C . LYS B 1 168 ? 43.358 -42.494 10.083 1.000 26.020 168 LYS B C 1
ATOM 5194 O O . LYS B 1 168 ? 43.441 -43.743 10.024 1.000 24.016 168 LYS B O 1
ATOM 5213 N N . THR B 1 169 ? 43.117 -41.712 9.041 1.000 24.378 169 THR B N 1
ATOM 5214 C CA . THR B 1 169 ? 42.978 -42.231 7.672 1.000 25.532 169 THR B CA 1
ATOM 5215 C C . THR B 1 169 ? 43.534 -41.198 6.709 1.000 23.897 169 THR B C 1
ATOM 5216 O O . THR B 1 169 ? 43.629 -40.067 7.075 1.000 22.713 169 THR B O 1
ATOM 5227 N N . THR B 1 170 ? 43.980 -41.636 5.543 1.000 25.204 170 THR B N 1
ATOM 5228 C CA . THR B 1 170 ? 44.518 -40.719 4.503 1.000 24.161 170 THR B CA 1
ATOM 5229 C C . THR B 1 170 ? 43.379 -39.935 3.872 1.000 22.569 170 THR B C 1
ATOM 5230 O O . THR B 1 170 ? 42.196 -40.370 3.867 1.000 21.158 170 THR B O 1
ATOM 5241 N N . THR B 1 171 ? 43.754 -38.786 3.325 1.000 21.118 171 THR B N 1
ATOM 5242 C CA . THR B 1 171 ? 42.868 -37.948 2.524 1.000 20.714 171 THR B CA 1
ATOM 5243 C C . THR B 1 171 ? 43.727 -37.192 1.504 1.000 20.117 171 THR B C 1
ATOM 5244 O O . THR B 1 171 ? 44.979 -37.261 1.512 1.000 19.950 171 THR B O 1
ATOM 5255 N N . ASN B 1 172 ? 43.032 -36.487 0.647 1.000 19.728 172 ASN B N 1
ATOM 5256 C CA . ASN B 1 172 ? 43.634 -35.521 -0.304 1.000 19.662 172 ASN B CA 1
ATOM 5257 C C . ASN B 1 172 ? 44.094 -34.316 0.518 1.000 18.179 172 ASN B C 1
ATOM 5258 O O . ASN B 1 172 ? 43.220 -33.652 1.091 1.000 17.407 172 ASN B O 1
ATOM 5269 N N . ALA B 1 173 ? 45.402 -34.066 0.545 1.000 18.138 173 ALA B N 1
ATOM 5270 C CA . ALA B 1 173 ? 46.020 -32.895 1.204 1.000 17.540 173 ALA B CA 1
ATOM 5271 C C . ALA B 1 173 ? 47.484 -32.745 0.811 1.000 18.115 173 ALA B C 1
ATOM 5272 O O . ALA B 1 173 ? 48.032 -33.566 0.052 1.000 18.699 173 ALA B O 1
ATOM 5279 N N . ASN B 1 174 ? 48.126 -31.710 1.369 1.000 17.516 174 ASN B N 1
ATOM 5280 C CA . ASN B 1 174 ? 49.463 -31.312 0.918 1.000 17.834 174 ASN B CA 1
ATOM 5281 C C . ASN B 1 174 ? 50.539 -31.822 1.877 1.000 18.299 174 ASN B C 1
ATOM 5282 O O . ASN B 1 174 ? 50.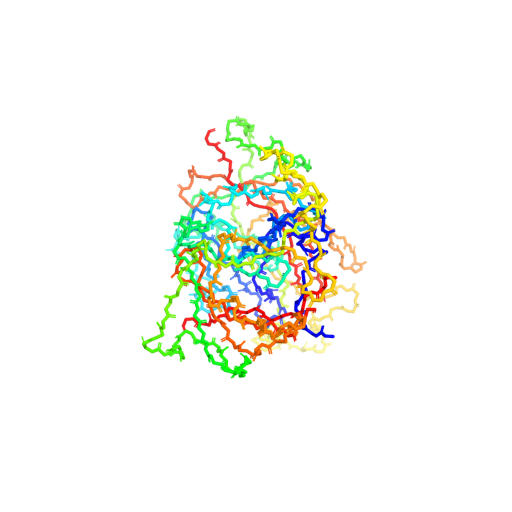539 -31.449 3.066 1.000 16.982 174 ASN B O 1
ATOM 5293 N N . PRO B 1 175 ? 51.452 -32.704 1.423 1.000 19.721 175 PRO B N 1
ATOM 5294 C CA . PRO B 1 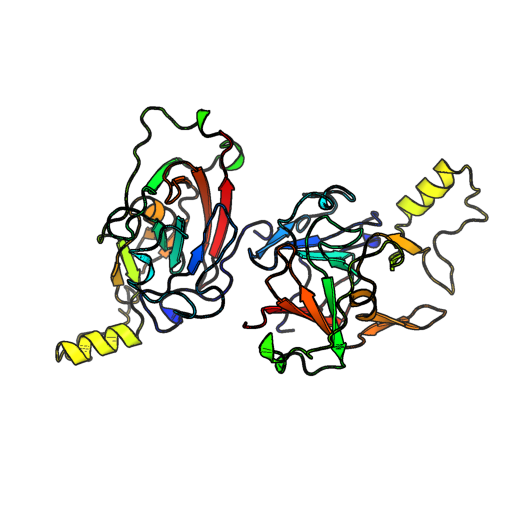175 ? 52.456 -33.303 2.315 1.000 20.332 175 PRO B CA 1
ATOM 5295 C C . PRO B 1 175 ? 53.501 -32.288 2.834 1.000 20.551 175 PRO B C 1
ATOM 5296 O O . PRO B 1 175 ? 54.035 -32.467 3.923 1.000 20.078 175 PRO B O 1
ATOM 5307 N N . VAL B 1 176 ? 53.717 -31.188 2.106 1.000 20.423 176 VAL B N 1
ATOM 5308 C CA . VAL B 1 176 ? 54.650 -30.132 2.576 1.000 20.554 176 VAL B CA 1
ATOM 5309 C C . VAL B 1 176 ? 53.953 -29.368 3.710 1.000 18.595 176 VAL B C 1
ATOM 5310 O O . VAL B 1 176 ? 54.554 -29.252 4.791 1.000 18.229 176 VAL B O 1
ATOM 5323 N N . LEU B 1 177 ? 52.718 -28.897 3.490 1.000 17.857 177 LEU B N 1
ATOM 5324 C CA . LEU B 1 177 ? 51.965 -28.124 4.501 1.000 16.999 177 LEU B CA 1
ATOM 5325 C C . LEU B 1 177 ? 51.708 -29.012 5.729 1.000 17.220 177 LEU B C 1
ATOM 5326 O O . LEU B 1 177 ? 51.575 -28.473 6.810 1.000 16.966 177 LEU B O 1
ATOM 5342 N N . ALA B 1 178 ? 51.604 -30.344 5.558 1.000 17.652 178 ALA B N 1
ATOM 5343 C CA . ALA B 1 178 ? 51.400 -31.254 6.696 1.000 17.825 178 ALA B CA 1
ATOM 5344 C C . ALA B 1 178 ? 52.544 -31.081 7.692 1.000 18.114 178 ALA B C 1
ATOM 5345 O O . ALA B 1 178 ? 52.367 -31.417 8.820 1.000 19.698 178 ALA B O 1
ATOM 5352 N N . GLN B 1 179 ? 53.710 -30.656 7.255 1.000 18.724 179 GLN B N 1
ATOM 5353 C CA . GLN B 1 179 ? 54.885 -30.499 8.118 1.000 20.233 179 GLN B CA 1
ATOM 5354 C C . GLN B 1 179 ? 54.719 -29.277 9.039 1.000 19.062 179 GLN B C 1
ATOM 5355 O O . GLN B 1 179 ? 55.598 -29.082 9.812 1.000 19.682 179 GLN B O 1
ATOM 5369 N N . ALA B 1 180 ? 53.653 -28.476 8.887 1.000 18.713 180 ALA B N 1
ATOM 5370 C CA . ALA B 1 180 ? 53.440 -27.231 9.674 1.000 18.033 180 ALA B CA 1
ATOM 5371 C C . ALA B 1 180 ? 53.174 -27.632 11.137 1.000 18.524 180 ALA B C 1
ATOM 5372 O O . ALA B 1 180 ? 53.472 -26.890 12.046 1.000 17.647 180 ALA B O 1
ATOM 5379 N N . MET B 1 181 ? 52.771 -28.883 11.355 1.000 19.830 181 MET B N 1
ATOM 5380 C CA . MET B 1 181 ? 52.614 -29.435 12.727 1.000 21.571 181 MET B CA 1
ATOM 5381 C C . MET B 1 181 ? 53.411 -30.735 12.788 1.000 22.366 181 MET B C 1
ATOM 5382 O O . MET B 1 181 ? 53.070 -31.667 12.050 1.000 21.049 181 MET B O 1
ATOM 5396 N N . SER B 1 182 ? 54.464 -30.759 13.606 1.000 23.551 182 SER B N 1
ATOM 5397 C CA . SER B 1 182 ? 55.338 -31.922 13.804 1.000 26.281 182 SER B CA 1
ATOM 5398 C C . SER B 1 182 ? 54.642 -32.851 14.790 1.000 27.198 182 SER B C 1
ATOM 5399 O O . SER B 1 182 ? 54.185 -32.359 15.834 1.000 26.890 182 SER B O 1
ATOM 5407 N N . PHE B 1 183 ? 54.840 -34.139 14.573 1.000 28.067 183 PHE B N 1
ATOM 5408 C CA . PHE B 1 183 ? 54.302 -35.246 15.394 1.000 29.515 183 PHE B CA 1
ATOM 5409 C C . PHE B 1 183 ? 55.454 -35.899 16.145 1.000 29.830 183 PHE B C 1
ATOM 5410 O O . PHE B 1 183 ? 56.557 -36.046 15.623 1.000 30.009 183 PHE B O 1
ATOM 5427 N N . ALA B 1 184 ? 55.183 -36.214 17.394 1.000 30.012 184 ALA B N 1
ATOM 5428 C CA . ALA B 1 184 ? 56.011 -37.060 18.258 1.000 32.522 184 ALA B CA 1
ATOM 5429 C C . ALA B 1 184 ? 55.062 -37.908 19.106 1.000 33.551 184 ALA B C 1
ATOM 5430 O O . ALA B 1 184 ? 53.900 -37.502 19.345 1.000 31.931 184 ALA B O 1
ATOM 5437 N N . GLY B 1 185 ? 55.525 -39.063 19.553 1.000 36.209 185 GLY B N 1
ATOM 5438 C CA . GLY B 1 185 ? 54.632 -40.021 20.222 1.000 37.453 185 GLY B CA 1
ATOM 5439 C C . GLY B 1 185 ? 55.229 -41.413 20.166 1.000 40.445 185 GLY B C 1
ATOM 5440 O O . GLY B 1 185 ? 56.383 -41.563 19.788 1.000 42.160 185 GLY B O 1
ATOM 5444 N N . PRO B 1 186 ? 54.539 -42.436 20.700 1.000 41.839 186 PRO B N 1
ATOM 5445 C CA . PRO B 1 186 ? 53.285 -42.239 21.422 1.000 40.930 186 PRO B CA 1
ATOM 5446 C C . PRO B 1 186 ? 53.471 -41.826 22.880 1.000 41.618 186 PRO B C 1
ATOM 5447 O O . PRO B 1 186 ? 54.520 -42.069 23.481 1.000 43.232 186 PRO B O 1
ATOM 5458 N N . PRO B 1 187 ? 52.456 -41.215 23.530 1.000 40.586 187 PRO B N 1
ATOM 5459 C CA . PRO B 1 187 ? 51.198 -40.814 22.878 1.000 37.806 187 PRO B CA 1
ATOM 5460 C C . PRO B 1 187 ? 51.364 -39.572 21.971 1.000 35.676 187 PRO B C 1
ATOM 5461 O O . PRO B 1 187 ? 52.216 -38.738 22.245 1.000 34.897 187 PRO B O 1
ATOM 5472 N N . PRO B 1 188 ? 50.564 -39.396 20.892 1.000 33.769 188 PRO B N 1
ATOM 5473 C CA . PRO B 1 188 ? 50.747 -38.295 19.940 1.000 31.765 188 PRO B CA 1
ATOM 5474 C C . PRO B 1 188 ? 50.758 -36.911 20.596 1.000 31.934 188 PRO B C 1
ATOM 5475 O O . PRO B 1 188 ? 49.911 -36.629 21.409 1.000 31.914 188 PRO B O 1
ATOM 5486 N N . VAL B 1 189 ? 51.783 -36.122 20.283 1.000 31.044 189 VAL B N 1
ATOM 5487 C CA . VAL B 1 189 ? 51.851 -34.691 20.647 1.000 31.582 189 VAL B CA 1
ATOM 5488 C C . VAL B 1 189 ? 52.330 -33.953 19.408 1.000 29.147 189 VAL B C 1
ATOM 5489 O O . VAL B 1 189 ? 53.198 -34.503 18.702 1.000 28.764 189 VAL B O 1
ATOM 5502 N N . TYR B 1 190 ? 51.690 -32.832 19.136 1.000 27.549 190 TYR B N 1
ATOM 5503 C CA . TYR B 1 190 ? 51.906 -32.023 17.925 1.000 26.571 190 TYR B CA 1
ATOM 5504 C C . TYR B 1 190 ? 52.423 -30.667 18.375 1.000 25.597 190 TYR B C 1
ATOM 5505 O O . TYR B 1 190 ? 51.927 -30.115 19.354 1.000 26.358 190 TYR B O 1
ATOM 5523 N N . THR B 1 191 ? 53.447 -30.211 17.680 1.000 23.510 191 THR B N 1
ATOM 5524 C CA . THR B 1 191 ? 54.117 -28.925 17.912 1.000 22.840 191 THR B CA 1
ATOM 5525 C C . THR B 1 191 ? 54.298 -28.226 16.580 1.000 20.458 191 THR B C 1
ATOM 5526 O O . THR B 1 191 ? 54.681 -28.841 15.598 1.000 20.330 191 THR B O 1
ATOM 5537 N N . PRO B 1 192 ? 54.043 -26.918 16.489 1.000 19.297 192 PRO B N 1
ATOM 5538 C CA . PRO B 1 192 ? 54.296 -26.226 15.234 1.000 17.961 192 PRO B CA 1
ATOM 5539 C C . PRO B 1 192 ? 55.785 -26.334 14.835 1.000 18.210 192 PRO B C 1
ATOM 5540 O O . PRO B 1 192 ? 56.646 -26.146 15.673 1.000 19.269 192 PRO B O 1
ATOM 5551 N N . SER B 1 193 ? 56.037 -26.458 13.527 1.000 17.303 193 SER B N 1
ATOM 5552 C CA . SER B 1 193 ? 57.408 -26.388 12.973 1.000 18.091 193 SER B CA 1
ATOM 5553 C C . SER B 1 193 ? 57.862 -24.918 12.982 1.000 18.284 193 SER B C 1
ATOM 5554 O O . SER B 1 193 ? 59.071 -24.680 13.056 1.000 19.063 193 SER B O 1
ATOM 5562 N N . TYR B 1 194 ? 56.901 -24.009 12.856 1.000 17.458 194 TYR B N 1
ATOM 5563 C CA . TYR B 1 194 ? 57.087 -22.532 12.734 1.000 18.028 194 TYR B CA 1
ATOM 5564 C C . TYR B 1 194 ? 57.816 -22.173 11.414 1.000 18.095 194 TYR B C 1
ATOM 5565 O O . TYR B 1 194 ? 58.344 -21.078 11.266 1.000 17.899 194 TYR B O 1
ATOM 5583 N N . HIS B 1 195 ? 57.808 -23.091 10.441 1.000 18.159 195 HIS B N 1
ATOM 5584 C CA . HIS B 1 195 ? 58.357 -22.774 9.098 1.000 18.311 195 HIS B CA 1
ATOM 5585 C C . HIS B 1 195 ? 57.431 -21.750 8.449 1.000 17.542 195 HIS B C 1
ATOM 5586 O O . HIS B 1 195 ? 56.171 -21.716 8.733 1.000 16.849 195 HIS B O 1
ATOM 5601 N N . THR B 1 196 ? 58.012 -21.000 7.532 1.000 17.925 196 THR B N 1
ATOM 5602 C CA . THR B 1 196 ? 57.228 -20.250 6.539 1.000 17.597 196 THR B CA 1
ATOM 5603 C C . THR B 1 196 ? 57.026 -21.163 5.330 1.000 17.348 196 THR B C 1
ATOM 5604 O O . THR B 1 196 ? 58.032 -21.578 4.757 1.000 18.343 196 THR B O 1
ATOM 5615 N N . TYR B 1 197 ? 55.780 -21.445 4.952 1.000 16.446 197 TYR B N 1
ATOM 5616 C CA . TYR B 1 197 ? 55.440 -22.157 3.707 1.000 16.406 197 TYR B CA 1
ATOM 5617 C C . TYR B 1 197 ? 54.908 -21.100 2.748 1.000 17.087 197 TYR B C 1
ATOM 5618 O O . TYR B 1 197 ? 54.622 -19.962 3.162 1.000 16.606 197 TYR B O 1
ATOM 5636 N N . VAL B 1 198 ? 54.808 -21.460 1.471 1.000 17.479 198 VAL B N 1
ATOM 5637 C CA . VAL B 1 198 ? 54.190 -20.591 0.454 1.000 18.152 198 VAL B CA 1
ATOM 5638 C C . VAL B 1 198 ? 53.226 -21.458 -0.331 1.000 18.312 198 VAL B C 1
ATOM 5639 O O . VAL B 1 198 ? 53.560 -22.659 -0.642 1.000 20.953 198 VAL B O 1
ATOM 5652 N N . VAL B 1 199 ? 52.035 -20.930 -0.543 1.000 18.335 199 VAL B N 1
ATOM 5653 C CA . VAL B 1 199 ? 50.935 -21.557 -1.301 1.000 17.976 199 VAL B CA 1
ATOM 5654 C C . VAL B 1 199 ? 50.841 -20.864 -2.659 1.000 18.962 199 VAL B C 1
ATOM 5655 O O . VAL B 1 199 ? 50.682 -19.604 -2.707 1.000 19.556 199 VAL B O 1
ATOM 5668 N N . ARG B 1 200 ? 50.860 -21.650 -3.725 1.000 19.473 200 ARG B N 1
ATOM 5669 C CA . ARG B 1 200 ? 50.517 -21.190 -5.079 1.000 20.694 200 ARG B CA 1
ATOM 5670 C C . ARG B 1 200 ? 49.003 -21.335 -5.251 1.000 20.315 200 ARG B C 1
ATOM 5671 O O . ARG B 1 200 ? 48.495 -22.437 -4.995 1.000 19.637 200 ARG B O 1
ATOM 5692 N N . THR B 1 201 ? 48.320 -20.282 -5.692 1.000 20.610 201 THR B N 1
ATOM 5693 C CA . THR B 1 201 ? 46.853 -20.267 -5.913 1.000 21.475 201 THR B CA 1
ATOM 5694 C C . THR B 1 201 ? 46.460 -21.206 -7.065 1.000 22.914 201 THR B C 1
ATOM 5695 O O . THR B 1 201 ? 47.362 -21.680 -7.806 1.000 23.556 201 THR B O 1
ATOM 5706 N N . ALA B 1 202 ? 45.169 -21.495 -7.137 1.000 23.409 202 ALA B N 1
ATOM 5707 C CA . ALA B 1 202 ? 44.531 -22.411 -8.112 1.000 24.804 202 ALA B CA 1
ATOM 5708 C C . ALA B 1 202 ? 44.787 -21.951 -9.537 1.000 27.096 202 ALA B C 1
ATOM 5709 O O . ALA B 1 202 ? 44.941 -22.807 -10.396 1.000 28.028 202 ALA B O 1
ATOM 5716 N N . ASP B 1 203 ? 44.865 -20.657 -9.762 1.000 28.115 203 ASP B N 1
ATOM 5717 C CA . ASP B 1 203 ? 45.156 -20.097 -11.100 1.000 29.892 203 ASP B CA 1
ATOM 5718 C C . ASP B 1 203 ? 46.642 -20.282 -11.405 1.000 29.842 203 ASP B C 1
ATOM 5719 O O . ASP B 1 203 ? 47.036 -20.134 -12.586 1.000 30.836 203 ASP B O 1
ATOM 5728 N N . GLY B 1 204 ? 47.469 -20.558 -10.397 1.000 28.122 204 GLY B N 1
ATOM 5729 C CA . GLY B 1 204 ? 48.906 -20.849 -10.625 1.000 28.495 204 GLY B CA 1
ATOM 5730 C C . GLY B 1 204 ? 49.807 -19.610 -10.658 1.000 30.000 204 GLY B C 1
ATOM 5731 O O . GLY B 1 204 ? 51.071 -19.772 -10.828 1.000 30.944 204 GLY B O 1
ATOM 5735 N N . LYS B 1 205 ? 49.222 -18.420 -10.437 1.000 29.445 205 LYS B N 1
ATOM 5736 C CA . LYS B 1 205 ? 49.838 -17.116 -10.740 1.000 30.933 205 LYS B CA 1
ATOM 5737 C C . LYS B 1 205 ? 49.939 -16.211 -9.496 1.000 28.105 205 LYS B C 1
ATOM 5738 O O . LYS B 1 205 ? 50.574 -15.132 -9.625 1.000 27.495 205 LYS B O 1
ATOM 5757 N N . HIS B 1 206 ? 49.396 -16.614 -8.359 1.000 25.954 206 HIS B N 1
ATOM 5758 C CA . HIS B 1 206 ? 49.534 -15.848 -7.083 1.000 24.407 206 HIS B CA 1
ATOM 5759 C C . HIS B 1 206 ? 50.191 -16.705 -6.006 1.000 23.075 206 HIS B C 1
ATOM 5760 O O . HIS B 1 206 ? 50.121 -17.982 -6.082 1.000 22.947 206 HIS B O 1
ATOM 5775 N N . TYR B 1 207 ? 50.780 -16.040 -5.011 1.000 22.182 207 TYR B N 1
ATOM 5776 C CA . TYR B 1 207 ? 51.652 -16.665 -3.997 1.000 21.538 207 TYR B CA 1
ATOM 5777 C C . TYR B 1 207 ? 51.380 -16.053 -2.624 1.000 20.159 207 TYR B C 1
ATOM 5778 O O . TYR B 1 207 ? 51.487 -14.787 -2.470 1.000 20.143 207 TYR B O 1
ATOM 5796 N N . PHE B 1 208 ? 51.072 -16.928 -1.658 1.000 19.906 208 PHE B N 1
ATOM 5797 C CA . PHE B 1 208 ? 50.715 -16.565 -0.252 1.000 18.206 208 PHE B CA 1
ATOM 5798 C C . PHE B 1 208 ? 51.609 -17.313 0.723 1.000 17.974 208 PHE B C 1
ATOM 5799 O O . PHE B 1 208 ? 51.605 -18.570 0.735 1.000 17.534 208 PHE B O 1
ATOM 5816 N N . LYS B 1 209 ? 52.415 -16.565 1.494 1.000 17.852 209 LYS B N 1
ATOM 5817 C CA . LYS B 1 209 ? 53.248 -17.185 2.565 1.000 17.057 209 LYS B CA 1
ATOM 5818 C C . LYS B 1 209 ? 52.256 -17.556 3.657 1.000 16.468 209 LYS B C 1
ATOM 5819 O O . LYS B 1 209 ? 51.207 -16.857 3.746 1.000 16.192 209 LYS B O 1
ATOM 5838 N N . ILE B 1 210 ? 52.533 -18.615 4.402 1.000 16.256 210 ILE B N 1
ATOM 5839 C CA . ILE B 1 210 ? 51.674 -19.043 5.525 1.000 16.457 210 ILE B CA 1
ATOM 5840 C C . ILE B 1 210 ? 52.550 -19.602 6.631 1.000 16.083 210 ILE B C 1
ATOM 5841 O O . ILE B 1 210 ? 53.608 -20.251 6.348 1.000 16.160 210 ILE B O 1
ATOM 5857 N N . GLN B 1 211 ? 52.120 -19.380 7.856 1.000 15.750 211 GLN B N 1
ATOM 5858 C CA . GLN B 1 211 ? 52.851 -19.846 9.034 1.000 16.546 211 GLN B CA 1
ATOM 5859 C C . GLN B 1 211 ? 51.832 -20.260 10.091 1.000 16.338 211 GLN B C 1
ATOM 5860 O O . GLN B 1 211 ? 51.040 -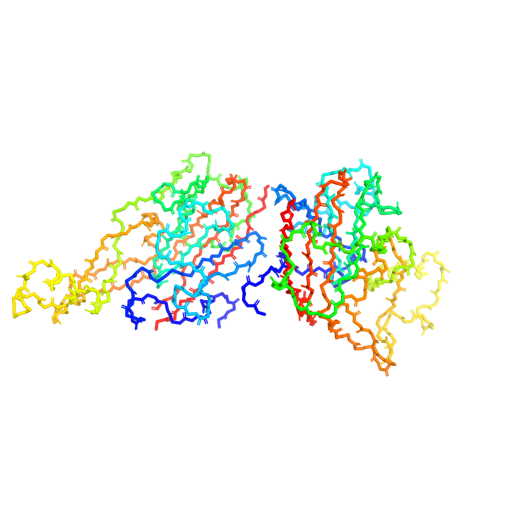19.410 10.474 1.000 16.052 211 GLN B O 1
ATOM 5874 N N . ILE B 1 212 ? 51.853 -21.513 10.540 1.000 16.524 212 ILE B N 1
ATOM 5875 C CA . ILE B 1 212 ? 50.911 -21.975 11.598 1.000 17.420 212 ILE B CA 1
ATOM 5876 C C . ILE B 1 212 ? 51.551 -21.639 12.949 1.000 18.926 212 ILE B C 1
ATOM 5877 O O . ILE B 1 212 ? 52.681 -22.101 13.184 1.000 19.275 212 ILE B O 1
ATOM 5893 N N . ILE B 1 213 ? 50.872 -20.856 13.795 1.000 20.445 213 ILE B N 1
ATOM 5894 C CA . ILE B 1 213 ? 51.456 -20.375 15.095 1.000 22.988 213 ILE B CA 1
ATOM 5895 C C . ILE B 1 213 ? 51.060 -21.297 16.254 1.000 24.261 213 ILE B C 1
ATOM 5896 O O . ILE B 1 213 ? 51.876 -21.505 17.181 1.000 24.928 213 ILE B O 1
ATOM 5912 N N . SER B 1 214 ? 49.850 -21.819 16.259 1.000 25.250 214 SER B N 1
ATOM 5913 C CA . SER B 1 214 ? 49.397 -22.647 17.403 1.000 27.900 214 SER B CA 1
ATOM 5914 C C . SER B 1 214 ? 48.121 -23.408 17.060 1.000 28.250 214 SER B C 1
ATOM 5915 O O . SER B 1 214 ? 47.301 -22.886 16.239 1.000 24.750 214 SER B O 1
ATOM 5923 N N . TRP B 1 215 ? 47.951 -24.591 17.676 1.000 30.609 215 TRP B N 1
ATOM 5924 C CA . TRP B 1 215 ? 46.712 -25.396 17.637 1.000 33.671 215 TRP B CA 1
ATOM 5925 C C . TRP B 1 215 ? 46.384 -25.915 19.057 1.000 41.173 215 TRP B C 1
ATOM 5926 O O . TRP B 1 215 ? 47.363 -26.124 19.788 1.000 42.015 215 TRP B O 1
ATOM 5947 N N . TYR B 1 216 ? 45.084 -26.055 19.427 1.000 52.273 216 TYR B N 1
ATOM 5948 C CA . TYR B 1 216 ? 44.540 -26.542 20.748 1.000 63.279 216 TYR B CA 1
ATOM 5949 C C . TYR B 1 216 ? 43.595 -27.759 20.640 1.000 69.772 216 TYR B C 1
ATOM 5950 O O . TYR B 1 216 ? 43.314 -28.236 19.509 1.000 72.031 216 TYR B O 1
ATOM 5968 N N . ASP B 1 217 ? 43.103 -28.261 21.792 1.000 74.148 217 ASP B N 1
ATOM 5969 C CA . ASP B 1 217 ? 42.033 -29.304 21.888 1.000 74.159 217 ASP B CA 1
ATOM 5970 C C . ASP B 1 217 ? 41.159 -29.010 23.121 1.000 77.369 217 ASP B C 1
ATOM 5971 O O . ASP B 1 217 ? 40.471 -29.946 23.623 1.000 77.181 217 ASP B O 1
ATOM 5980 N N . GLY B 1 227 ? 39.382 -27.408 19.449 1.000 44.379 227 GLY B N 1
ATOM 5981 C CA . GLY B 1 227 ? 40.662 -27.078 18.791 1.000 42.885 227 GLY B CA 1
ATOM 5982 C C . GLY B 1 227 ? 40.571 -25.764 18.019 1.000 43.938 227 GLY B C 1
ATOM 5983 O O . GLY B 1 227 ? 39.677 -25.666 17.131 1.000 43.289 227 GLY B O 1
ATOM 5987 N N . ARG B 1 228 ? 41.454 -24.796 18.327 1.000 43.153 228 ARG B N 1
ATOM 5988 C CA . ARG B 1 228 ? 41.498 -23.437 17.702 1.000 41.294 228 ARG B CA 1
ATOM 5989 C C . ARG B 1 228 ? 42.875 -23.143 17.075 1.000 34.830 228 ARG B C 1
ATOM 5990 O O . ARG B 1 228 ? 43.907 -23.298 17.762 1.000 36.112 228 ARG B O 1
ATOM 6011 N N . LEU B 1 229 ? 42.883 -22.788 15.799 1.000 30.713 229 LEU B N 1
ATOM 6012 C CA . LEU B 1 229 ? 44.110 -22.632 14.969 1.000 26.362 229 LEU B CA 1
ATOM 6013 C C . LEU B 1 229 ? 44.411 -21.145 14.859 1.000 25.813 229 LEU B C 1
ATOM 6014 O O . LEU B 1 229 ? 43.447 -20.378 14.570 1.000 24.851 229 LEU B O 1
ATOM 6030 N N . SER B 1 230 ? 45.672 -20.759 15.057 1.000 24.043 230 SER B N 1
ATOM 6031 C CA . SER B 1 230 ? 46.183 -19.386 14.849 1.000 23.349 230 SER B CA 1
ATOM 6032 C C . SER B 1 230 ? 47.277 -19.427 13.792 1.000 20.806 230 SER B C 1
ATOM 6033 O O . SER B 1 230 ? 48.159 -20.297 13.857 1.000 19.701 230 SER B O 1
ATOM 6041 N N . TYR B 1 231 ? 47.250 -18.474 12.860 1.000 18.546 231 TYR B N 1
ATOM 6042 C CA . TYR B 1 231 ? 48.192 -18.510 11.729 1.000 16.785 231 TYR B CA 1
ATOM 6043 C C . TYR B 1 231 ? 48.251 -17.152 11.038 1.000 16.507 231 TYR B C 1
ATOM 6044 O O . TYR B 1 231 ? 47.374 -16.341 11.226 1.000 16.677 231 TYR B O 1
ATOM 6062 N N . TY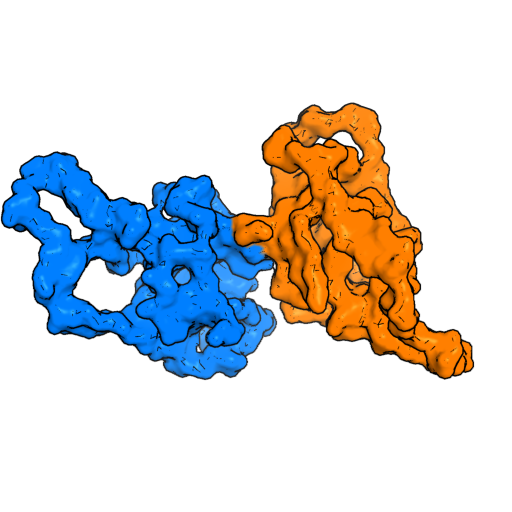R B 1 232 ? 49.297 -16.992 10.260 1.000 16.019 232 TYR B N 1
ATOM 6063 C CA . TYR B 1 232 ? 49.521 -15.843 9.377 1.000 16.806 232 TYR B CA 1
ATOM 6064 C C . TYR B 1 232 ? 49.452 -16.342 7.955 1.000 15.966 232 TYR B C 1
ATOM 6065 O O . TYR B 1 232 ? 49.974 -17.429 7.633 1.000 15.272 232 TYR B O 1
ATOM 6083 N N . CYS B 1 233 ? 48.892 -15.507 7.115 1.000 16.852 233 CYS B N 1
ATOM 6084 C CA . CYS B 1 233 ? 48.770 -15.829 5.689 1.000 16.881 233 CYS B CA 1
ATOM 6085 C C . CYS B 1 233 ? 48.648 -14.542 4.910 1.000 17.290 233 CYS B C 1
ATOM 6086 O O . CYS B 1 233 ? 47.678 -13.768 5.196 1.000 17.522 233 CYS B O 1
ATOM 6094 N N . ASP B 1 234 ? 49.628 -14.268 4.048 1.000 17.611 234 ASP B N 1
ATOM 6095 C CA . ASP B 1 234 ? 49.717 -12.915 3.421 1.000 18.752 234 ASP B CA 1
ATOM 6096 C C . ASP B 1 234 ? 50.235 -13.076 1.986 1.000 19.124 234 ASP B C 1
ATOM 6097 O O . ASP B 1 234 ? 51.068 -13.973 1.727 1.000 17.136 234 ASP B O 1
ATOM 6106 N N . GLU B 1 235 ? 49.742 -12.236 1.071 1.000 20.164 235 GLU B N 1
ATOM 6107 C CA . GLU B 1 235 ? 50.187 -12.310 -0.348 1.000 21.997 235 GLU B CA 1
ATOM 6108 C C . GLU B 1 235 ? 51.627 -11.805 -0.473 1.000 22.376 235 GLU B C 1
ATOM 6109 O O . GLU B 1 235 ? 51.944 -10.794 0.162 1.000 22.423 235 GLU B O 1
ATOM 6121 N N . LEU B 1 236 ? 52.476 -12.515 -1.215 1.000 22.660 236 LEU B N 1
ATOM 6122 C CA . LEU B 1 236 ? 53.785 -12.001 -1.690 1.000 24.735 236 LEU B CA 1
ATOM 6123 C C . LEU B 1 236 ? 53.516 -11.082 -2.902 1.000 28.099 236 LEU B C 1
ATOM 6124 O O . LEU B 1 236 ? 52.706 -11.491 -3.790 1.000 27.630 236 LEU B O 1
ATOM 6140 N N . GLN B 1 237 ? 54.169 -9.918 -2.921 1.000 31.011 237 GLN B N 1
ATOM 6141 C CA . GLN B 1 237 ? 54.157 -8.952 -4.053 1.000 36.697 237 GLN B CA 1
ATOM 6142 C C . GLN B 1 237 ? 54.898 -9.557 -5.237 1.000 38.615 237 GLN B C 1
ATOM 6143 O O . GLN B 1 237 ? 55.875 -10.267 -5.052 1.000 36.790 237 GLN B O 1
ATOM 6157 N N . PRO B 1 238 ? 54.432 -9.373 -6.491 1.000 44.017 238 PRO B N 1
ATOM 6158 C CA . PRO B 1 238 ? 55.306 -9.599 -7.658 1.000 45.929 238 PRO B CA 1
ATOM 6159 C C . PRO B 1 238 ? 56.695 -8.928 -7.555 1.000 47.200 238 PRO B C 1
ATOM 6160 O O . PRO B 1 238 ? 57.692 -9.571 -7.024 1.000 41.263 238 PRO B O 1
#

Radius of gyration: 24.5 Å; Cα contacts (8 Å, |Δi|>4): 999; chains: 2; bounding box: 53×86×50 Å

Solvent-accessible surface area: 19398 Å² total; per-residue (Å²): 134,132,30,94,80,17,38,40,117,3,4,77,70,44,29,46,7,30,0,3,0,2,25,4,32,37,26,27,20,22,22,1,2,112,10,40,62,144,65,8,147,68,48,39,1,90,119,80,68,52,0,0,1,0,1,8,6,37,12,0,0,0,0,0,38,46,0,4,99,10,160,0,0,0,0,52,20,27,148,12,98,10,138,95,41,68,21,45,92,85,27,59,129,124,32,156,72,28,91,4,39,115,124,11,128,6,21,24,0,111,79,45,28,64,90,91,7,117,145,81,73,72,84,150,118,83,37,79,47,106,53,114,104,70,13,32,65,75,45,64,10,29,0,0,36,14,1,31,97,2,13,52,120,56,40,95,90,34,85,76,75,24,21,85,47,0,2,0,0,44,0,2,31,20,100,42,44,15,13,0,13,2,43,50,99,55,202,1,18,5,55,7,62,39,2,63,124,77,106,50,2,38,47,17,53,42,132,6,5,62,85,48,28,48,8,31,0,5,0,2,19,6,32,86,82,43,50,35,25,1,14,51,10,42,59,124,84,6,151,65,37,42,0,76,124,79,73,46,0,0,0,0,0,9,5,37,13,0,0,0,0,0,37,55,0,4,106,10,159,0,0,0,0,52,21,27,148,10,105,15,132,105,43,76,23,45,91,82,25,58,129,125,29,162,72,30,88,6,40,111,129,11,122,5,24,22,0,115,79,46,28,66,97,92,8,118,150,85,71,68,86,151,116,84,39,65,52,116,42,112,92,74,13,31,60,76,47,61,12,16,0,0,39,18,1,34,97,2,14,53,123,55,42,99,90,37,86,70,78,22,23,84,48,0,2,0,0,46,0,2,46,13,154,66,42,13,14,1,15,2,32,27,50,121,143,15,144,2,14,6,50,6,63,73,1,112,133

Secondary structure (DSSP, 8-state):
--SEE-SS--SGGGT-SS--EEE-TTT--EES-SSTTSS--TTTTTT--S-SEEEETTEEEESSTTT-SSS-EEEEEEES-TTT--BGGGS-TT---B--EEEEEEEPPHHHHHHHHHHTT--GGG--SEETTTEE-EEEEEE-TTGGGGEEEETTTTEEEE--EEEEEE-TTSS-EEEEEEEE----EEEEEEPB-/-TTSEE-SS--SGGGT-SS--EEE-TTT--EESSSSTTSS--TTTTTT--S--EEEETTEEEESSTTT-SS--EEEEEEES-GGG--BGGGS-TT---B--EEEEEEEPPHHHHHHHHHHTT--GGG--SEETTTEE-EEEEEE-TTGGGGEEEETTTTEEEE--EEEEEE-TTSS-EEEEEEEE------EEEEEEPB-

Organism: Bacteroides fragilis (strain ATCC 25285 / DSM 2151 / CCUG 4856 / JCM 11019 / LMG 10263 / NCTC 9343 / Onslow / VPI 2553 / EN-2) (NCBI:txid272559)